Protein AF-0000000082895718 (afdb_homodimer)

Sequence (622 aa):
MSASKPVVVVGSIVQDCVSYTERFPKPGEAVRGHDFKLGSGGKGANQSVQAAKLGASVTFVARVGNDVFGESNIKSLREAGVNVEHIEKSETAPTAAAIITVDSHGENTIVVALGANMELSVERVNSLEDLIKQAALVMVEYEIQEETSLAALKLARKNGVRTFYNAAPGHPDMRKDLLQYTDILCTNENETEFIVGRHLSTLEDFTVAAKECLELGPTTVVVTMGSRGVLVVTKDAAESFPVPKVKAIDTTGAGDSFCGALASLIATHPDELVAPLAKKAAQVAAISVQRHGTQSSYPSLEEVRAAGVEIMSASKPVVVVGSIVQDCVSYTERFPKPGEAVRGHDFKLGSGGKGANQSVQAAKLGASVTFVARVGNDVFGESNIKSLREAGVNVEHIEKSETAPTAAAIITVDSHGENTIVVALGANMELSVERVNSLEDLIKQAALVMVEYEIQEETSLAALKLARKNGVRTFYNAAPGHPDMRKDLLQYTDILCTNENETEFIVGRHLSTLEDFTVAAKECLELGPTTVVVTMGSRGVLVVTKDAAESFPVPKVKAIDTTGAGDSFCGALASLIATHPDELVAPLAKKAAQVAAISVQRHGTQSSYPSLEEVRAAGVEI

Solvent-accessible surface area (backbone atoms only — not comparable to full-atom values): 30584 Å² total; per-residue (Å²): 122,82,74,71,43,27,39,34,34,47,31,16,50,23,41,35,41,38,37,34,23,72,62,80,56,51,86,74,30,76,37,67,24,83,38,65,47,80,45,69,34,29,64,37,41,32,17,45,40,28,13,16,32,57,68,33,48,30,38,39,38,36,28,23,6,75,46,71,66,24,53,52,50,53,51,53,39,42,76,40,52,32,42,58,86,52,47,44,67,31,93,85,34,43,39,13,35,30,48,32,44,29,29,72,84,69,48,34,31,30,38,39,14,49,45,14,14,60,64,45,41,48,68,60,50,61,71,38,48,73,62,45,55,54,24,47,28,41,35,32,48,51,58,40,38,65,65,25,45,42,45,48,29,47,53,23,52,76,51,74,23,48,24,34,34,36,54,42,66,63,46,84,81,61,69,64,72,50,36,56,45,19,38,34,37,38,29,40,62,66,27,46,23,38,76,75,68,50,90,70,86,47,72,66,46,49,51,53,51,40,53,56,50,37,76,49,38,20,59,32,31,36,37,43,46,71,87,75,11,39,38,33,34,42,93,86,45,76,48,72,46,76,45,74,91,67,77,72,67,22,66,56,52,30,68,29,32,24,51,10,31,30,53,28,45,45,52,74,38,74,87,56,65,65,58,70,42,44,55,53,12,40,52,51,19,48,56,17,16,55,28,68,50,40,61,80,19,50,56,39,46,68,55,39,44,74,71,70,48,92,125,123,83,72,71,45,27,39,33,33,48,32,17,50,23,41,35,40,37,37,33,22,71,62,81,54,49,84,73,30,74,38,67,23,82,39,63,47,79,44,66,34,29,65,34,40,32,18,44,41,27,12,15,33,57,68,33,49,29,37,41,38,36,26,22,6,75,46,70,64,26,53,52,49,52,51,52,40,42,75,41,51,30,40,57,85,53,47,44,66,31,94,84,34,42,40,12,35,31,48,32,43,30,29,72,85,69,49,35,29,30,38,38,14,50,45,13,14,62,64,46,41,47,68,59,50,62,72,38,50,74,63,44,55,54,25,44,29,40,35,32,48,52,57,40,38,65,65,25,44,41,46,47,29,46,54,24,52,76,53,72,23,48,26,34,36,37,55,43,66,62,45,84,81,60,69,66,72,51,36,55,46,19,38,34,36,39,30,40,63,66,26,46,25,40,74,73,68,50,91,69,86,47,72,66,44,50,52,54,52,40,52,55,49,37,74,50,38,20,58,32,31,36,36,43,45,72,87,75,12,39,38,33,34,41,94,86,44,77,48,71,47,77,46,73,88,67,77,71,68,24,66,56,51,30,67,31,33,24,51,9,31,32,52,28,45,46,51,75,37,74,85,57,64,64,57,69,42,45,54,53,12,40,50,52,19,48,56,17,15,55,28,67,50,41,60,82,18,48,55,37,45,66,55,39,46,74,70,68,48,90,126

Foldseek 3Di:
DPQQFAAEEEFAKAKEKEFEEADDDDVVDDDDTDDIDIAIDTLRLLLLLLLVLQPGAYEYAAEAAPDPSVVVSLVVSVVSPYRDVRYYHDPPWHHKYKYWYAHPVRDIDIDTDRIGLAVQDLVSLVVCLVSLLRHQEYEYEDSYDPVNLLSNLVSNVVNVHAYEYEDPPADLPDDLLSLQSHAEYEYEQVNLCSNQVHHDDDPVRSQVSQVVSVVSHYQWYWYQYPQQFIWIDGPVDIDTDGADDDDFPALPQLSSQLSSQLSSQCSVCVPDDSVVSSNLSSNQSRQLRNDDGRSVSGHGSVRSVVVVRDD/DPQQFAAEEEWAKAKEKEFEEADDDDVVDDDDTDDIDIAIDTLRLLLLLLLVLQPGAYEYAAEAAPDPSVVVSLVVSVVSPYRDVRYYHDDPWHGKYKYWYAHPVRDIDIDTDRIGLAVQDLVSLVVCLVSLLRHQEYEYEDSYDLSNLLSNLVSNVVNVHAYEYEDPPADLPRDLLSLQSHAEYEYEQVNLCSNQVHHDDDPVRSQVSQVVSVVSHYQWYWYQYPQQFIWIDGPVDIDTDGADDDPFPALPQLSSQLSSQLSSQCSVCVPDDSVVSSRLSSNQSRQLRNDDGRSVSGHGSVRSVVVVRDD

pLDDT: mean 96.29, std 6.09, range [31.31, 98.94]

InterPro domains:
  IPR002139 Ribokinase/fructokinase [PR00990] (9-30)
  IPR002139 Ribokinase/fructokinase [PR00990] (36-55)
  IPR002139 Ribokinase/fructokinase [PR00990] (108-121)
  IPR002139 Ribokinase/fructokinase [PR00990] (177-192)
  IPR002139 Ribokinase/fructokinase [PR00990] (221-232)
  IPR002173 Carbohydrate/purine kinase, PfkB, conserved site [PS00584] (250-263)
  IPR011611 Carbohydrate kinase PfkB [PF00294] (7-300)
  IPR011877 Ribokinase [MF_01987] (5-306)
  IPR011877 Ribokinase [cd01174] (6-300)
  IPR029056 Ribokinase-like [G3DSA:3.40.1190.20] (1-309)
  IPR029056 Ribokinase-like [SSF53613] (6-306)

Structure (mmCIF, N/CA/C/O backbone):
data_AF-0000000082895718-model_v1
#
loop_
_entity.id
_entity.type
_entity.pdbx_description
1 polymer Ribokinase
#
loop_
_atom_site.group_PDB
_atom_site.id
_atom_site.type_symbol
_atom_site.label_atom_id
_atom_site.label_alt_id
_atom_site.label_comp_id
_atom_site.label_asym_id
_atom_site.label_entity_id
_atom_site.label_seq_id
_atom_site.pdbx_PDB_ins_code
_atom_site.Cartn_x
_atom_site.Cartn_y
_atom_site.Cartn_z
_atom_site.occupancy
_atom_site.B_iso_or_equiv
_atom_site.auth_seq_id
_atom_site.auth_comp_id
_atom_site.auth_asym_id
_atom_site.auth_atom_id
_atom_site.pdbx_PDB_model_num
ATOM 1 N N . MET A 1 1 ? 25.688 32.438 11.773 1 31.31 1 MET A N 1
ATOM 2 C CA . MET A 1 1 ? 24.406 32.781 11.164 1 31.31 1 MET A CA 1
ATOM 3 C C . MET A 1 1 ? 23.25 32.125 11.898 1 31.31 1 MET A C 1
ATOM 5 O O . MET A 1 1 ? 23.25 30.906 12.102 1 31.31 1 MET A O 1
ATOM 9 N N . SER A 1 2 ? 22.75 32.781 12.961 1 39 2 SER A N 1
ATOM 10 C CA . SER A 1 2 ? 21.891 32.125 13.945 1 39 2 SER A CA 1
ATOM 11 C C . SER A 1 2 ? 20.891 31.188 13.281 1 39 2 SER A C 1
ATOM 13 O O . SER A 1 2 ? 20.172 31.594 12.352 1 39 2 SER A O 1
ATOM 15 N N . ALA A 1 3 ? 21.266 29.984 13.242 1 53.53 3 ALA A N 1
ATOM 16 C CA . ALA A 1 3 ? 20.5 28.969 12.531 1 53.53 3 ALA A CA 1
ATOM 17 C C . ALA A 1 3 ? 19 29.203 12.695 1 53.53 3 ALA A C 1
ATOM 19 O O . ALA A 1 3 ? 18.516 29.375 13.82 1 53.53 3 ALA A O 1
ATOM 20 N N . SER A 1 4 ? 18.25 29.844 11.664 1 81.38 4 SER A N 1
ATOM 21 C CA . SER A 1 4 ? 16.812 30.094 11.672 1 81.38 4 SER A CA 1
ATOM 22 C C . SER A 1 4 ? 16.062 28.953 12.367 1 81.38 4 SER A C 1
ATOM 24 O O . SER A 1 4 ? 16.406 27.781 12.188 1 81.38 4 SER A O 1
ATOM 26 N N . LYS A 1 5 ? 15.383 29.234 13.492 1 94.06 5 LYS A N 1
ATOM 27 C CA . LYS A 1 5 ? 14.578 28.266 14.219 1 94.06 5 LYS A CA 1
ATOM 28 C C . LYS A 1 5 ? 13.734 27.422 13.266 1 94.06 5 LYS A C 1
ATOM 30 O O . LYS A 1 5 ? 13.203 27.938 12.281 1 94.06 5 LYS A O 1
ATOM 35 N N . PRO A 1 6 ? 13.734 26.141 13.477 1 97.69 6 PRO A N 1
ATOM 36 C CA . PRO A 1 6 ? 13.047 25.266 12.539 1 97.69 6 PRO A CA 1
ATOM 37 C C . PRO A 1 6 ? 11.531 25.281 12.711 1 97.69 6 PRO A C 1
ATOM 39 O O . PRO A 1 6 ? 11.031 25.562 13.797 1 97.69 6 PRO A O 1
ATOM 42 N N . VAL A 1 7 ? 10.836 25.062 11.578 1 98.69 7 VAL A N 1
ATOM 43 C CA . VAL A 1 7 ? 9.453 24.609 11.641 1 98.69 7 VAL A CA 1
ATOM 44 C C . VAL A 1 7 ? 9.414 23.125 12.016 1 98.69 7 VAL A C 1
ATOM 46 O O . VAL A 1 7 ? 10.023 22.281 11.352 1 98.69 7 VAL A O 1
ATOM 49 N N . VAL A 1 8 ? 8.781 22.812 13.086 1 98.88 8 VAL A N 1
ATOM 50 C CA . VAL A 1 8 ? 8.609 21.406 13.469 1 98.88 8 VAL A CA 1
ATOM 51 C C . VAL A 1 8 ? 7.207 20.938 13.07 1 98.88 8 VAL A C 1
ATOM 53 O O . VAL A 1 8 ? 6.207 21.516 13.516 1 98.88 8 VAL A O 1
ATOM 56 N N . VAL A 1 9 ? 7.133 19.984 12.227 1 98.94 9 VAL A N 1
ATOM 57 C CA . VAL A 1 9 ? 5.871 19.391 11.812 1 98.94 9 VAL A CA 1
ATOM 58 C C . VAL A 1 9 ? 5.691 18.031 12.484 1 98.94 9 VAL A C 1
ATOM 60 O O . VAL A 1 9 ? 6.594 17.188 12.453 1 98.94 9 VAL A O 1
ATOM 63 N N . VAL A 1 10 ? 4.652 17.828 13.188 1 98.94 10 VAL A N 1
ATOM 64 C CA . VAL A 1 10 ? 4.219 16.547 13.727 1 98.94 10 VAL A CA 1
ATOM 65 C C . VAL A 1 10 ? 3.018 16.031 12.938 1 98.94 10 VAL A C 1
ATOM 67 O O . VAL A 1 10 ? 1.906 16.547 13.086 1 98.94 10 VAL A O 1
ATOM 70 N N . GLY A 1 11 ? 3.342 15.047 12.078 1 98.81 11 GLY A N 1
ATOM 71 C CA . GLY A 1 11 ? 2.242 14.805 11.156 1 98.81 11 GLY A CA 1
ATOM 72 C C . GLY A 1 11 ? 2.383 13.508 10.383 1 98.81 11 GLY A C 1
ATOM 73 O O . GLY A 1 11 ? 2.965 12.547 10.883 1 98.81 11 GLY A O 1
ATOM 74 N N . SER A 1 12 ? 1.737 13.469 9.227 1 98.88 12 SER A N 1
ATOM 75 C CA . SER A 1 12 ? 1.482 12.203 8.539 1 98.88 12 SER A CA 1
ATOM 76 C C . SER A 1 12 ? 2.338 12.078 7.281 1 98.88 12 SER A C 1
ATOM 78 O O . SER A 1 12 ? 2.676 13.078 6.648 1 98.88 12 SER A O 1
ATOM 80 N N . ILE A 1 13 ? 2.701 10.875 6.961 1 98.88 13 ILE A N 1
ATOM 81 C CA . ILE A 1 13 ? 3.207 10.406 5.676 1 98.88 13 ILE A CA 1
ATOM 82 C C . ILE A 1 13 ? 2.236 9.391 5.082 1 98.88 13 ILE A C 1
ATOM 84 O O . ILE A 1 13 ? 1.806 8.461 5.766 1 98.88 13 ILE A O 1
ATOM 88 N N . VAL A 1 14 ? 1.744 9.609 3.846 1 98.69 14 VAL A N 1
ATOM 89 C CA . VAL A 1 14 ? 0.844 8.68 3.172 1 98.69 14 VAL A CA 1
ATOM 90 C C . VAL A 1 14 ? 1.346 8.414 1.754 1 98.69 14 VAL A C 1
ATOM 92 O O . VAL A 1 14 ? 1.577 9.344 0.983 1 98.69 14 VAL A O 1
ATOM 95 N N . GLN A 1 15 ? 1.613 7.168 1.346 1 98.62 15 GLN A N 1
ATOM 96 C CA . GLN A 1 15 ? 1.919 6.801 -0.034 1 98.62 15 GLN A CA 1
ATOM 97 C C . GLN A 1 15 ? 0.649 6.715 -0.875 1 98.62 15 GLN A C 1
ATOM 99 O O . GLN A 1 15 ? -0.26 5.945 -0.56 1 98.62 15 GLN A O 1
ATOM 104 N N . ASP A 1 16 ? 0.615 7.453 -1.943 1 97.62 16 ASP A N 1
ATOM 105 C CA . ASP A 1 16 ? -0.513 7.406 -2.869 1 97.62 16 ASP A CA 1
ATOM 106 C C . ASP A 1 16 ? -0.279 6.371 -3.967 1 97.62 16 ASP A C 1
ATOM 108 O O . ASP A 1 16 ? 0.734 6.422 -4.668 1 97.62 16 ASP A O 1
ATOM 112 N N . CYS A 1 17 ? -1.197 5.43 -4.109 1 98.12 17 CYS A N 1
ATOM 113 C CA . CYS A 1 17 ? -1.254 4.469 -5.207 1 98.12 17 CYS A CA 1
ATOM 114 C C . CYS A 1 17 ? -2.449 4.742 -6.109 1 98.12 17 CYS A C 1
ATOM 116 O O . CYS A 1 17 ? -3.588 4.43 -5.754 1 98.12 17 CYS A O 1
ATOM 118 N N . VAL A 1 18 ? -2.16 5.242 -7.355 1 97.5 18 VAL A N 1
ATOM 119 C CA . VAL A 1 18 ? -3.238 5.707 -8.227 1 97.5 18 VAL A CA 1
ATOM 120 C C . VAL A 1 18 ? -3.334 4.809 -9.453 1 97.5 18 VAL A C 1
ATOM 122 O O . VAL A 1 18 ? -2.357 4.652 -10.195 1 97.5 18 VAL A O 1
ATOM 125 N N . SER A 1 19 ? -4.449 4.199 -9.656 1 98.25 19 SER A N 1
ATOM 126 C CA . SER A 1 19 ? -4.719 3.438 -10.875 1 98.25 19 SER A CA 1
ATOM 127 C C . SER A 1 19 ? -5.805 4.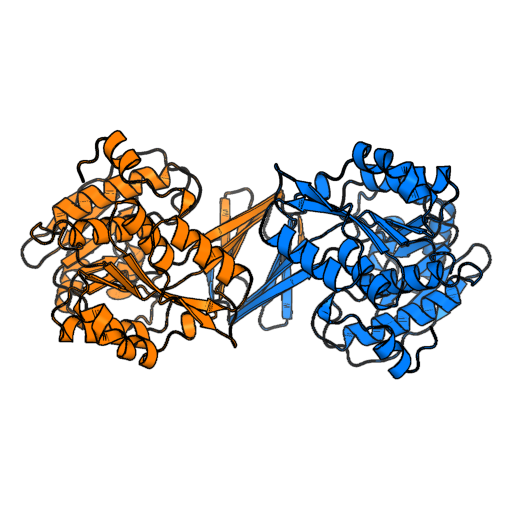098 -11.711 1 98.25 19 SER A C 1
ATOM 129 O O . SER A 1 19 ? -6.828 4.531 -11.18 1 98.25 19 SER A O 1
ATOM 131 N N . TYR A 1 20 ? -5.551 4.25 -13.008 1 97.88 20 TYR A N 1
ATOM 132 C CA . TYR A 1 20 ? -6.496 4.816 -13.969 1 97.88 20 TYR A CA 1
ATOM 133 C C . TYR A 1 20 ? -7.188 3.717 -14.766 1 97.88 20 TYR A C 1
ATOM 135 O O . TYR A 1 20 ? -6.539 2.777 -15.234 1 97.88 20 TYR A O 1
ATOM 143 N N . THR A 1 21 ? -8.477 3.789 -14.859 1 98.12 21 THR A N 1
ATOM 144 C CA . THR A 1 21 ? -9.281 2.766 -15.523 1 98.12 21 THR A CA 1
ATOM 145 C C . THR A 1 21 ? -10.445 3.4 -16.281 1 98.12 21 THR A C 1
ATOM 147 O O . THR A 1 21 ? -10.734 4.586 -16.109 1 98.12 21 THR A O 1
ATOM 150 N N . GLU A 1 22 ? -11 2.666 -17.234 1 97.44 22 GLU A N 1
ATOM 151 C CA . GLU A 1 22 ? -12.148 3.17 -17.984 1 97.44 22 GLU A CA 1
ATOM 152 C C . GLU A 1 22 ? -13.352 3.398 -17.078 1 97.44 22 GLU A C 1
ATOM 154 O O . GLU A 1 22 ? -14.016 4.43 -17.156 1 97.44 22 GLU A O 1
ATOM 159 N N . ARG A 1 23 ? -13.664 2.447 -16.219 1 97 23 ARG A N 1
ATOM 160 C CA . ARG A 1 23 ? -14.766 2.51 -15.273 1 97 23 ARG A CA 1
ATOM 161 C C . ARG A 1 23 ? -14.398 1.825 -13.961 1 97 23 ARG A C 1
ATOM 163 O O . ARG A 1 23 ? -13.492 0.996 -13.922 1 97 23 ARG A O 1
ATOM 170 N N . PHE A 1 24 ? -15.102 2.197 -12.852 1 97.38 24 PHE A N 1
ATOM 171 C CA . PHE A 1 24 ? -14.891 1.555 -11.562 1 97.38 24 PHE A CA 1
ATOM 172 C C . PHE A 1 24 ? -15.32 0.093 -11.609 1 97.38 24 PHE A C 1
ATOM 174 O O . PHE A 1 24 ? -16.328 -0.246 -12.227 1 97.38 24 PHE A O 1
ATOM 181 N N . PRO A 1 25 ? -14.57 -0.81 -11.016 1 97.12 25 PRO A N 1
ATOM 182 C CA . PRO A 1 25 ? -15.023 -2.195 -10.891 1 97.12 25 PRO A CA 1
ATOM 183 C C . PRO A 1 25 ? -16.219 -2.338 -9.961 1 97.12 25 PRO A C 1
ATOM 185 O O . PRO A 1 25 ? -16.344 -1.596 -8.977 1 97.12 25 PRO A O 1
ATOM 188 N N . LYS A 1 26 ? -17.094 -3.33 -10.242 1 95.5 26 LYS A N 1
ATOM 189 C CA . LYS A 1 26 ? -18.141 -3.762 -9.32 1 95.5 26 LYS A CA 1
ATOM 190 C C . LYS A 1 26 ? -17.578 -4.707 -8.258 1 95.5 26 LYS A C 1
ATOM 192 O O . LYS A 1 26 ? -16.547 -5.332 -8.469 1 95.5 26 LYS A O 1
ATOM 197 N N . PRO A 1 27 ? -18.281 -4.73 -7.035 1 94 27 PRO A N 1
ATOM 198 C CA . PRO A 1 27 ? -17.859 -5.734 -6.059 1 94 27 PRO A CA 1
ATOM 199 C C . PRO A 1 27 ? -17.688 -7.121 -6.676 1 94 27 PRO A C 1
ATOM 201 O O . PRO A 1 27 ? -18.562 -7.586 -7.41 1 94 27 PRO A O 1
ATOM 204 N N . GLY A 1 28 ? -16.609 -7.75 -6.449 1 91 28 GLY A N 1
ATOM 205 C CA . GLY A 1 28 ? -16.312 -9.078 -6.977 1 91 28 GLY A CA 1
ATOM 206 C C . GLY A 1 28 ? -15.672 -9.039 -8.352 1 91 28 GLY A C 1
ATOM 207 O O . GLY A 1 28 ? -15.32 -10.086 -8.898 1 91 28 GLY A O 1
ATOM 208 N N . GLU A 1 29 ? -15.414 -7.848 -8.906 1 94.19 29 GLU A N 1
ATOM 209 C CA . GLU A 1 29 ? -14.945 -7.723 -10.289 1 94.19 29 GLU A CA 1
ATOM 210 C C . GLU A 1 29 ? -13.5 -7.23 -10.336 1 94.19 29 GLU A C 1
ATOM 212 O O . GLU A 1 29 ? -13.086 -6.426 -9.5 1 94.19 29 GLU A O 1
ATOM 217 N N . ALA A 1 30 ? -12.719 -7.801 -11.242 1 93.06 30 ALA A N 1
ATOM 218 C CA . ALA A 1 30 ? -11.422 -7.266 -11.648 1 93.06 30 ALA A CA 1
ATOM 219 C C . ALA A 1 30 ? -11.508 -6.598 -13.016 1 93.06 30 ALA A C 1
ATOM 221 O O . ALA A 1 30 ? -12.023 -7.184 -13.969 1 93.06 30 ALA A O 1
ATOM 222 N N . VAL A 1 31 ? -11.062 -5.355 -13.094 1 96 31 VAL A N 1
ATOM 223 C CA . VAL A 1 31 ? -11.047 -4.66 -14.375 1 96 31 VAL A CA 1
ATOM 224 C C . VAL A 1 31 ? -9.617 -4.258 -14.734 1 96 31 VAL A C 1
ATOM 226 O O . VAL A 1 31 ? -8.742 -4.242 -13.867 1 96 31 VAL A O 1
ATOM 229 N N . ARG A 1 32 ? -9.422 -3.943 -16.016 1 95.56 32 ARG A N 1
ATOM 230 C CA . ARG A 1 32 ? -8.117 -3.5 -16.484 1 95.56 32 ARG A CA 1
ATOM 231 C C . ARG A 1 32 ? -7.938 -2 -16.281 1 95.56 32 ARG A C 1
ATOM 233 O O . ARG A 1 32 ? -8.852 -1.22 -16.547 1 95.56 32 ARG A O 1
ATOM 240 N N . GLY A 1 33 ? -6.844 -1.693 -15.688 1 97.31 33 GLY A N 1
ATOM 241 C CA . GLY A 1 33 ? -6.398 -0.309 -15.695 1 97.31 33 GLY A CA 1
ATOM 242 C C . GLY A 1 33 ? -5.48 0.014 -16.859 1 97.31 33 GLY A C 1
ATOM 243 O O . GLY A 1 33 ? -4.867 -0.883 -17.438 1 97.31 33 GLY A O 1
ATOM 244 N N . HIS A 1 34 ? -5.32 1.358 -17.219 1 96.44 34 HIS A N 1
ATOM 245 C CA . HIS A 1 34 ? -4.48 1.704 -18.359 1 96.44 34 HIS A CA 1
ATOM 246 C C . HIS A 1 34 ? -3.207 2.414 -17.906 1 96.44 34 HIS A C 1
ATOM 248 O O . HIS A 1 34 ? -2.266 2.559 -18.688 1 96.44 34 HIS A O 1
ATOM 254 N N . ASP A 1 35 ? -3.211 2.76 -16.641 1 96.62 35 ASP A N 1
ATOM 255 C CA . ASP A 1 35 ? -2.012 3.393 -16.094 1 96.62 35 ASP A CA 1
ATOM 256 C C . ASP A 1 35 ? -1.965 3.271 -14.578 1 96.62 35 ASP A C 1
ATOM 258 O O . ASP A 1 35 ? -2.984 3.002 -13.938 1 96.62 35 ASP A O 1
ATOM 262 N N . PHE A 1 36 ? -0.784 3.383 -14.008 1 97.75 36 PHE A N 1
ATOM 263 C CA . PHE A 1 36 ? -0.535 3.35 -12.57 1 97.75 36 PHE A CA 1
ATOM 264 C C . PHE A 1 36 ? 0.57 4.328 -12.195 1 97.75 36 PHE A C 1
ATOM 266 O O . PHE A 1 36 ? 1.593 4.414 -12.875 1 97.75 36 PHE A O 1
ATOM 273 N N . LYS A 1 37 ? 0.343 5.078 -11.07 1 96.38 37 LYS A N 1
ATOM 274 C CA . LYS A 1 37 ? 1.33 6.039 -10.594 1 96.38 37 LYS A CA 1
ATOM 275 C C . LYS A 1 37 ? 1.476 5.969 -9.078 1 96.38 37 LYS A C 1
ATOM 277 O O . LYS A 1 37 ? 0.486 5.809 -8.359 1 96.38 37 LYS A O 1
ATOM 282 N N . LEU A 1 38 ? 2.73 6.051 -8.68 1 96.69 38 LEU A N 1
ATOM 283 C CA . LEU A 1 38 ? 3.043 6.254 -7.273 1 96.69 38 LEU A CA 1
ATOM 284 C C . LEU A 1 38 ? 3.271 7.734 -6.973 1 96.69 38 LEU A C 1
ATOM 286 O O . LEU A 1 38 ? 3.828 8.461 -7.801 1 96.69 38 LEU A O 1
ATOM 290 N N . GLY A 1 39 ? 2.812 8.211 -5.828 1 95.31 39 GLY A N 1
ATOM 291 C CA . GLY A 1 39 ? 3.064 9.562 -5.367 1 95.31 39 GLY A CA 1
ATOM 292 C C . GLY A 1 39 ? 3.254 9.656 -3.865 1 95.31 39 GLY A C 1
ATOM 293 O O . GLY A 1 39 ? 2.639 8.906 -3.109 1 95.31 39 GLY A O 1
ATOM 294 N N . SER A 1 40 ? 4.105 10.586 -3.455 1 96.75 40 SER A N 1
ATOM 295 C CA . SER A 1 40 ? 4.273 10.883 -2.035 1 96.75 40 SER A CA 1
ATOM 296 C C . SER A 1 40 ? 3.195 11.844 -1.54 1 96.75 40 SER A C 1
ATOM 298 O O . SER A 1 40 ? 2.857 12.805 -2.225 1 96.75 40 SER A O 1
ATOM 300 N N . GLY A 1 41 ? 2.654 11.484 -0.372 1 96.88 41 GLY A N 1
ATOM 301 C CA . GLY A 1 41 ? 1.621 12.328 0.208 1 96.88 41 GLY A CA 1
ATOM 302 C C . GLY A 1 41 ? 1.616 12.312 1.725 1 96.88 41 GLY A C 1
ATOM 303 O O . GLY A 1 41 ? 2.645 12.039 2.352 1 96.88 41 GLY A O 1
ATOM 304 N N . GLY A 1 42 ? 0.408 12.609 2.252 1 98 42 GLY A N 1
ATOM 305 C CA . GLY A 1 42 ? 0.284 12.922 3.666 1 98 42 GL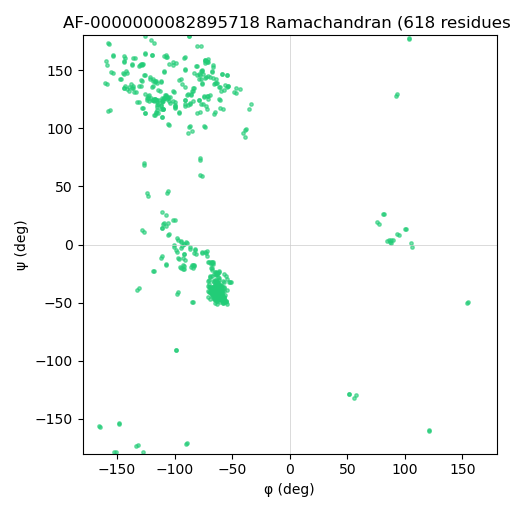Y A CA 1
ATOM 306 C C . GLY A 1 42 ? 0.365 14.414 3.957 1 98 42 GLY A C 1
ATOM 307 O O . GLY A 1 42 ? 1.306 15.086 3.527 1 98 42 GLY A O 1
ATOM 308 N N . LYS A 1 43 ? -0.567 14.781 4.668 1 98.31 43 LYS A N 1
ATOM 309 C CA . LYS A 1 43 ? -0.662 16.234 4.867 1 98.31 43 LYS A CA 1
ATOM 310 C C . LYS A 1 43 ? 0.602 16.781 5.523 1 98.31 43 LYS A C 1
ATOM 312 O O . LYS A 1 43 ? 1.116 17.812 5.113 1 98.31 43 LYS A O 1
ATOM 317 N N . GLY A 1 44 ? 1.075 16.141 6.562 1 98.75 44 GLY A N 1
ATOM 318 C CA . GLY A 1 44 ? 2.309 16.562 7.203 1 98.75 44 GLY A CA 1
ATOM 319 C C . GLY A 1 44 ? 3.5 16.562 6.27 1 98.75 44 GLY A C 1
ATOM 320 O O . GLY A 1 44 ? 4.27 17.531 6.23 1 98.75 44 GLY A O 1
ATOM 321 N N . ALA A 1 45 ? 3.637 15.523 5.551 1 98.88 45 ALA A N 1
ATOM 322 C CA . ALA A 1 45 ? 4.738 15.398 4.598 1 98.88 45 ALA A CA 1
ATOM 323 C C . ALA A 1 45 ? 4.637 16.453 3.502 1 98.88 45 ALA A C 1
ATOM 325 O O . ALA A 1 45 ? 5.637 17.078 3.139 1 98.88 45 ALA A O 1
ATOM 326 N N . ASN A 1 46 ? 3.482 16.625 2.926 1 98.75 46 ASN A N 1
ATOM 327 C CA . ASN A 1 46 ? 3.248 17.625 1.888 1 98.75 46 ASN A CA 1
ATOM 328 C C . ASN A 1 46 ? 3.635 19.016 2.357 1 98.75 46 ASN A C 1
ATOM 330 O O . ASN A 1 46 ? 4.344 19.75 1.654 1 98.75 46 ASN A O 1
ATOM 334 N N . GLN A 1 47 ? 3.174 19.359 3.496 1 98.88 47 GLN A N 1
ATOM 335 C CA . GLN A 1 47 ? 3.438 20.688 4.047 1 98.88 47 GLN A CA 1
ATOM 336 C C . GLN A 1 47 ? 4.922 20.875 4.352 1 98.88 47 GLN A C 1
ATOM 338 O O . GLN A 1 47 ? 5.484 21.938 4.109 1 98.88 47 GLN A O 1
ATOM 343 N N . SER A 1 48 ? 5.562 19.828 4.863 1 98.88 48 SER A N 1
ATOM 344 C CA . SER A 1 48 ? 6.996 19.844 5.133 1 98.88 48 SER A CA 1
ATOM 345 C C . SER A 1 48 ? 7.797 20.094 3.857 1 98.88 48 SER A C 1
ATOM 347 O O . SER A 1 48 ? 8.727 20.906 3.846 1 98.88 48 SER A O 1
ATOM 349 N N . VAL A 1 49 ? 7.406 19.422 2.775 1 98.88 49 VAL A N 1
ATOM 350 C CA . VAL A 1 49 ? 8.125 19.516 1.51 1 98.88 49 VAL A CA 1
ATOM 351 C C . VAL A 1 49 ? 8 20.938 0.961 1 98.88 49 VAL A C 1
ATOM 353 O O . VAL A 1 49 ? 9 21.547 0.551 1 98.88 49 VAL A O 1
ATOM 356 N N . GLN A 1 50 ? 6.777 21.5 0.962 1 98.88 50 GLN A N 1
ATOM 357 C CA . GLN A 1 50 ? 6.613 22.844 0.435 1 98.88 50 GLN A CA 1
ATOM 358 C C . GLN A 1 50 ? 7.398 23.859 1.266 1 98.88 50 GLN A C 1
ATOM 360 O O . GLN A 1 50 ? 8.039 24.766 0.715 1 98.88 50 GLN A O 1
ATOM 365 N N . ALA A 1 51 ? 7.379 23.734 2.6 1 98.69 51 ALA A N 1
ATOM 366 C CA . ALA A 1 51 ? 8.109 24.656 3.469 1 98.69 51 ALA A CA 1
ATOM 367 C C . ALA A 1 51 ? 9.609 24.578 3.199 1 98.69 51 ALA A C 1
ATOM 369 O O . ALA A 1 51 ? 10.273 25.625 3.08 1 98.69 51 ALA A O 1
ATOM 370 N N . ALA A 1 52 ? 10.094 23.391 3.051 1 98.56 52 ALA A N 1
ATOM 371 C CA . ALA A 1 52 ? 11.523 23.188 2.826 1 98.56 52 ALA A CA 1
ATOM 372 C C . ALA A 1 52 ? 11.953 23.719 1.465 1 98.56 52 ALA A C 1
ATOM 374 O O . ALA A 1 52 ? 13.016 24.328 1.339 1 98.56 52 ALA A O 1
ATOM 375 N N . LYS A 1 53 ? 11.18 23.5 0.479 1 98.25 53 LYS A N 1
ATOM 376 C CA . LYS A 1 53 ? 11.492 23.969 -0.869 1 98.25 53 LYS A CA 1
ATOM 377 C C . LYS A 1 53 ? 11.594 25.484 -0.912 1 98.25 53 LYS A C 1
ATOM 379 O O . LYS A 1 53 ? 12.25 26.047 -1.791 1 98.25 53 LYS A O 1
ATOM 384 N N . LEU A 1 54 ? 10.969 26.141 0.035 1 97.88 54 LEU A N 1
ATOM 385 C CA . LEU A 1 54 ? 11 27.594 0.09 1 97.88 54 LEU A CA 1
ATOM 386 C C . LEU A 1 54 ? 12.148 28.078 0.966 1 97.88 54 LEU A C 1
ATOM 388 O O . LEU A 1 54 ? 12.289 29.281 1.2 1 97.88 54 LEU A O 1
ATOM 392 N N . GLY A 1 55 ? 12.945 27.172 1.542 1 95.19 55 GLY A N 1
ATOM 393 C CA . GLY A 1 55 ? 14.18 27.531 2.223 1 95.19 55 GLY A CA 1
ATOM 394 C C . GLY A 1 55 ? 14.07 27.469 3.734 1 95.19 55 GLY A C 1
ATOM 395 O O . GLY A 1 55 ? 15.039 27.734 4.445 1 95.19 55 GLY A O 1
ATOM 396 N N . ALA A 1 56 ? 12.93 27.094 4.285 1 97.12 56 ALA A N 1
ATOM 397 C CA . ALA A 1 56 ? 12.797 26.953 5.73 1 97.12 56 ALA A CA 1
ATOM 398 C C . ALA A 1 56 ? 13.562 25.734 6.234 1 97.12 56 ALA A C 1
ATOM 400 O O . ALA A 1 56 ? 13.68 24.734 5.527 1 97.12 56 ALA A O 1
ATOM 401 N N . SER A 1 57 ? 14.133 25.859 7.445 1 97.88 57 SER A N 1
ATOM 402 C CA . SER A 1 57 ? 14.555 24.672 8.172 1 97.88 57 SER A CA 1
ATOM 403 C C . SER A 1 57 ? 13.359 23.906 8.711 1 97.88 57 SER A C 1
ATOM 405 O O . SER A 1 57 ? 12.562 24.438 9.477 1 97.88 57 SER A O 1
ATOM 407 N N . VAL A 1 58 ? 13.18 22.672 8.297 1 98.62 58 VAL A N 1
ATOM 408 C CA . VAL A 1 58 ? 12.023 21.875 8.703 1 98.62 58 VAL A CA 1
ATOM 409 C C . VAL A 1 58 ? 12.5 20.578 9.367 1 98.62 58 VAL A C 1
ATOM 411 O O . VAL A 1 58 ? 13.375 19.891 8.844 1 98.62 58 VAL A O 1
ATOM 414 N N . THR A 1 59 ? 12.055 20.312 10.508 1 98.88 59 THR A N 1
ATOM 415 C CA . THR A 1 59 ? 12.203 19.016 11.156 1 98.88 59 THR A CA 1
ATOM 416 C C . THR A 1 59 ? 10.859 18.281 11.219 1 98.88 59 THR A C 1
ATOM 418 O O . THR A 1 59 ? 9.867 18.844 11.711 1 98.88 59 THR A O 1
ATOM 421 N N . PHE A 1 60 ? 10.812 17.094 10.742 1 98.88 60 PHE A N 1
ATOM 422 C CA . PHE A 1 60 ? 9.562 16.344 10.617 1 98.88 60 PHE A CA 1
ATOM 423 C C . PHE A 1 60 ? 9.523 15.188 11.602 1 98.88 60 PHE A C 1
ATOM 425 O O . PHE A 1 60 ? 10.398 14.32 11.594 1 98.88 60 PHE A O 1
ATOM 432 N N . VAL A 1 61 ? 8.562 15.234 12.539 1 98.94 61 VAL A N 1
ATOM 433 C CA . VAL A 1 61 ? 8.289 14.156 13.484 1 98.94 61 VAL A CA 1
ATOM 434 C C . VAL A 1 61 ? 7.145 13.289 12.961 1 98.94 61 VAL A C 1
ATOM 436 O O . VAL A 1 61 ? 6.012 13.75 12.836 1 98.94 61 VAL A O 1
ATOM 439 N N . ALA A 1 62 ? 7.426 12.133 12.664 1 98.88 62 ALA A N 1
ATOM 440 C CA . ALA A 1 62 ? 6.469 11.25 12.008 1 98.88 62 ALA A CA 1
ATOM 441 C C . ALA A 1 62 ? 6.836 9.781 12.234 1 98.88 62 ALA A C 1
ATOM 443 O O . ALA A 1 62 ? 7.797 9.484 12.945 1 98.88 62 ALA A O 1
ATOM 444 N N . ARG A 1 63 ? 5.969 8.922 11.805 1 98.88 63 ARG A N 1
ATOM 445 C CA . ARG A 1 63 ? 6.191 7.484 11.898 1 98.88 63 ARG A CA 1
ATOM 446 C C . ARG A 1 63 ? 5.766 6.781 10.609 1 98.88 63 ARG A C 1
ATOM 448 O O . ARG A 1 63 ? 4.738 7.121 10.023 1 98.88 63 ARG A O 1
ATOM 455 N N . VAL A 1 64 ? 6.582 5.871 10.086 1 98.88 64 VAL A N 1
ATOM 456 C CA . VAL A 1 64 ? 6.309 5.047 8.914 1 98.88 64 VAL A CA 1
ATOM 457 C C . VAL A 1 64 ? 6.48 3.57 9.266 1 98.88 64 VAL A C 1
ATOM 459 O O . VAL A 1 64 ? 6.961 3.24 10.352 1 98.88 64 VAL A O 1
ATOM 462 N N . GLY A 1 65 ? 5.938 2.732 8.398 1 98.62 65 GLY A N 1
ATOM 463 C CA . GLY A 1 65 ? 6.262 1.323 8.547 1 98.62 65 GLY A CA 1
ATOM 464 C C . GLY A 1 65 ? 7.695 0.998 8.172 1 98.62 65 GLY A C 1
ATOM 465 O O . GLY A 1 65 ? 8.367 1.794 7.512 1 98.62 65 GLY A O 1
ATOM 466 N N . ASN A 1 66 ? 8.203 -0.112 8.703 1 97.81 66 ASN A N 1
ATOM 467 C CA . ASN A 1 66 ? 9.461 -0.677 8.219 1 97.81 66 ASN A CA 1
ATOM 468 C C . ASN A 1 66 ? 9.266 -1.431 6.906 1 97.81 66 ASN A C 1
ATOM 470 O O . ASN A 1 66 ? 9.391 -2.656 6.863 1 97.81 66 ASN A O 1
ATOM 474 N N . ASP A 1 67 ? 9.055 -0.727 5.828 1 96.56 67 ASP A N 1
ATOM 475 C CA . ASP A 1 67 ? 8.711 -1.271 4.52 1 96.56 67 ASP A CA 1
ATOM 476 C C . ASP A 1 67 ? 9.211 -0.362 3.396 1 96.56 67 ASP A C 1
ATOM 478 O O . ASP A 1 67 ? 9.859 0.651 3.656 1 96.56 67 ASP A O 1
ATOM 482 N N . VAL A 1 68 ? 8.93 -0.731 2.174 1 96.06 68 VAL A N 1
ATOM 483 C CA . VAL A 1 68 ? 9.484 -0.058 1.003 1 96.06 68 VAL A CA 1
ATOM 484 C C . VAL A 1 68 ? 8.914 1.354 0.9 1 96.06 68 VAL A C 1
ATOM 486 O O . VAL A 1 68 ? 9.609 2.281 0.474 1 96.06 68 VAL A O 1
ATOM 489 N N . PHE A 1 69 ? 7.641 1.507 1.249 1 98.19 69 PHE A N 1
ATOM 490 C CA . PHE A 1 69 ? 7.035 2.832 1.208 1 98.19 69 PHE A CA 1
ATOM 491 C C . PHE A 1 69 ? 7.672 3.752 2.244 1 98.19 69 PHE A C 1
ATOM 493 O O . PHE A 1 69 ? 7.895 4.934 1.979 1 98.19 69 PHE A O 1
ATOM 500 N N . GLY A 1 70 ? 7.895 3.203 3.461 1 98.44 70 GLY A N 1
ATOM 501 C CA . GLY A 1 70 ? 8.594 3.99 4.461 1 98.44 70 GLY A CA 1
ATOM 502 C C . GLY A 1 70 ? 9.945 4.496 3.99 1 98.44 70 GLY A C 1
ATOM 503 O O . GLY A 1 70 ? 10.234 5.691 4.086 1 98.44 70 GLY A O 1
ATOM 504 N N . GLU A 1 71 ? 10.711 3.613 3.434 1 97.38 71 GLU A N 1
ATOM 505 C CA . GLU A 1 71 ? 1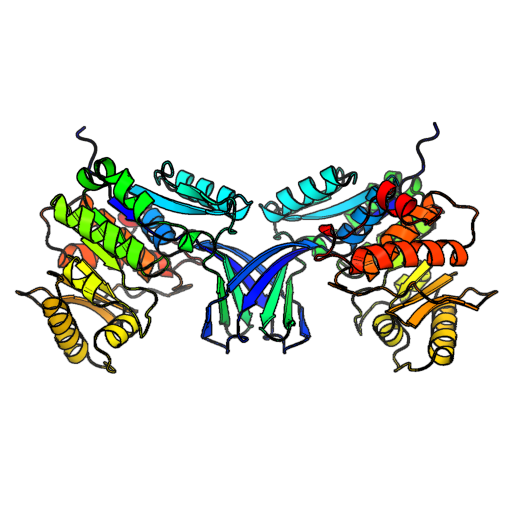2.047 3.951 2.959 1 97.38 71 GLU A CA 1
ATOM 506 C C . GLU A 1 71 ? 11.992 4.988 1.841 1 97.38 71 GLU A C 1
ATOM 508 O O . GLU A 1 71 ? 12.766 5.949 1.837 1 97.38 71 GLU A O 1
ATOM 513 N N . SER A 1 72 ? 11.148 4.797 0.914 1 97.12 72 SER A N 1
ATOM 514 C CA . SER A 1 72 ? 11.086 5.68 -0.247 1 97.12 72 SER A CA 1
ATOM 515 C C . SER A 1 72 ? 10.594 7.07 0.142 1 97.12 72 SER A C 1
ATOM 517 O O . SER A 1 72 ? 11.07 8.07 -0.395 1 97.12 72 SER A O 1
ATOM 519 N N . ASN A 1 73 ? 9.633 7.152 1.073 1 98.5 73 ASN A N 1
ATOM 520 C CA . ASN A 1 73 ? 9.133 8.453 1.5 1 98.5 73 ASN A CA 1
ATOM 521 C C . ASN A 1 73 ? 10.18 9.219 2.314 1 98.5 73 ASN A C 1
ATOM 523 O O . ASN A 1 73 ? 10.328 10.43 2.154 1 98.5 73 ASN A O 1
ATOM 527 N N . ILE A 1 74 ? 10.875 8.539 3.182 1 98.75 74 ILE A N 1
ATOM 528 C CA . ILE A 1 74 ? 11.938 9.18 3.951 1 98.75 74 ILE A CA 1
ATOM 529 C C . ILE A 1 74 ? 12.992 9.742 3.002 1 98.75 74 ILE A C 1
ATOM 531 O O . ILE A 1 74 ? 13.445 10.883 3.166 1 98.75 74 ILE A O 1
ATOM 535 N N . LYS A 1 75 ? 13.375 8.945 2.018 1 97.88 75 LYS A N 1
ATOM 536 C CA . LYS A 1 75 ? 14.359 9.391 1.031 1 97.88 75 LYS A CA 1
ATOM 537 C C . LYS A 1 75 ? 13.875 10.633 0.291 1 97.88 75 LYS A C 1
ATOM 539 O O . LYS A 1 75 ? 14.633 11.594 0.115 1 97.88 75 LYS A O 1
ATOM 544 N N . SER A 1 76 ? 12.672 10.625 -0.155 1 97.75 76 SER A N 1
ATOM 545 C CA . SER A 1 76 ? 12.094 11.742 -0.9 1 97.75 76 SER A CA 1
ATOM 546 C C . SER A 1 76 ? 12.047 13.008 -0.053 1 97.75 76 SER A C 1
ATOM 548 O O . SER A 1 76 ? 12.305 14.109 -0.555 1 97.75 76 SER A O 1
ATOM 550 N N . LEU A 1 77 ? 11.695 12.844 1.19 1 98.75 77 LEU A N 1
ATOM 551 C CA . LEU A 1 77 ? 11.648 13.977 2.111 1 98.75 77 LEU A CA 1
ATOM 552 C C . LEU A 1 77 ? 13.047 14.562 2.324 1 98.75 77 LEU A C 1
ATOM 554 O O . LEU A 1 77 ? 13.219 15.781 2.291 1 98.75 77 LEU A O 1
ATOM 558 N N . ARG A 1 78 ? 13.984 13.695 2.535 1 98.56 78 ARG A N 1
ATOM 559 C CA . ARG A 1 78 ? 15.367 14.133 2.705 1 98.56 78 ARG A CA 1
ATOM 560 C C . ARG A 1 78 ? 15.859 14.898 1.48 1 98.56 78 ARG A C 1
ATOM 562 O O . ARG A 1 78 ? 16.484 15.945 1.61 1 98.56 78 ARG A O 1
ATOM 569 N N . GLU A 1 79 ? 15.555 14.406 0.323 1 98 79 GLU A N 1
ATOM 570 C CA . GLU A 1 79 ? 15.969 15.031 -0.93 1 98 79 GLU A CA 1
ATOM 571 C C . GLU A 1 79 ? 15.305 16.391 -1.113 1 98 79 GLU A C 1
ATOM 573 O O . GLU A 1 79 ? 15.859 17.281 -1.766 1 98 79 GLU A O 1
ATOM 578 N N . ALA A 1 80 ? 14.133 16.609 -0.485 1 98.12 80 ALA A N 1
ATOM 579 C CA . ALA A 1 80 ? 13.414 17.875 -0.56 1 98.12 80 ALA A CA 1
ATOM 580 C C . ALA A 1 80 ? 13.961 18.875 0.461 1 98.12 80 ALA A C 1
ATOM 582 O O . ALA A 1 80 ? 13.523 20.031 0.501 1 98.12 80 ALA A O 1
ATOM 583 N N . GLY A 1 81 ? 14.898 18.391 1.357 1 98.12 81 GLY A N 1
ATOM 584 C CA . GLY A 1 81 ? 15.523 19.281 2.322 1 98.12 81 GLY A CA 1
ATOM 585 C C . GLY A 1 81 ? 14.906 19.188 3.705 1 98.12 81 GLY A C 1
ATOM 586 O O . GLY A 1 81 ? 15.141 20.047 4.559 1 98.12 81 GLY A O 1
ATOM 587 N N . VAL A 1 82 ? 14.109 18.203 3.977 1 98.69 82 VAL A N 1
ATOM 588 C CA . VAL A 1 82 ? 13.469 18.016 5.273 1 98.69 82 VAL A CA 1
ATOM 589 C C . VAL A 1 82 ? 14.383 17.203 6.188 1 98.69 82 VAL A C 1
ATOM 591 O O . VAL A 1 82 ? 15.008 16.234 5.754 1 98.69 82 VAL A O 1
ATOM 594 N N . ASN A 1 83 ? 14.625 17.688 7.418 1 98.81 83 ASN A N 1
ATOM 595 C CA . ASN A 1 83 ? 15.289 16.891 8.438 1 98.81 83 ASN A CA 1
ATOM 596 C C . ASN A 1 83 ? 14.43 15.695 8.852 1 98.81 83 ASN A C 1
ATOM 598 O O . ASN A 1 83 ? 13.398 15.867 9.508 1 98.81 83 ASN A O 1
ATOM 602 N N . VAL A 1 84 ? 14.883 14.516 8.531 1 98.81 84 VAL A N 1
ATOM 603 C CA . VAL A 1 84 ? 14.078 13.312 8.703 1 98.81 84 VAL A CA 1
ATOM 604 C C . VAL A 1 84 ? 14.594 12.508 9.898 1 98.81 84 VAL A C 1
ATOM 606 O O . VAL A 1 84 ? 14.242 11.336 10.062 1 98.81 84 VAL A O 1
ATOM 609 N N . GLU A 1 85 ? 15.375 13.07 10.82 1 98.44 85 GLU A N 1
ATOM 610 C CA . GLU A 1 85 ? 16.031 12.375 11.922 1 98.44 85 GLU A CA 1
ATOM 611 C C . GLU A 1 85 ? 15 11.867 12.93 1 98.44 85 GLU A C 1
ATOM 613 O O . GLU A 1 85 ? 15.258 10.898 13.648 1 98.44 85 GLU A O 1
ATOM 618 N N . HIS A 1 86 ? 13.875 12.453 12.922 1 98.75 86 HIS A N 1
ATOM 619 C CA . HIS A 1 86 ? 12.883 12.117 13.938 1 98.75 86 HIS A CA 1
ATOM 620 C C . HIS A 1 86 ? 11.711 11.352 13.336 1 98.75 86 HIS A C 1
ATOM 622 O O . HIS A 1 86 ? 10.617 11.344 13.898 1 98.75 86 HIS A O 1
ATOM 628 N N . ILE A 1 87 ? 11.875 10.812 12.18 1 98.81 87 ILE A N 1
ATOM 629 C CA . ILE A 1 87 ? 10.922 9.852 11.633 1 98.81 87 ILE A CA 1
ATOM 630 C C . ILE A 1 87 ? 11.281 8.445 12.109 1 98.81 87 ILE A C 1
ATOM 632 O O . ILE A 1 87 ? 12.391 7.965 11.875 1 98.81 87 ILE A O 1
ATOM 636 N N . GLU A 1 88 ? 10.391 7.84 12.758 1 98.62 88 GLU A N 1
ATOM 637 C CA . GLU A 1 88 ? 10.625 6.496 13.281 1 98.62 88 GLU A CA 1
ATOM 638 C C . GLU A 1 88 ? 9.961 5.441 12.398 1 98.62 88 GLU A C 1
ATOM 640 O O . GLU A 1 88 ? 9.023 5.742 11.664 1 98.62 88 GLU A O 1
ATOM 645 N N . LYS A 1 89 ? 10.484 4.25 12.508 1 98.44 89 LYS A N 1
ATOM 646 C CA . LYS A 1 89 ? 9.922 3.123 11.773 1 98.44 89 LYS A CA 1
ATOM 647 C C . LYS A 1 89 ? 9.188 2.168 12.711 1 98.44 89 LYS A C 1
ATOM 649 O O . LYS A 1 89 ? 9.695 1.829 13.781 1 98.44 89 LYS A O 1
ATOM 654 N N . SER A 1 90 ? 7.949 1.886 12.375 1 98.69 90 SER A N 1
ATOM 655 C CA . SER A 1 90 ? 7.133 0.933 13.117 1 98.69 90 SER A CA 1
ATOM 656 C C . SER A 1 90 ? 7.512 -0.505 12.781 1 98.69 90 SER A C 1
ATOM 658 O O . SER A 1 90 ? 7.777 -0.826 11.617 1 98.69 90 SER A O 1
ATOM 660 N N . GLU A 1 91 ? 7.492 -1.357 13.75 1 96.69 91 GLU A N 1
ATOM 661 C CA . GLU A 1 91 ? 7.652 -2.791 13.523 1 96.69 91 GLU A CA 1
ATOM 662 C C . GLU A 1 91 ? 6.301 -3.498 13.477 1 96.69 91 GLU A C 1
ATOM 664 O O . GLU A 1 91 ? 6.23 -4.688 13.156 1 96.69 91 GLU A O 1
ATOM 669 N N . THR A 1 92 ? 5.199 -2.764 13.773 1 97.5 92 THR A N 1
ATOM 670 C CA . THR A 1 92 ? 3.91 -3.424 13.938 1 97.5 92 THR A CA 1
ATOM 671 C C . THR A 1 92 ? 2.914 -2.941 12.891 1 97.5 92 THR A C 1
ATOM 673 O O . THR A 1 92 ? 1.935 -3.631 12.594 1 97.5 92 THR A O 1
ATOM 676 N N . ALA A 1 93 ? 3.066 -1.795 12.297 1 98.06 93 ALA A N 1
ATOM 677 C CA . ALA A 1 93 ? 2.119 -1.237 11.336 1 98.06 93 ALA A CA 1
ATOM 678 C C . ALA A 1 93 ? 2.816 -0.858 10.031 1 98.06 93 ALA A C 1
ATOM 680 O O . ALA A 1 93 ? 3.967 -0.417 10.047 1 98.06 93 ALA A O 1
ATOM 681 N N . PRO A 1 94 ? 2.135 -1.004 8.898 1 98.38 94 PRO A N 1
ATOM 682 C CA . PRO A 1 94 ? 2.689 -0.555 7.621 1 98.38 94 PRO A CA 1
ATOM 683 C C . PRO A 1 94 ? 2.682 0.965 7.477 1 98.38 94 PRO A C 1
ATOM 685 O O . PRO A 1 94 ? 2.002 1.658 8.234 1 98.38 94 PRO A O 1
ATOM 688 N N . THR A 1 95 ? 3.555 1.468 6.559 1 98.75 95 THR A N 1
ATOM 689 C CA . THR A 1 95 ? 3.41 2.857 6.141 1 98.75 95 THR A CA 1
ATOM 690 C C . THR A 1 95 ? 1.989 3.133 5.656 1 98.75 95 THR A C 1
ATOM 692 O O . THR A 1 95 ? 1.385 2.295 4.984 1 98.75 95 THR A O 1
ATOM 695 N N . ALA A 1 96 ? 1.404 4.266 6.059 1 98.81 96 ALA A N 1
ATOM 696 C CA . ALA A 1 96 ? 0.085 4.664 5.578 1 98.81 96 ALA A CA 1
ATOM 697 C C . ALA A 1 96 ? 0.044 4.699 4.055 1 98.81 96 ALA A C 1
ATOM 699 O O . ALA A 1 96 ? 1.029 5.062 3.408 1 98.81 96 ALA A O 1
ATOM 700 N N . ALA A 1 97 ? -1.101 4.355 3.484 1 98.75 97 ALA A N 1
ATOM 701 C CA . ALA A 1 97 ? -1.268 4.32 2.033 1 98.75 97 ALA A CA 1
ATOM 702 C C . ALA A 1 97 ? -2.691 4.699 1.636 1 98.75 97 ALA A C 1
ATOM 704 O O . ALA A 1 97 ? -3.643 4.418 2.367 1 98.75 97 ALA A O 1
ATOM 705 N N . ALA A 1 98 ? -2.795 5.395 0.568 1 98.44 98 ALA A N 1
ATOM 706 C CA . ALA A 1 98 ? -4.07 5.691 -0.081 1 98.44 98 ALA A CA 1
ATOM 707 C C . ALA A 1 98 ? -4.184 4.973 -1.422 1 98.44 98 ALA A C 1
ATOM 709 O O . ALA A 1 98 ? -3.352 5.172 -2.312 1 98.44 98 ALA A O 1
ATOM 710 N N . ILE A 1 99 ? -5.188 4.125 -1.563 1 98.31 99 ILE A N 1
ATOM 711 C CA . ILE A 1 99 ? -5.527 3.5 -2.836 1 98.31 99 ILE A CA 1
ATOM 712 C C . ILE A 1 99 ? -6.551 4.355 -3.574 1 98.31 99 ILE A C 1
ATOM 714 O O . ILE A 1 99 ? -7.652 4.594 -3.066 1 98.31 99 ILE A O 1
ATOM 718 N N . ILE A 1 100 ? -6.145 4.797 -4.727 1 97.44 100 ILE A N 1
ATOM 719 C CA . ILE A 1 100 ? -6.957 5.734 -5.492 1 97.44 100 ILE A CA 1
ATOM 720 C C . ILE A 1 100 ? -7.262 5.148 -6.871 1 97.44 100 ILE A C 1
ATOM 722 O O . ILE A 1 100 ? -6.348 4.754 -7.598 1 97.44 100 ILE A O 1
ATOM 726 N N . THR A 1 101 ? -8.531 5.016 -7.242 1 98.06 101 THR A N 1
ATOM 727 C CA . THR A 1 101 ? -8.977 4.656 -8.586 1 98.06 101 THR A CA 1
ATOM 728 C C . THR A 1 101 ? -9.586 5.859 -9.297 1 98.06 101 THR A C 1
ATOM 730 O O . THR A 1 101 ? -10.43 6.562 -8.727 1 98.06 101 THR A O 1
ATOM 733 N N . VAL A 1 102 ? -9.141 6.152 -10.477 1 97 102 VAL A N 1
ATOM 734 C CA . VAL A 1 102 ? -9.648 7.27 -11.266 1 97 102 VAL A CA 1
ATOM 735 C C . VAL A 1 102 ? -10.266 6.746 -12.562 1 97 102 VAL A C 1
ATOM 737 O O . VAL A 1 102 ? -9.609 6.027 -13.328 1 97 102 VAL A O 1
ATOM 740 N N . ASP A 1 103 ? -11.508 7.078 -12.836 1 97.31 103 ASP A N 1
ATOM 741 C CA . ASP A 1 103 ? -12.148 6.594 -14.047 1 97.31 103 ASP A CA 1
ATOM 742 C C . ASP A 1 103 ? -11.883 7.531 -15.227 1 97.31 103 ASP A C 1
ATOM 744 O O . ASP A 1 103 ? -11.148 8.516 -15.086 1 97.31 103 ASP A O 1
ATOM 748 N N . SER A 1 104 ? -12.383 7.246 -16.422 1 96.19 104 SER A N 1
ATOM 749 C CA . SER A 1 104 ? -12.094 7.973 -17.656 1 96.19 104 SER A CA 1
ATOM 750 C C . SER A 1 104 ? -12.68 9.383 -17.609 1 96.19 104 SER A C 1
ATOM 752 O O . SER A 1 104 ? -12.297 10.242 -18.406 1 96.19 104 SER A O 1
ATOM 754 N N . HIS A 1 105 ? -13.609 9.719 -16.688 1 94.12 105 HIS A N 1
ATOM 755 C CA . HIS A 1 105 ? -14.211 11.039 -16.547 1 94.12 105 HIS A CA 1
ATOM 756 C C . HIS A 1 105 ? -13.477 11.875 -15.508 1 94.12 105 HIS A C 1
ATOM 758 O O . HIS A 1 105 ? -13.852 13.023 -15.25 1 94.12 105 HIS A O 1
ATOM 764 N N . GLY A 1 106 ? -12.5 11.25 -14.906 1 91.31 106 GLY A N 1
ATOM 765 C CA . GLY A 1 106 ? -11.719 11.984 -13.922 1 91.31 106 GLY A CA 1
ATOM 766 C C . GLY A 1 106 ? -12.281 11.875 -12.516 1 91.31 106 GLY A C 1
ATOM 767 O O . GLY A 1 106 ? -11.773 12.516 -11.594 1 91.31 106 GLY A O 1
ATOM 768 N N . GLU A 1 107 ? -13.32 11.094 -12.352 1 93.81 107 GLU A N 1
ATOM 769 C CA . GLU A 1 107 ? -13.859 10.844 -11.016 1 93.81 107 GLU A CA 1
ATOM 770 C C . GLU A 1 107 ? -13.016 9.82 -10.266 1 93.81 107 GLU A C 1
ATOM 772 O O . GLU A 1 107 ? -12.484 8.883 -10.867 1 93.81 107 GLU A O 1
ATOM 777 N N . ASN A 1 108 ? -12.938 10.023 -8.844 1 95.75 108 ASN A N 1
ATOM 778 C CA . ASN A 1 108 ? -12.055 9.117 -8.109 1 95.75 108 ASN A CA 1
ATOM 779 C C . ASN A 1 108 ? -12.781 8.469 -6.934 1 95.75 108 ASN A C 1
ATOM 781 O O . ASN A 1 108 ? -13.859 8.914 -6.543 1 95.75 108 ASN A O 1
ATOM 785 N N . THR A 1 109 ? -12.32 7.309 -6.516 1 97.06 109 THR A N 1
ATOM 786 C CA . THR A 1 109 ? -12.578 6.691 -5.219 1 97.06 109 THR A CA 1
ATOM 787 C C . THR A 1 109 ? -11.281 6.504 -4.441 1 97.06 109 THR A C 1
ATOM 789 O O . THR A 1 109 ? -10.242 6.188 -5.027 1 97.06 109 THR A O 1
ATOM 792 N N . ILE A 1 110 ? -11.375 6.73 -3.07 1 96.62 110 ILE A N 1
ATOM 793 C CA . ILE A 1 110 ? -10.148 6.691 -2.275 1 96.62 110 ILE A CA 1
ATOM 794 C C . ILE A 1 110 ? -10.391 5.883 -1.003 1 96.62 110 ILE A C 1
ATOM 796 O O . ILE A 1 110 ? -11.43 6.016 -0.361 1 96.62 110 ILE A O 1
ATOM 800 N N . VAL A 1 111 ? -9.539 4.98 -0.696 1 98.12 111 VAL A N 1
ATOM 801 C CA . VAL A 1 111 ? -9.438 4.328 0.607 1 98.12 111 VAL A CA 1
ATOM 802 C C . VAL A 1 111 ? -8.094 4.676 1.254 1 98.12 111 VAL A C 1
ATOM 804 O O . VAL A 1 111 ? -7.035 4.367 0.703 1 98.12 111 VAL A O 1
ATOM 807 N N . VAL A 1 112 ? -8.133 5.293 2.395 1 98 112 VAL A N 1
ATOM 808 C CA . VAL A 1 112 ? -6.91 5.699 3.076 1 98 112 VAL A CA 1
ATOM 809 C C . VAL A 1 112 ? -6.738 4.879 4.355 1 98 112 VAL A C 1
ATOM 811 O O . VAL A 1 112 ? -7.578 4.938 5.254 1 98 112 VAL A O 1
ATOM 814 N N . ALA A 1 113 ? -5.707 4.113 4.426 1 98.38 113 ALA A N 1
ATOM 815 C CA . ALA A 1 113 ? -5.273 3.447 5.652 1 98.38 113 ALA A CA 1
ATOM 816 C C . ALA A 1 113 ? -4.121 4.203 6.309 1 98.38 113 ALA A C 1
ATOM 818 O O . ALA A 1 113 ? -3.021 4.27 5.758 1 98.38 113 ALA A O 1
ATOM 819 N N . LEU A 1 114 ? -4.293 4.66 7.527 1 98.31 114 LEU A N 1
ATOM 820 C CA . LEU A 1 114 ? -3.377 5.621 8.133 1 98.31 114 LEU A CA 1
ATOM 821 C C . LEU A 1 114 ? -2.168 4.914 8.734 1 98.31 114 LEU A C 1
ATOM 823 O O . LEU A 1 114 ? -1.145 5.551 9 1 98.31 114 LEU A O 1
ATOM 827 N N . GLY A 1 115 ? -2.236 3.582 8.984 1 98.38 115 GLY A N 1
ATOM 828 C CA . GLY A 1 115 ? -1.098 2.746 9.328 1 98.38 115 GLY A CA 1
ATOM 829 C C . GLY A 1 115 ? -0.28 3.297 10.477 1 98.38 115 GLY A C 1
ATOM 830 O O . GLY A 1 115 ? -0.827 3.637 11.531 1 98.38 115 GLY A O 1
ATOM 831 N N . ALA A 1 116 ? 1.015 3.395 10.281 1 98.81 116 ALA A N 1
ATOM 832 C CA . ALA A 1 116 ? 2.006 3.76 11.289 1 98.81 116 ALA A CA 1
ATOM 833 C C . ALA A 1 116 ? 1.766 5.176 11.805 1 98.81 116 ALA A C 1
ATOM 835 O O . ALA A 1 116 ? 2.205 5.527 12.906 1 98.81 116 ALA A O 1
ATOM 836 N N . ASN A 1 117 ? 1.112 6.047 11.008 1 98.75 117 ASN A N 1
ATOM 837 C CA . ASN A 1 117 ? 0.777 7.375 11.516 1 98.75 117 ASN A CA 1
ATOM 838 C C . ASN A 1 117 ? 0.058 7.301 12.859 1 98.75 117 ASN A C 1
ATOM 840 O O . ASN A 1 117 ? 0.231 8.172 13.711 1 98.75 117 ASN A O 1
ATOM 844 N N . MET A 1 118 ? -0.724 6.234 13.055 1 98.31 118 MET A N 1
ATOM 845 C CA . MET A 1 118 ? -1.571 6.117 14.234 1 98.31 118 MET A CA 1
ATOM 846 C C . MET A 1 118 ? -0.774 5.598 15.43 1 98.31 118 MET A C 1
ATOM 848 O O . MET A 1 118 ? -1.288 5.539 16.547 1 98.31 118 MET A O 1
ATOM 852 N N . GLU A 1 119 ? 0.46 5.258 15.211 1 98.56 119 GLU A N 1
ATOM 853 C CA . GLU A 1 119 ? 1.327 4.801 16.297 1 98.56 119 GLU A CA 1
ATOM 854 C C . GLU A 1 119 ? 2.168 5.945 16.844 1 98.56 119 GLU A C 1
ATOM 856 O O . GLU A 1 119 ? 2.863 5.781 17.844 1 98.56 119 GLU A O 1
ATOM 861 N N . LEU A 1 120 ? 2.219 7.086 16.156 1 98.56 120 LEU A N 1
ATOM 862 C CA . LEU A 1 120 ? 2.9 8.242 16.734 1 98.56 120 LEU A CA 1
ATOM 863 C C . LEU A 1 120 ? 2.279 8.625 18.078 1 98.56 120 LEU A C 1
ATOM 865 O O . LEU A 1 120 ? 1.128 9.062 18.125 1 98.56 120 LEU A O 1
ATOM 869 N N . SER A 1 121 ? 2.996 8.562 19.203 1 98.38 121 SER A N 1
ATOM 870 C CA . SER A 1 121 ? 2.402 8.578 20.531 1 98.38 121 SER A CA 1
ATOM 871 C C . SER A 1 121 ? 2.648 9.906 21.234 1 98.38 121 SER A C 1
ATOM 873 O O . SER A 1 121 ? 3.537 10.664 20.844 1 98.38 121 SER A O 1
ATOM 875 N N . VAL A 1 122 ? 1.819 10.047 22.266 1 98.56 122 VAL A N 1
ATOM 876 C CA . VAL A 1 122 ? 1.985 11.188 23.156 1 98.56 122 VAL A CA 1
ATOM 877 C C . VAL A 1 122 ? 3.359 11.125 23.828 1 98.56 122 VAL A C 1
ATOM 879 O O . VAL A 1 122 ? 4.035 12.148 23.953 1 98.56 122 VAL A O 1
ATOM 882 N N . GLU A 1 123 ? 3.779 9.906 24.203 1 98.38 123 GLU A N 1
ATOM 883 C CA . GLU A 1 123 ? 5.074 9.711 24.844 1 98.38 123 GLU A CA 1
ATOM 884 C C . GLU A 1 123 ? 6.219 10.133 23.922 1 98.38 123 GLU A C 1
ATOM 886 O O . GLU A 1 123 ? 7.18 10.766 24.375 1 98.38 123 GLU A O 1
ATOM 891 N N . ARG A 1 124 ? 6.113 9.812 22.688 1 98.31 124 ARG A N 1
ATOM 892 C CA . ARG A 1 124 ? 7.137 10.195 21.719 1 98.31 124 ARG A CA 1
ATOM 893 C C . ARG A 1 124 ? 7.246 11.711 21.594 1 98.31 124 ARG A C 1
ATOM 895 O O . ARG A 1 124 ? 8.352 12.266 21.625 1 98.31 124 ARG A O 1
ATOM 902 N N . VAL A 1 125 ? 6.109 12.367 21.469 1 98.5 125 VAL A N 1
ATOM 903 C CA . VAL A 1 125 ? 6.086 13.82 21.359 1 98.5 125 VAL A CA 1
ATOM 904 C C . VAL A 1 125 ? 6.684 14.453 22.609 1 98.5 125 VAL A C 1
ATOM 906 O O . VAL A 1 125 ? 7.512 15.359 22.516 1 98.5 125 VAL A O 1
ATOM 909 N N . ASN A 1 126 ? 6.297 13.93 23.781 1 98.06 126 ASN A N 1
ATOM 910 C CA . ASN A 1 126 ? 6.773 14.477 25.047 1 98.06 126 ASN A CA 1
ATOM 911 C C . ASN A 1 126 ? 8.289 14.336 25.172 1 98.06 126 ASN A C 1
ATOM 913 O O . ASN A 1 126 ? 8.945 15.172 25.797 1 98.06 126 ASN A O 1
ATOM 917 N N . SER A 1 127 ? 8.812 13.312 24.609 1 98.44 127 SER A N 1
ATOM 918 C CA . SER A 1 127 ? 10.25 13.07 24.688 1 98.44 127 SER A CA 1
ATOM 919 C C . SER A 1 127 ? 11.023 14.07 23.828 1 98.44 127 SER A C 1
ATOM 921 O O . SER A 1 127 ? 12.25 14.164 23.938 1 98.44 127 SER A O 1
ATOM 923 N N . LEU A 1 128 ? 10.383 14.867 23 1 98.44 128 LEU A N 1
ATOM 924 C CA . LEU A 1 128 ? 11.031 15.781 22.078 1 98.44 128 LEU A CA 1
ATOM 925 C C . LEU A 1 128 ? 10.875 17.219 22.531 1 98.44 128 LEU A C 1
ATOM 927 O O . LEU A 1 128 ? 10.812 18.141 21.703 1 98.44 128 LEU A O 1
ATOM 931 N N . GLU A 1 129 ? 10.68 17.438 23.828 1 98.38 129 GLU A N 1
ATOM 932 C CA . GLU A 1 129 ? 10.477 18.781 24.359 1 98.38 129 GLU A CA 1
ATOM 933 C C . GLU A 1 129 ? 11.609 19.719 23.953 1 98.38 129 GLU A C 1
ATOM 935 O O . GLU A 1 129 ? 11.375 20.891 23.625 1 98.38 129 GLU A O 1
ATOM 940 N N . ASP A 1 130 ? 12.883 19.219 23.953 1 97.94 130 ASP A N 1
ATOM 941 C CA . ASP A 1 130 ? 14.031 20.047 23.594 1 97.94 130 ASP A CA 1
ATOM 942 C C . ASP A 1 130 ? 13.945 20.5 22.141 1 97.94 130 ASP A C 1
ATOM 944 O O . ASP A 1 130 ? 14.344 21.625 21.812 1 97.94 130 ASP A O 1
ATOM 948 N N . LEU A 1 131 ? 13.516 19.641 21.281 1 98.12 131 LEU A N 1
ATOM 949 C CA . LEU A 1 131 ? 13.328 19.969 19.875 1 98.12 131 LEU A CA 1
ATOM 950 C C . LEU A 1 131 ? 12.242 21.031 19.719 1 98.12 131 LEU A C 1
ATOM 952 O O . LEU A 1 131 ? 12.43 22.016 19 1 98.12 131 LEU A O 1
ATOM 956 N N . ILE A 1 132 ? 11.117 20.875 20.406 1 98.25 132 ILE A N 1
ATOM 957 C CA . ILE A 1 132 ? 9.938 21.719 20.281 1 98.25 132 ILE A CA 1
ATOM 958 C C . ILE A 1 132 ? 10.234 23.109 20.844 1 98.25 132 ILE A C 1
ATOM 960 O O . ILE A 1 132 ? 9.836 24.125 20.266 1 98.25 132 ILE A O 1
ATOM 964 N N . LYS A 1 133 ? 10.984 23.125 21.906 1 97.44 133 LYS A N 1
ATOM 965 C CA . LYS A 1 133 ? 11.297 24.391 22.578 1 97.44 133 LYS A CA 1
ATOM 966 C C . LYS A 1 133 ? 12.102 25.312 21.656 1 97.44 133 LYS A C 1
ATOM 968 O O . LYS A 1 133 ? 12.062 26.531 21.812 1 97.44 133 LYS A O 1
ATOM 973 N N . GLN A 1 134 ? 12.812 24.734 20.719 1 97.12 134 GLN A N 1
ATOM 974 C CA . GLN A 1 134 ? 13.695 25.516 19.844 1 97.12 134 GLN A CA 1
ATOM 975 C C . GLN A 1 134 ? 13.016 25.844 18.531 1 97.12 134 GLN A C 1
ATOM 977 O O . GLN A 1 134 ? 13.602 26.484 17.656 1 97.12 134 GLN A O 1
ATOM 982 N N . ALA A 1 135 ? 11.773 25.484 18.391 1 98.38 135 ALA A N 1
ATOM 983 C CA . ALA A 1 135 ? 11.07 25.641 17.125 1 98.38 135 ALA A CA 1
ATOM 984 C C . ALA A 1 135 ? 10.578 27.062 16.938 1 98.38 135 ALA A C 1
ATOM 986 O O . ALA A 1 135 ? 10.281 27.766 17.906 1 98.38 135 ALA A O 1
ATOM 987 N N . ALA A 1 136 ? 10.586 27.531 15.633 1 97.88 136 ALA A N 1
ATOM 988 C CA . ALA A 1 136 ? 9.891 28.766 15.281 1 97.88 136 ALA A CA 1
ATOM 989 C C . ALA A 1 136 ? 8.375 28.578 15.359 1 97.88 136 ALA A C 1
ATOM 991 O O . ALA A 1 136 ? 7.648 29.516 15.703 1 97.88 136 ALA A O 1
ATOM 992 N N . LEU A 1 137 ? 7.98 27.391 15.031 1 97.56 137 LEU A N 1
ATOM 993 C CA . LEU A 1 137 ? 6.574 27.031 14.875 1 97.56 137 LEU A CA 1
ATOM 994 C C . LEU A 1 137 ? 6.387 25.516 14.961 1 97.56 137 LEU A C 1
ATOM 996 O O . LEU A 1 137 ? 7.234 24.75 14.492 1 97.56 137 LEU A O 1
ATOM 1000 N N . VAL A 1 138 ? 5.312 25.094 15.648 1 98.88 138 VAL A N 1
ATOM 1001 C CA . VAL A 1 138 ? 4.914 23.688 15.633 1 98.88 138 VAL A CA 1
ATOM 1002 C C . VAL A 1 138 ? 3.611 23.531 14.852 1 98.88 138 VAL A C 1
ATOM 1004 O O . VAL A 1 138 ? 2.619 24.203 15.141 1 98.88 138 VAL A O 1
ATOM 1007 N N . MET A 1 139 ? 3.619 22.688 13.891 1 98.81 139 MET A N 1
ATOM 1008 C CA . MET A 1 139 ? 2.488 22.5 12.984 1 98.81 139 MET A CA 1
ATOM 1009 C C . MET A 1 139 ? 1.953 21.078 13.07 1 98.81 139 MET A C 1
ATOM 1011 O O . MET A 1 139 ? 2.729 20.125 13.125 1 98.81 139 MET A O 1
ATOM 1015 N N . VAL A 1 140 ? 0.609 20.891 13.109 1 98.62 140 VAL A N 1
ATOM 1016 C CA . VAL A 1 140 ? -0.045 19.578 13.125 1 98.62 140 VAL A CA 1
ATOM 1017 C C . VAL A 1 140 ? -1.228 19.594 12.156 1 98.62 140 VAL A C 1
ATOM 1019 O O . VAL A 1 140 ? -1.714 20.656 11.766 1 98.62 140 VAL A O 1
ATOM 1022 N N . GLU A 1 141 ? -1.69 18.422 11.727 1 97.62 141 GLU A N 1
ATOM 1023 C CA . GLU A 1 141 ? -2.871 18.188 10.898 1 97.62 141 GLU A CA 1
ATOM 1024 C C . GLU A 1 141 ? -3.748 17.078 11.477 1 97.62 141 GLU A C 1
ATOM 1026 O O . GLU A 1 141 ? -3.557 16.672 12.625 1 97.62 141 GLU A O 1
ATOM 1031 N N . TYR A 1 142 ? -4.762 16.656 10.773 1 94.06 142 TYR A N 1
ATOM 1032 C CA . TYR A 1 142 ? -5.738 15.703 11.289 1 94.06 142 TYR A CA 1
ATOM 1033 C C . TYR A 1 142 ? -5.543 14.328 10.664 1 94.06 142 TYR A C 1
ATOM 1035 O O . TYR A 1 142 ? -6.508 13.695 10.234 1 94.06 142 TYR A O 1
ATOM 1043 N N . GLU A 1 143 ? -4.297 13.82 10.547 1 95.69 143 GLU A N 1
ATOM 1044 C CA . GLU A 1 143 ? -4.051 12.508 9.945 1 95.69 143 GLU A CA 1
ATOM 1045 C C . GLU A 1 143 ? -3.223 11.625 10.875 1 95.69 143 GLU A C 1
ATOM 1047 O O . GLU A 1 143 ? -2.658 10.617 10.445 1 95.69 143 GLU A O 1
ATOM 1052 N N . ILE A 1 144 ? -3.053 12.086 12.141 1 97.56 144 ILE A N 1
ATOM 1053 C CA . ILE A 1 144 ? -2.482 11.273 13.219 1 97.56 144 ILE A CA 1
ATOM 1054 C C . ILE A 1 144 ? -3.432 11.258 14.414 1 97.56 144 ILE A C 1
ATOM 1056 O O . ILE A 1 144 ? -4.531 11.812 14.344 1 97.56 144 ILE A O 1
ATOM 1060 N N . GLN A 1 145 ? -3.008 10.516 15.484 1 96.56 145 GLN A N 1
ATOM 1061 C CA . GLN A 1 145 ? -3.854 10.516 16.672 1 96.56 145 GLN A CA 1
ATOM 1062 C C . GLN A 1 145 ? -4.07 11.93 17.188 1 96.56 145 GLN A C 1
ATOM 1064 O O . GLN A 1 145 ? -3.115 12.703 17.312 1 96.56 145 GLN A O 1
ATOM 1069 N N . GLU A 1 146 ? -5.359 12.227 17.484 1 96.31 146 GLU A N 1
ATOM 1070 C CA . GLU A 1 146 ? -5.684 13.562 17.984 1 96.31 146 GLU A CA 1
ATOM 1071 C C . GLU A 1 146 ? -4.965 13.852 19.297 1 96.31 146 GLU A C 1
ATOM 1073 O O . GLU A 1 146 ? -4.559 14.992 19.547 1 96.31 146 GLU A O 1
ATOM 1078 N N . GLU A 1 147 ? -4.809 12.797 20.109 1 97.25 147 GLU A N 1
ATOM 1079 C CA . GLU A 1 147 ? -4.129 12.977 21.391 1 97.25 147 GLU A CA 1
ATOM 1080 C C . GLU A 1 147 ? -2.672 13.383 21.188 1 97.25 147 GLU A C 1
ATOM 1082 O O . GLU A 1 147 ? -2.111 14.133 21.984 1 97.25 147 GLU A O 1
ATOM 1087 N N . THR A 1 148 ? -2.096 12.859 20.156 1 98.38 148 THR A N 1
ATOM 1088 C CA . THR A 1 148 ? -0.715 13.203 19.828 1 98.38 148 THR A CA 1
ATOM 1089 C C . THR A 1 148 ? -0.613 14.641 19.344 1 98.38 148 THR A C 1
ATOM 1091 O O . THR A 1 148 ? 0.282 15.383 19.766 1 98.38 148 THR A O 1
ATOM 1094 N N . SER A 1 149 ? -1.493 15.031 18.453 1 98.12 149 SER A N 1
ATOM 1095 C CA . SER A 1 149 ? -1.548 16.422 18.016 1 98.12 149 SER A CA 1
ATOM 1096 C C . SER A 1 149 ? -1.743 17.375 19.188 1 98.12 149 SER A C 1
ATOM 1098 O O . SER A 1 149 ? -1.082 18.406 19.266 1 98.12 149 SER A O 1
ATOM 1100 N N . LEU A 1 150 ? -2.662 16.969 20.078 1 98 150 LEU A N 1
ATOM 1101 C CA . LEU A 1 150 ? -2.938 17.781 21.266 1 98 150 LEU A CA 1
ATOM 1102 C C . LEU A 1 150 ? -1.692 17.922 22.125 1 98 150 LEU A C 1
ATOM 1104 O O . LEU A 1 150 ? -1.381 19.016 22.609 1 98 150 LEU A O 1
ATOM 1108 N N . ALA A 1 151 ? -0.995 16.828 22.328 1 98.44 151 ALA A N 1
ATOM 1109 C CA . ALA A 1 151 ? 0.228 16.844 23.141 1 98.44 151 ALA A CA 1
ATOM 1110 C C . ALA A 1 151 ? 1.27 17.781 22.516 1 98.44 151 ALA A C 1
ATOM 1112 O O . ALA A 1 151 ? 1.966 18.5 23.25 1 98.44 151 ALA A O 1
ATOM 1113 N N . ALA A 1 152 ? 1.413 17.766 21.219 1 98.75 152 ALA A N 1
ATOM 1114 C CA . ALA A 1 152 ? 2.379 18.609 20.516 1 98.75 152 ALA A CA 1
ATOM 1115 C C . ALA A 1 152 ? 2.045 20.094 20.703 1 98.75 152 ALA A C 1
ATOM 1117 O O . ALA A 1 152 ? 2.932 20.906 20.984 1 98.75 152 ALA A O 1
ATOM 1118 N N . LEU A 1 153 ? 0.765 20.406 20.562 1 98.56 153 LEU A N 1
ATOM 1119 C CA . LEU A 1 153 ? 0.329 21.797 20.703 1 98.56 153 LEU A CA 1
ATOM 1120 C C . LEU A 1 153 ? 0.503 22.281 22.141 1 98.56 153 LEU A C 1
ATOM 1122 O O . LEU A 1 153 ? 0.957 23.391 22.375 1 98.56 153 LEU A O 1
ATOM 1126 N N . LYS A 1 154 ? 0.14 21.438 23.078 1 98.38 154 LYS A N 1
ATOM 1127 C CA . LYS A 1 154 ? 0.297 21.766 24.484 1 98.38 154 LYS A CA 1
ATOM 1128 C C . LYS A 1 154 ? 1.764 22.016 24.828 1 98.38 154 LYS A C 1
ATOM 1130 O O . LYS A 1 154 ? 2.092 22.969 25.547 1 98.38 154 LYS A O 1
ATOM 1135 N N . LEU A 1 155 ? 2.584 21.125 24.422 1 98.5 155 LEU A N 1
ATOM 1136 C CA . LEU A 1 155 ? 4.016 21.234 24.688 1 98.5 155 LEU A CA 1
ATOM 1137 C C . LEU A 1 155 ? 4.59 22.5 24.078 1 98.5 155 LEU A C 1
ATOM 1139 O O . LEU A 1 155 ? 5.449 23.156 24.688 1 98.5 155 LEU A O 1
ATOM 1143 N N . ALA A 1 156 ? 4.219 22.828 22.828 1 98.62 156 ALA A N 1
ATOM 1144 C CA . ALA A 1 156 ? 4.641 24.062 22.188 1 98.62 156 ALA A CA 1
ATOM 1145 C C . ALA A 1 156 ? 4.234 25.281 23.016 1 98.62 156 ALA A C 1
ATOM 1147 O O . ALA A 1 156 ? 5.055 26.156 23.281 1 98.62 156 ALA A O 1
ATOM 1148 N N . ARG A 1 157 ? 2.977 25.328 23.438 1 97.62 157 ARG A N 1
ATOM 1149 C CA . ARG A 1 157 ? 2.459 26.453 24.234 1 97.62 157 ARG A CA 1
ATOM 1150 C C . ARG A 1 157 ? 3.209 26.578 25.547 1 97.62 157 ARG A C 1
ATOM 1152 O O . ARG A 1 157 ? 3.547 27.688 25.969 1 97.62 157 ARG A O 1
ATOM 1159 N N . LYS A 1 158 ? 3.4 25.422 26.172 1 97.69 158 LYS A N 1
ATOM 1160 C CA . LYS A 1 158 ? 4.141 25.391 27.422 1 97.69 158 LYS A CA 1
ATOM 1161 C C . LYS A 1 158 ? 5.508 26.047 27.281 1 97.69 158 LYS A C 1
ATOM 1163 O O . LYS A 1 158 ? 6.004 26.672 28.219 1 97.69 158 LYS A O 1
ATOM 1168 N N . ASN A 1 159 ? 6.066 25.984 26.125 1 98.06 159 ASN A N 1
ATOM 1169 C CA . ASN A 1 159 ? 7.418 26.484 25.906 1 98.06 159 ASN A CA 1
ATOM 1170 C C . ASN A 1 159 ? 7.418 27.797 25.141 1 98.06 159 ASN A C 1
ATOM 1172 O O . ASN A 1 159 ? 8.453 28.219 24.609 1 98.06 159 ASN A O 1
ATOM 1176 N N . GLY A 1 160 ? 6.266 28.406 24.906 1 97.5 160 GLY A N 1
ATOM 1177 C CA . GLY A 1 160 ? 6.16 29.719 24.266 1 97.5 160 GLY A CA 1
ATOM 1178 C C . GLY A 1 160 ? 6.34 29.656 22.766 1 97.5 160 GLY A C 1
ATOM 1179 O O . GLY A 1 160 ? 6.691 30.672 22.141 1 97.5 160 GLY A O 1
ATOM 1180 N N . VAL A 1 161 ? 6.215 28.5 22.156 1 98.19 161 VAL A N 1
ATOM 1181 C CA . VAL A 1 161 ? 6.363 28.312 20.719 1 98.19 161 VAL A CA 1
ATOM 1182 C C . VAL A 1 161 ? 5.008 28.469 20.047 1 98.19 161 VAL A C 1
ATOM 1184 O O . VAL A 1 161 ? 3.992 27.984 20.547 1 98.19 161 VAL A O 1
ATOM 1187 N N . ARG A 1 162 ? 4.918 29.188 18.922 1 98 162 ARG A N 1
ATOM 1188 C CA . ARG A 1 162 ? 3.697 29.406 18.141 1 98 162 ARG A CA 1
ATOM 1189 C C . ARG A 1 162 ? 3.182 28.109 17.562 1 98 162 ARG A C 1
ATOM 1191 O O . ARG A 1 162 ? 3.967 27.266 17.109 1 98 162 ARG A O 1
ATOM 1198 N N . THR A 1 163 ? 1.855 27.969 17.547 1 98.69 163 THR A N 1
ATOM 1199 C CA . THR A 1 163 ? 1.251 26.734 17.094 1 98.69 163 THR A CA 1
ATOM 1200 C C . THR A 1 163 ? 0.411 26.969 15.836 1 98.69 163 THR A C 1
ATOM 1202 O O . THR A 1 163 ? -0.205 28.016 15.68 1 98.69 163 THR A O 1
ATOM 1205 N N . PHE A 1 164 ? 0.45 26.047 14.891 1 98.88 164 PHE A N 1
ATOM 1206 C CA . PHE A 1 164 ? -0.262 26.031 13.625 1 98.88 164 PHE A CA 1
ATOM 1207 C C . PHE A 1 164 ? -1.03 24.734 13.445 1 98.88 164 PHE A C 1
ATOM 1209 O O . PHE A 1 164 ? -0.437 23.641 13.438 1 98.88 164 PHE A O 1
ATOM 1216 N N . TYR A 1 165 ? -2.297 24.766 13.359 1 98.5 165 TYR A N 1
ATOM 1217 C CA . TYR A 1 165 ? -3.141 23.594 13.156 1 98.5 165 TYR A CA 1
ATOM 1218 C C . TYR A 1 165 ? -3.891 23.688 11.836 1 98.5 165 TYR A C 1
ATOM 1220 O O . TYR A 1 165 ? -4.723 24.578 11.641 1 98.5 165 TYR A O 1
ATOM 1228 N N . ASN A 1 166 ? -3.588 22.875 10.867 1 98.38 166 ASN A N 1
ATOM 1229 C CA . ASN A 1 166 ? -4.414 22.641 9.688 1 98.38 166 ASN A CA 1
ATOM 1230 C C . ASN A 1 166 ? -5.453 21.547 9.945 1 98.38 166 ASN A C 1
ATOM 1232 O O . ASN A 1 166 ? -5.148 20.359 9.852 1 98.38 166 ASN A O 1
ATOM 1236 N N . ALA A 1 167 ? -6.676 21.938 10.188 1 95.94 167 ALA A N 1
ATOM 1237 C CA . ALA A 1 167 ? -7.742 21.016 10.539 1 95.94 167 ALA A CA 1
ATOM 1238 C C . ALA A 1 167 ? -8.25 20.266 9.312 1 95.94 167 ALA A C 1
ATOM 1240 O O . ALA A 1 167 ? -9.43 20.359 8.961 1 95.94 167 ALA A O 1
ATOM 1241 N N . ALA A 1 168 ? -7.406 19.594 8.688 1 94.12 168 ALA A N 1
ATOM 1242 C CA . ALA A 1 168 ? -7.652 18.797 7.488 1 94.12 168 ALA A CA 1
ATOM 1243 C C . ALA A 1 168 ? -7.133 17.375 7.652 1 94.12 168 ALA A C 1
ATOM 1245 O O . ALA A 1 168 ? -6.047 17.156 8.195 1 94.12 168 ALA A O 1
ATOM 1246 N N . PRO A 1 169 ? -7.871 16.344 7.137 1 91.62 169 PRO A N 1
ATOM 1247 C CA . PRO A 1 169 ? -9.188 16.453 6.508 1 91.62 169 PRO A CA 1
ATOM 1248 C C . PRO A 1 169 ? -10.305 16.719 7.52 1 91.62 169 PRO A C 1
ATOM 1250 O O . PRO A 1 169 ? -10.133 16.453 8.711 1 91.62 169 PRO A O 1
ATOM 1253 N N . GLY A 1 170 ? -11.344 17.281 7.023 1 86.69 170 GLY A N 1
ATOM 1254 C CA . GLY A 1 170 ? -12.492 17.531 7.875 1 86.69 170 GLY A CA 1
ATOM 1255 C C . GLY A 1 170 ? -13.125 16.266 8.422 1 86.69 170 GLY A C 1
ATOM 1256 O O . GLY A 1 170 ? -13.227 15.258 7.715 1 86.69 170 GLY A O 1
ATOM 1257 N N . HIS A 1 171 ? -13.5 16.359 9.711 1 85.25 171 HIS A N 1
ATOM 1258 C CA . HIS A 1 171 ? -14.18 15.258 10.375 1 85.25 171 HIS A CA 1
ATOM 1259 C C . HIS A 1 171 ? -15.234 15.766 11.359 1 85.25 171 HIS A C 1
ATOM 1261 O O . HIS A 1 171 ? -14.969 16.688 12.133 1 85.25 171 HIS A O 1
ATOM 1267 N N . PRO A 1 172 ? -16.344 15.141 11.266 1 81.69 172 PRO A N 1
ATOM 1268 C CA . PRO A 1 172 ? -17.422 15.617 12.141 1 81.69 172 PRO A CA 1
ATOM 1269 C C . PRO A 1 172 ? -17.078 15.5 13.617 1 81.69 172 PRO A C 1
ATOM 1271 O O . PRO A 1 172 ? -17.547 16.281 14.438 1 81.69 172 PRO A O 1
ATOM 1274 N N . ASP A 1 173 ? -16.25 14.555 13.992 1 84.19 173 ASP A N 1
ATOM 1275 C CA . ASP A 1 173 ? -15.945 14.289 15.398 1 84.19 173 ASP A CA 1
ATOM 1276 C C . ASP A 1 173 ? -14.617 14.914 15.797 1 84.19 173 ASP A C 1
ATOM 1278 O O . ASP A 1 173 ? -14.023 14.523 16.812 1 84.19 173 ASP A O 1
ATOM 1282 N N . MET A 1 174 ? -14.203 15.875 15.047 1 87.56 174 MET A N 1
ATOM 1283 C CA . MET A 1 174 ? -12.938 16.516 15.391 1 87.56 174 MET A CA 1
ATOM 1284 C C . MET A 1 174 ? -13 17.156 16.766 1 87.56 174 MET A C 1
ATOM 1286 O O . MET A 1 174 ? -14.008 17.766 17.125 1 87.56 174 MET A O 1
ATOM 1290 N N . ARG A 1 175 ? -11.977 16.969 17.578 1 88.25 175 ARG A N 1
ATOM 1291 C CA . ARG A 1 175 ? -11.906 17.531 18.922 1 88.25 175 ARG A CA 1
ATOM 1292 C C . ARG A 1 175 ? -11.688 19.031 18.875 1 88.25 175 ARG A C 1
ATOM 1294 O O . ARG A 1 175 ? -10.68 19.516 18.344 1 88.25 175 ARG A O 1
ATOM 1301 N N . LYS A 1 176 ? -12.523 19.703 19.562 1 89.06 176 LYS A N 1
ATOM 1302 C CA . LYS A 1 176 ? -12.469 21.156 19.531 1 89.06 176 LYS A CA 1
ATOM 1303 C C . LYS A 1 176 ? -11.461 21.703 20.547 1 89.06 176 LYS A C 1
ATOM 1305 O O . LYS A 1 176 ? -11.008 22.844 20.438 1 89.06 176 LYS A O 1
ATOM 1310 N N . ASP A 1 177 ? -11.102 20.906 21.516 1 93 177 ASP A N 1
ATOM 1311 C CA . ASP A 1 177 ? -10.18 21.406 22.547 1 93 177 ASP A CA 1
ATOM 1312 C C . ASP A 1 177 ? -8.789 21.641 21.953 1 93 177 ASP A C 1
ATOM 1314 O O . ASP A 1 177 ? -7.965 22.328 22.562 1 93 177 ASP A O 1
ATOM 1318 N N . LEU A 1 178 ? -8.484 21.047 20.719 1 96.31 178 LEU A N 1
ATOM 1319 C CA . LEU A 1 178 ? -7.246 21.344 20 1 96.31 178 LEU A CA 1
ATOM 1320 C C . LEU A 1 178 ? -7.141 22.844 19.734 1 96.31 178 LEU A C 1
ATOM 1322 O O . LEU A 1 178 ? -6.043 23.406 19.75 1 96.31 178 LEU A O 1
ATOM 1326 N N . LEU A 1 179 ? -8.266 23.453 19.547 1 97.44 179 LEU A N 1
ATOM 1327 C CA . LEU A 1 179 ? -8.305 24.859 19.156 1 97.44 179 LEU A CA 1
ATOM 1328 C C . LEU A 1 179 ? -7.832 25.75 20.281 1 97.44 179 LEU A C 1
ATOM 1330 O O . LEU A 1 179 ? -7.273 26.828 20.047 1 97.44 179 LEU A O 1
ATOM 1334 N N . GLN A 1 180 ? -7.992 25.312 21.5 1 97.56 180 GLN A N 1
ATOM 1335 C CA . GLN A 1 180 ? -7.566 26.078 22.672 1 97.56 180 GLN A CA 1
ATOM 1336 C C . GLN A 1 180 ? -6.051 26.266 22.688 1 97.56 180 GLN A C 1
ATOM 1338 O O . GLN A 1 180 ? -5.543 27.203 23.297 1 97.56 180 GLN A O 1
ATOM 1343 N N . TYR A 1 181 ? -5.383 25.359 22 1 98.19 181 TYR A N 1
ATOM 1344 C CA . TYR A 1 181 ? -3.926 25.375 22.016 1 98.19 181 TYR A CA 1
ATOM 1345 C C . TYR A 1 181 ? -3.381 25.781 20.641 1 98.19 181 TYR A C 1
ATOM 1347 O O . TYR A 1 181 ? -2.199 25.578 20.359 1 98.19 181 TYR A O 1
ATOM 1355 N N . THR A 1 182 ? -4.223 26.312 19.781 1 98.5 182 THR A N 1
ATOM 1356 C CA . THR A 1 182 ? -3.873 26.688 18.422 1 98.5 182 THR A CA 1
ATOM 1357 C C . THR A 1 182 ? -3.771 28.219 18.297 1 98.5 182 THR A C 1
ATOM 1359 O O . THR A 1 182 ? -4.691 28.938 18.672 1 98.5 182 THR A O 1
ATOM 1362 N N . ASP A 1 183 ? -2.625 28.734 17.797 1 98.5 183 ASP A N 1
ATOM 1363 C CA . ASP A 1 183 ? -2.498 30.156 17.484 1 98.5 183 ASP A CA 1
ATOM 1364 C C . ASP A 1 183 ? -3.055 30.453 16.109 1 98.5 183 ASP A C 1
ATOM 1366 O O . ASP A 1 183 ? -3.83 31.406 15.938 1 98.5 183 ASP A O 1
ATOM 1370 N N . ILE A 1 184 ? -2.639 29.672 15.102 1 98.69 184 ILE A N 1
ATOM 1371 C CA . ILE A 1 184 ? -3.07 29.859 13.719 1 98.69 184 ILE A CA 1
ATOM 1372 C C . ILE A 1 184 ? -3.861 28.625 13.266 1 98.69 184 ILE A C 1
ATOM 1374 O O . ILE A 1 184 ? -3.32 27.516 13.203 1 98.69 184 ILE A O 1
ATOM 1378 N N . LEU A 1 185 ? -5.109 28.781 13.016 1 98.69 185 LEU A N 1
ATOM 1379 C CA . LEU A 1 185 ? -5.98 27.75 12.461 1 98.69 185 LEU A CA 1
ATOM 1380 C C . LEU A 1 185 ? -6.172 27.953 10.961 1 98.69 185 LEU A C 1
ATOM 1382 O O . LEU A 1 185 ? -6.551 29.047 10.516 1 98.69 185 LEU A O 1
ATOM 1386 N N . CYS A 1 186 ? -5.844 26.984 10.164 1 98.75 186 CYS A N 1
ATOM 1387 C CA . CYS A 1 186 ? -6.059 27.031 8.719 1 98.75 186 CYS A CA 1
ATOM 1388 C C . CYS A 1 186 ? -7.051 25.969 8.281 1 98.75 186 CYS A C 1
ATOM 1390 O O . CYS A 1 186 ? -6.867 24.781 8.57 1 98.75 186 CYS A O 1
ATOM 1392 N N . THR A 1 187 ? -8.109 26.328 7.605 1 98.06 187 THR A N 1
ATOM 1393 C CA . THR A 1 187 ? -9.156 25.438 7.113 1 98.06 187 THR A CA 1
ATOM 1394 C C . THR A 1 187 ? -9.562 25.812 5.695 1 98.06 187 THR A C 1
ATOM 1396 O O . THR A 1 187 ? -9.297 26.922 5.242 1 98.06 187 THR A O 1
ATOM 1399 N N . ASN A 1 188 ? -10.078 24.828 4.949 1 97 188 ASN A N 1
ATOM 1400 C CA . ASN A 1 188 ? -10.859 25.188 3.766 1 97 188 ASN A CA 1
ATOM 1401 C C . ASN A 1 188 ? -12.336 25.375 4.102 1 97 188 ASN A C 1
ATOM 1403 O O . ASN A 1 188 ? -12.703 25.469 5.273 1 97 188 ASN A O 1
ATOM 1407 N N . GLU A 1 189 ? -13.203 25.516 3.098 1 96.81 189 GLU A N 1
ATOM 1408 C CA . GLU A 1 189 ? -14.625 25.797 3.314 1 96.81 189 GLU A CA 1
ATOM 1409 C C . GLU A 1 189 ? -15.305 24.641 4.051 1 96.81 189 GLU A C 1
ATOM 1411 O O . GLU A 1 189 ? -15.984 24.859 5.059 1 96.81 189 GLU A O 1
ATOM 1416 N N . ASN A 1 190 ? -15.047 23.422 3.635 1 94.56 190 ASN A N 1
ATOM 1417 C CA . ASN A 1 190 ? -15.664 22.25 4.234 1 94.56 190 ASN A CA 1
ATOM 1418 C C . ASN A 1 190 ? -15.188 22.031 5.668 1 94.56 190 ASN A C 1
ATOM 1420 O O . ASN A 1 190 ? -15.984 21.703 6.547 1 94.56 190 ASN A O 1
ATOM 1424 N N . GLU A 1 191 ? -13.914 22.156 5.895 1 95.44 191 GLU A N 1
ATOM 1425 C CA . GLU A 1 191 ? -13.344 22.016 7.23 1 95.44 191 GLU A CA 1
ATOM 1426 C C . GLU A 1 191 ? -13.914 23.047 8.188 1 95.44 191 GLU A C 1
ATOM 1428 O O . GLU A 1 191 ? -14.18 22.75 9.359 1 95.44 191 GLU A O 1
ATOM 1433 N N . THR A 1 192 ? -14.102 24.281 7.664 1 97 192 THR A N 1
ATOM 1434 C CA . THR A 1 192 ? -14.719 25.312 8.477 1 97 192 THR A CA 1
ATOM 1435 C C . THR A 1 192 ? -16.141 24.922 8.867 1 97 192 THR A C 1
ATOM 1437 O O . THR A 1 192 ? -16.547 25.078 10.023 1 97 192 THR A O 1
ATOM 1440 N N . GLU A 1 193 ? -16.859 24.375 7.906 1 96.5 193 GLU A N 1
ATOM 1441 C CA . GLU A 1 193 ? -18.234 23.953 8.148 1 96.5 193 GLU A CA 1
ATOM 1442 C C . GLU A 1 193 ? -18.297 22.844 9.203 1 96.5 193 GLU A C 1
ATOM 1444 O O . GLU A 1 193 ? -19.203 22.812 10.039 1 96.5 193 GLU A O 1
ATOM 1449 N N . PHE A 1 194 ? -17.344 21.984 9.203 1 94.38 194 PHE A N 1
ATOM 1450 C CA . PHE A 1 194 ? -17.281 20.906 10.188 1 94.38 194 PHE A CA 1
ATOM 1451 C C . PHE A 1 194 ? -17.047 21.469 11.586 1 94.38 194 PHE A C 1
ATOM 1453 O O . PHE A 1 194 ? -17.641 21 12.555 1 94.38 194 PHE A O 1
ATOM 1460 N N . ILE A 1 195 ? -16.188 22.438 11.719 1 94.94 195 ILE A N 1
ATOM 1461 C CA . ILE A 1 195 ? -15.844 23 13.016 1 94.94 195 ILE A CA 1
ATOM 1462 C C . ILE A 1 195 ? -17.047 23.734 13.594 1 94.94 195 ILE A C 1
ATOM 1464 O O . ILE A 1 195 ? -17.375 23.578 14.773 1 94.94 195 ILE A O 1
ATOM 1468 N N . VAL A 1 196 ? -17.766 24.484 12.727 1 95.5 196 VAL A N 1
ATOM 1469 C CA . VAL A 1 196 ? -18.828 25.344 13.258 1 95.5 196 VAL A CA 1
ATOM 1470 C C . VAL A 1 196 ? -20.156 24.578 13.234 1 95.5 196 VAL A C 1
ATOM 1472 O O . VAL A 1 196 ? -21.109 24.984 13.883 1 95.5 196 VAL A O 1
ATOM 1475 N N . GLY A 1 197 ? -20.25 23.469 12.453 1 94.31 197 GLY A N 1
ATOM 1476 C CA . GLY A 1 197 ? -21.406 22.578 12.461 1 94.31 197 GLY A CA 1
ATOM 1477 C C . GLY A 1 197 ? -22.562 23.094 11.625 1 94.31 197 GLY A C 1
ATOM 1478 O O . GLY A 1 197 ? -23.719 22.844 11.953 1 94.31 197 GLY A O 1
ATOM 1479 N N . ARG A 1 198 ? -22.297 23.891 10.625 1 95.56 198 ARG A N 1
ATOM 1480 C CA . ARG A 1 198 ? -23.359 24.391 9.75 1 95.56 198 ARG A CA 1
ATOM 1481 C C . ARG A 1 198 ? -22.812 24.719 8.367 1 95.56 198 ARG A C 1
ATOM 1483 O O . ARG A 1 198 ? -21.609 24.922 8.203 1 95.56 198 ARG A O 1
ATOM 1490 N N . HIS A 1 199 ? -23.734 24.812 7.438 1 96.12 199 HIS A N 1
ATOM 1491 C CA . HIS A 1 199 ? -23.391 25.141 6.062 1 96.12 199 HIS A CA 1
ATOM 1492 C C . HIS A 1 199 ? -23.094 26.641 5.914 1 96.12 199 HIS A C 1
ATOM 1494 O O . HIS A 1 199 ? -23.781 27.469 6.504 1 96.12 199 HIS A O 1
ATOM 1500 N N . LEU A 1 200 ? -22.047 26.969 5.133 1 97.31 200 LEU A N 1
ATOM 1501 C CA . LEU A 1 200 ? -21.641 28.344 4.832 1 97.31 200 LEU A CA 1
ATOM 1502 C C . LEU A 1 200 ? -21.656 28.594 3.33 1 97.31 200 LEU A C 1
ATOM 1504 O O . LEU A 1 200 ? -21.312 27.719 2.539 1 97.31 200 LEU A O 1
ATOM 1508 N N . SER A 1 201 ? -22.078 29.797 2.957 1 95.31 201 SER A N 1
ATOM 1509 C CA . SER A 1 201 ? -22.234 30.031 1.528 1 95.31 201 SER A CA 1
ATOM 1510 C C . SER A 1 201 ? -21.547 31.328 1.113 1 95.31 201 SER A C 1
ATOM 1512 O O . SER A 1 201 ? -20.922 31.391 0.059 1 95.31 201 SER A O 1
ATOM 1514 N N . THR A 1 202 ? -21.609 32.375 1.962 1 96.75 202 THR A N 1
ATOM 1515 C CA . THR A 1 202 ? -21.125 33.688 1.583 1 96.75 202 THR A CA 1
ATOM 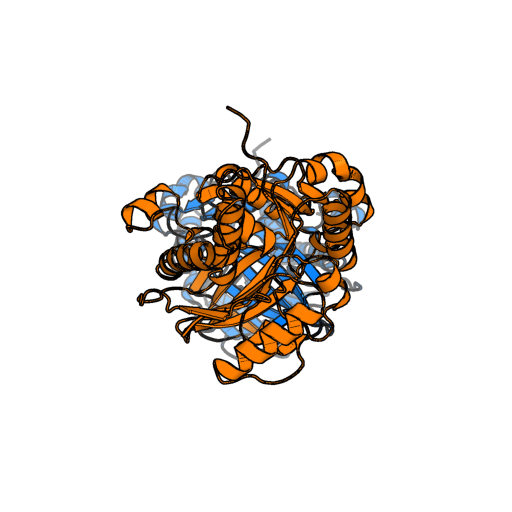1516 C C . THR A 1 202 ? -19.844 34.031 2.34 1 96.75 202 THR A C 1
ATOM 1518 O O . THR A 1 202 ? -19.531 33.406 3.35 1 96.75 202 THR A O 1
ATOM 1521 N N . LEU A 1 203 ? -19.141 35.031 1.802 1 97.31 203 LEU A N 1
ATOM 1522 C CA . LEU A 1 203 ? -17.953 35.531 2.49 1 97.31 203 LEU A CA 1
ATOM 1523 C C . LEU A 1 203 ? -18.297 36 3.898 1 97.31 203 LEU A C 1
ATOM 1525 O O . LEU A 1 203 ? -17.516 35.844 4.828 1 97.31 203 LEU A O 1
ATOM 1529 N N . GLU A 1 204 ? -19.438 36.594 4.016 1 97.44 204 GLU A N 1
ATOM 1530 C CA . GLU A 1 204 ? -19.906 37.031 5.324 1 97.44 204 GLU A CA 1
ATOM 1531 C C . GLU A 1 204 ? -20.109 35.844 6.27 1 97.44 204 GLU A C 1
ATOM 1533 O O . GLU A 1 204 ? -19.781 35.938 7.453 1 97.44 204 GLU A O 1
ATOM 1538 N N . ASP A 1 205 ? -20.672 34.781 5.75 1 98.19 205 ASP A N 1
ATOM 1539 C CA . ASP A 1 205 ? -20.828 33.562 6.535 1 98.19 205 ASP A CA 1
ATOM 1540 C C . ASP A 1 205 ? -19.484 33.062 7.055 1 98.19 205 ASP A C 1
ATOM 1542 O O . ASP A 1 205 ? -19.359 32.719 8.234 1 98.19 205 ASP A O 1
ATOM 1546 N N . PHE A 1 206 ? -18.547 33 6.215 1 98.56 206 PHE A N 1
ATOM 1547 C CA . PHE A 1 206 ? -17.219 32.5 6.566 1 98.56 206 PHE A CA 1
ATOM 1548 C C . PHE A 1 206 ? -16.531 33.438 7.555 1 98.56 206 PHE A C 1
ATOM 1550 O O . PHE A 1 206 ? -15.789 32.969 8.43 1 98.56 206 PHE A O 1
ATOM 1557 N N . THR A 1 207 ? -16.734 34.75 7.398 1 98.5 207 THR A N 1
ATOM 1558 C CA . THR A 1 207 ? -16.156 35.719 8.328 1 98.5 207 THR A CA 1
ATOM 1559 C C . THR A 1 207 ? -16.703 35.5 9.734 1 98.5 207 THR A C 1
ATOM 1561 O O . THR A 1 207 ? -15.945 35.469 10.711 1 98.5 207 THR A O 1
ATOM 1564 N N . VAL A 1 208 ? -17.984 35.312 9.812 1 98.44 208 VAL A N 1
ATOM 1565 C CA . VAL A 1 208 ? -18.625 35.094 11.102 1 98.44 208 VAL A CA 1
ATOM 1566 C C . VAL A 1 208 ? -18.125 33.781 11.695 1 98.44 208 VAL A C 1
ATOM 1568 O O . VAL A 1 208 ? -17.812 33.688 12.891 1 98.44 208 VAL A O 1
ATOM 1571 N N . ALA A 1 209 ? -18.109 32.75 10.883 1 98.56 209 ALA A N 1
ATOM 1572 C CA . ALA A 1 209 ? -17.641 31.453 11.32 1 98.56 209 ALA A CA 1
ATOM 1573 C C . ALA A 1 209 ? -16.203 31.516 11.82 1 98.56 209 ALA A C 1
ATOM 1575 O O . ALA A 1 209 ? -15.852 30.891 12.82 1 98.56 209 ALA A O 1
ATOM 1576 N N . ALA A 1 210 ? -15.328 32.219 11.102 1 98.62 210 ALA A N 1
ATOM 1577 C CA . ALA A 1 210 ? -13.938 32.375 11.508 1 98.62 210 ALA A CA 1
ATOM 1578 C C . ALA A 1 210 ? -13.828 33.094 12.852 1 98.62 210 ALA A C 1
ATOM 1580 O O . ALA A 1 210 ? -12.984 32.719 13.688 1 98.62 210 ALA A O 1
ATOM 1581 N N . LYS A 1 211 ? -14.703 34.062 13.062 1 98.38 211 LYS A N 1
ATOM 1582 C CA . LYS A 1 211 ? -14.719 34.781 14.344 1 98.38 211 LYS A CA 1
ATOM 1583 C C . LYS A 1 211 ? -15.148 33.844 15.469 1 98.38 211 LYS A C 1
ATOM 1585 O O . LYS A 1 211 ? -14.625 33.938 16.594 1 98.38 211 LYS A O 1
ATOM 1590 N N . GLU A 1 212 ? -16.078 33 15.188 1 97.94 212 GLU A N 1
ATOM 1591 C CA . GLU A 1 212 ? -16.469 32 16.172 1 97.94 212 GLU A CA 1
ATOM 1592 C C . GLU A 1 212 ? -15.297 31.094 16.531 1 97.94 212 GLU A C 1
ATOM 1594 O O . GLU A 1 212 ? -15.133 30.719 17.688 1 97.94 212 GLU A O 1
ATOM 1599 N N . CYS A 1 213 ? -14.516 30.719 15.547 1 97.94 213 CYS A N 1
ATOM 1600 C CA . CYS A 1 213 ? -13.336 29.891 15.781 1 97.94 213 CYS A CA 1
ATOM 1601 C C . CYS A 1 213 ? -12.328 30.609 16.656 1 97.94 213 CYS A C 1
ATOM 1603 O O . CYS A 1 213 ? -11.648 29.984 17.469 1 97.94 213 CYS A O 1
ATOM 1605 N N . LEU A 1 214 ? -12.211 31.969 16.531 1 98.12 214 LEU A N 1
ATOM 1606 C CA . LEU A 1 214 ? -11.32 32.75 17.375 1 98.12 214 LEU A CA 1
ATOM 1607 C C . LEU A 1 214 ? -11.695 32.594 18.844 1 98.12 214 LEU A C 1
ATOM 1609 O O . LEU A 1 214 ? -10.812 32.531 19.703 1 98.12 214 LEU A O 1
ATOM 1613 N N . GLU A 1 215 ? -12.969 32.469 19.078 1 97.06 215 GLU A N 1
ATOM 1614 C CA . GLU A 1 215 ? -13.453 32.375 20.453 1 97.06 215 GLU A CA 1
ATOM 1615 C C . GLU A 1 215 ? -13.07 31.031 21.078 1 97.06 215 GLU A C 1
ATOM 1617 O O . GLU A 1 215 ? -13.102 30.875 22.297 1 97.06 215 GLU A O 1
ATOM 1622 N N . LEU A 1 216 ? -12.695 30.156 20.312 1 96.69 216 LEU A N 1
ATOM 1623 C CA . LEU A 1 216 ? -12.375 28.812 20.797 1 96.69 216 LEU A CA 1
ATOM 1624 C C . LEU A 1 216 ? -10.898 28.688 21.125 1 96.69 216 LEU A C 1
ATOM 1626 O O . LEU A 1 216 ? -10.469 27.703 21.734 1 96.69 216 LEU A O 1
ATOM 1630 N N . GLY A 1 217 ? -10.055 29.703 20.703 1 97.19 217 GLY A N 1
ATOM 1631 C CA . GLY A 1 217 ? -8.648 29.609 21.078 1 97.19 217 GLY A CA 1
ATOM 1632 C C . GLY A 1 217 ? -7.727 30.344 20.125 1 97.19 217 GLY A C 1
ATOM 1633 O O . GLY A 1 217 ? -6.926 31.172 20.547 1 97.19 217 GLY A O 1
ATOM 1634 N N . PRO A 1 218 ? -7.832 30.141 18.859 1 98.5 218 PRO A N 1
ATOM 1635 C CA . PRO A 1 218 ? -6.902 30.719 17.891 1 98.5 218 PRO A CA 1
ATOM 1636 C C . PRO A 1 218 ? -6.867 32.25 17.938 1 98.5 218 PRO A C 1
ATOM 1638 O O . PRO A 1 218 ? -7.891 32.875 18.203 1 98.5 218 PRO A O 1
ATOM 1641 N N . THR A 1 219 ? -5.723 32.781 17.672 1 98.06 219 THR A N 1
ATOM 1642 C CA . THR A 1 219 ? -5.594 34.25 17.547 1 98.06 219 THR A CA 1
ATOM 1643 C C . THR A 1 219 ? -5.766 34.688 16.094 1 98.06 219 THR A C 1
ATOM 1645 O O . THR A 1 219 ? -6.051 35.844 15.836 1 98.06 219 THR A O 1
ATOM 1648 N N . THR A 1 220 ? -5.559 33.75 15.156 1 98.69 220 THR A N 1
ATOM 1649 C CA . THR A 1 220 ? -5.715 34 13.727 1 98.69 220 THR A CA 1
ATOM 1650 C C . THR A 1 220 ? -6.375 32.812 13.047 1 98.69 220 THR A C 1
ATOM 1652 O O . THR A 1 220 ? -6.004 31.656 13.297 1 98.69 220 THR A O 1
ATOM 1655 N N . VAL A 1 221 ? -7.375 33.031 12.227 1 98.88 221 VAL A N 1
ATOM 1656 C CA . VAL A 1 221 ? -8.031 32 11.422 1 98.88 221 VAL A CA 1
ATOM 1657 C C . VAL A 1 221 ? -7.855 32.312 9.938 1 98.88 221 VAL A C 1
ATOM 1659 O O . VAL A 1 221 ? -8.141 33.438 9.5 1 98.88 221 VAL A O 1
ATOM 1662 N N . VAL A 1 222 ? -7.289 31.375 9.211 1 98.88 222 VAL A N 1
ATOM 1663 C CA . VAL A 1 222 ? -7.121 31.469 7.762 1 98.88 222 VAL A CA 1
ATOM 1664 C C . VAL A 1 222 ? -8.055 30.469 7.07 1 98.88 222 VAL A C 1
ATOM 1666 O O . VAL A 1 222 ? -8 29.266 7.34 1 98.88 222 VAL A O 1
ATOM 1669 N N . VAL A 1 223 ? -8.914 30.922 6.172 1 98.75 223 VAL A N 1
ATOM 1670 C CA . VAL A 1 223 ? -9.828 30.078 5.41 1 98.75 223 VAL A CA 1
ATOM 1671 C C . VAL A 1 223 ? -9.484 30.156 3.924 1 98.75 223 VAL A C 1
ATOM 1673 O O . VAL A 1 223 ? -9.602 31.234 3.311 1 98.75 223 VAL A O 1
ATOM 1676 N N . THR A 1 224 ? -9.023 29.047 3.365 1 98 224 THR A N 1
ATOM 1677 C CA . THR A 1 224 ? -8.812 28.984 1.924 1 98 224 THR A CA 1
ATOM 1678 C C . THR A 1 224 ? -10.109 28.609 1.208 1 98 224 THR A C 1
ATOM 1680 O O . THR A 1 224 ? -10.844 27.734 1.649 1 98 224 THR A O 1
ATOM 1683 N N . MET A 1 225 ? -10.461 29.359 0.151 1 96.69 225 MET A N 1
ATOM 1684 C CA . MET A 1 225 ? -11.734 29.172 -0.548 1 96.69 225 MET A CA 1
ATOM 1685 C C . MET A 1 225 ? -11.5 28.906 -2.029 1 96.69 225 MET A C 1
ATOM 1687 O O . MET A 1 225 ? -12.141 29.516 -2.887 1 96.69 225 MET A O 1
ATOM 1691 N N . GLY A 1 226 ? -10.539 28.047 -2.357 1 92.38 226 GLY A N 1
ATOM 1692 C CA . GLY A 1 226 ? -10.227 27.719 -3.736 1 92.38 226 GLY A CA 1
ATOM 1693 C C . GLY A 1 226 ? -9.898 28.922 -4.586 1 92.38 226 GLY A C 1
ATOM 1694 O O . GLY A 1 226 ? -9.047 29.75 -4.215 1 92.38 226 GLY A O 1
ATOM 1695 N N . SER A 1 227 ? -10.609 28.891 -5.797 1 92.62 227 SER A N 1
ATOM 1696 C CA . SER A 1 227 ? -10.375 29.984 -6.734 1 92.62 227 SER A CA 1
ATOM 1697 C C . SER A 1 227 ? -11 31.281 -6.242 1 92.62 227 SER A C 1
ATOM 1699 O O . SER A 1 227 ? -10.695 32.375 -6.758 1 92.62 227 SER A O 1
ATOM 1701 N N . ARG A 1 228 ? -11.797 31.266 -5.082 1 93.38 228 ARG A N 1
ATOM 1702 C CA . ARG A 1 228 ? -12.492 32.438 -4.559 1 93.38 228 ARG A CA 1
ATOM 1703 C C . ARG A 1 228 ? -11.562 33.281 -3.674 1 93.38 228 ARG A C 1
ATOM 1705 O O . ARG A 1 228 ? -11.867 34.438 -3.357 1 93.38 228 ARG A O 1
ATOM 1712 N N . GLY A 1 229 ? -10.484 32.594 -3.279 1 97.12 229 GLY A N 1
ATOM 1713 C CA . GLY A 1 229 ? -9.516 33.375 -2.537 1 97.12 229 GLY A CA 1
ATOM 1714 C C . GLY A 1 229 ? -9.258 32.844 -1.139 1 97.12 229 GLY A C 1
ATOM 1715 O O . GLY A 1 229 ? -9.406 31.656 -0.889 1 97.12 229 GLY A O 1
ATOM 1716 N N . VAL A 1 230 ? -8.703 33.812 -0.264 1 98.5 230 VAL A N 1
ATOM 1717 C CA . VAL A 1 230 ? -8.336 33.5 1.113 1 98.5 230 VAL A CA 1
ATOM 1718 C C . VAL A 1 230 ? -8.914 34.562 2.057 1 98.5 230 VAL A C 1
ATOM 1720 O O . VAL A 1 230 ? -8.961 35.75 1.715 1 98.5 230 VAL A O 1
ATOM 1723 N N . LEU A 1 231 ? -9.438 34.094 3.115 1 98.81 231 LEU A N 1
ATOM 1724 C CA . LEU A 1 231 ? -9.906 34.938 4.207 1 98.81 231 LEU A CA 1
ATOM 1725 C C . LEU A 1 231 ? -9.023 34.781 5.438 1 98.81 231 LEU A C 1
ATOM 1727 O O . LEU A 1 231 ? -8.727 33.656 5.855 1 98.81 231 LEU A O 1
ATOM 1731 N N . VAL A 1 232 ? -8.492 35.906 5.984 1 98.81 232 VAL A N 1
ATOM 1732 C CA . VAL A 1 232 ? -7.738 35.906 7.234 1 98.81 232 VAL A CA 1
ATOM 1733 C C . VAL A 1 232 ? -8.469 36.75 8.273 1 98.81 232 VAL A C 1
ATOM 1735 O O . VAL A 1 232 ? -8.789 37.906 8.023 1 98.81 232 VAL A O 1
ATOM 1738 N N . VAL A 1 233 ? -8.734 36.156 9.406 1 98.81 233 VAL A N 1
ATOM 1739 C CA . VAL A 1 233 ? -9.484 36.875 10.453 1 98.81 233 VAL A CA 1
ATOM 1740 C C . VAL A 1 233 ? -8.695 36.844 11.758 1 98.81 233 VAL A C 1
ATOM 1742 O O . VAL A 1 233 ? -8.18 35.812 12.172 1 98.81 233 VAL A O 1
ATOM 1745 N N . THR A 1 234 ? -8.492 37.969 12.383 1 98.31 234 THR A N 1
ATOM 1746 C CA . THR A 1 234 ? -7.988 38.188 13.734 1 98.31 234 THR A CA 1
ATOM 1747 C C . THR A 1 234 ? -8.992 38.938 14.586 1 98.31 234 THR A C 1
ATOM 1749 O O . THR A 1 234 ? -10.086 39.281 14.109 1 98.31 234 THR A O 1
ATOM 1752 N N . LYS A 1 235 ? -8.648 39.094 15.836 1 96.25 235 LYS A N 1
ATOM 1753 C CA . LYS A 1 235 ? -9.523 39.875 16.703 1 96.25 235 LYS A CA 1
ATOM 1754 C C . LYS A 1 235 ? -9.734 41.281 16.156 1 96.25 235 LYS A C 1
ATOM 1756 O O . LYS A 1 235 ? -10.812 41.844 16.297 1 96.25 235 LYS A O 1
ATOM 1761 N N . ASP A 1 236 ? -8.758 41.781 15.359 1 95.56 236 ASP A N 1
ATOM 1762 C CA . ASP A 1 236 ? -8.727 43.188 15 1 95.56 236 ASP A CA 1
ATOM 1763 C C . ASP A 1 236 ? -9.109 43.406 13.539 1 95.56 236 ASP A C 1
ATOM 1765 O O . ASP A 1 236 ? -9.438 44.5 13.125 1 95.56 236 ASP A O 1
ATOM 1769 N N . ALA A 1 237 ? -9.062 42.344 12.805 1 96.69 237 ALA A N 1
ATOM 1770 C CA . ALA A 1 237 ? -9.227 42.562 11.375 1 96.69 237 ALA A CA 1
ATOM 1771 C C . ALA A 1 237 ? -9.766 41.312 10.68 1 96.69 237 ALA A C 1
ATOM 1773 O O . ALA A 1 237 ? -9.539 40.188 11.141 1 96.69 237 ALA A O 1
ATOM 1774 N N . ALA A 1 238 ? -10.492 41.5 9.672 1 97.94 238 ALA A N 1
ATOM 1775 C CA . ALA A 1 238 ? -10.914 40.5 8.695 1 97.94 238 ALA A CA 1
ATOM 1776 C C . ALA A 1 238 ? -10.547 40.938 7.277 1 97.94 238 ALA A C 1
ATOM 1778 O O . ALA A 1 238 ? -11.047 41.969 6.781 1 97.94 238 ALA A O 1
ATOM 1779 N N . GLU A 1 239 ? -9.656 40.219 6.68 1 97.94 239 GLU A N 1
ATOM 1780 C CA . GLU A 1 239 ? -9.172 40.562 5.348 1 97.94 239 GLU A CA 1
ATOM 1781 C C . GLU A 1 239 ? -9.383 39.438 4.363 1 97.94 239 GLU A C 1
ATOM 1783 O O . GLU A 1 239 ? -9.094 38.25 4.68 1 97.94 239 GLU A O 1
ATOM 1788 N N . SER A 1 240 ? -9.969 39.719 3.258 1 97.88 240 SER A N 1
ATOM 1789 C CA . SER A 1 240 ? -10.102 38.75 2.16 1 97.88 240 SER A CA 1
ATOM 1790 C C . SER A 1 240 ? -9.359 39.219 0.918 1 97.88 240 SER A C 1
ATOM 1792 O O . SER A 1 240 ? -9.352 40.438 0.617 1 97.88 240 SER A O 1
ATOM 1794 N N . PHE A 1 241 ? -8.711 38.406 0.227 1 96.38 241 PHE A N 1
ATOM 1795 C CA . PHE A 1 241 ? -8.016 38.781 -1.001 1 96.38 241 PHE A CA 1
ATOM 1796 C C . PHE A 1 241 ? -8.133 37.656 -2.041 1 96.38 241 PHE A C 1
ATOM 1798 O O . PHE A 1 241 ? -8.242 36.5 -1.692 1 96.38 241 PHE A O 1
ATOM 1805 N N . PRO A 1 242 ? -8.133 38.062 -3.307 1 96.25 242 PRO A N 1
ATOM 1806 C CA . PRO A 1 242 ? -8.188 37.062 -4.391 1 96.25 242 PRO A CA 1
ATOM 1807 C C . PRO A 1 242 ? -6.867 36.312 -4.57 1 96.25 242 PRO A C 1
ATOM 1809 O O . PRO A 1 242 ? -5.844 36.719 -4.004 1 96.25 242 PRO A O 1
ATOM 1812 N N . VAL A 1 243 ? -6.949 35.125 -5.184 1 94.44 243 VAL A N 1
ATOM 1813 C CA . VAL A 1 243 ? -5.77 34.375 -5.602 1 94.44 243 VAL A CA 1
ATOM 1814 C C . VAL A 1 243 ? -5.547 34.562 -7.102 1 94.44 243 VAL A C 1
ATOM 1816 O O . VAL A 1 243 ? -6.48 34.875 -7.84 1 94.44 243 VAL A O 1
ATOM 1819 N N . PRO A 1 244 ? -4.324 34.438 -7.645 1 92.5 244 PRO A N 1
ATOM 1820 C CA . PRO A 1 244 ? -4.086 34.531 -9.086 1 92.5 244 PRO A CA 1
ATOM 1821 C C . PRO A 1 244 ? -4.938 33.562 -9.891 1 92.5 244 PRO A C 1
ATOM 1823 O O . PRO A 1 244 ? -5.121 32.406 -9.484 1 92.5 244 PRO A O 1
ATOM 1826 N N . LYS A 1 245 ? -5.484 34.062 -10.938 1 93.5 245 LYS A N 1
ATOM 1827 C CA . LYS A 1 245 ? -6.215 33.188 -11.852 1 93.5 245 LYS A CA 1
ATOM 1828 C C . LYS A 1 245 ? -5.262 32.406 -12.734 1 93.5 245 LYS A C 1
ATOM 1830 O O . LYS A 1 245 ? -4.465 33 -13.477 1 93.5 245 LYS A O 1
ATOM 1835 N N . VAL A 1 246 ? -5.281 31.125 -12.523 1 95.19 246 VAL A N 1
ATOM 1836 C CA . VAL A 1 246 ? -4.41 30.266 -13.328 1 95.19 246 VAL A CA 1
ATOM 1837 C C . VAL A 1 246 ? -5.223 29.125 -13.93 1 95.19 246 VAL A C 1
ATOM 1839 O O . VAL A 1 246 ? -6.352 28.875 -13.508 1 95.19 246 VAL A O 1
ATOM 1842 N N . LYS A 1 247 ? -4.773 28.484 -15.109 1 94.56 247 LYS A N 1
ATOM 1843 C CA . LYS A 1 247 ? -5.348 27.25 -15.625 1 94.56 247 LYS A CA 1
ATOM 1844 C C . LYS A 1 247 ? -4.914 26.047 -14.781 1 94.56 247 LYS A C 1
ATOM 1846 O O . LYS A 1 247 ? -3.822 25.516 -14.969 1 94.56 247 LYS A O 1
ATOM 1851 N N . ALA A 1 248 ? -5.836 25.625 -13.938 1 93.88 248 ALA A N 1
ATOM 1852 C CA . ALA A 1 248 ? -5.523 24.516 -13.039 1 93.88 248 ALA A CA 1
ATOM 1853 C C . ALA A 1 248 ? -5.426 23.203 -13.805 1 93.88 248 ALA A C 1
ATOM 1855 O O . ALA A 1 248 ? -6.285 22.891 -14.633 1 93.88 248 ALA A O 1
ATOM 1856 N N . ILE A 1 249 ? -4.352 22.484 -13.648 1 93.62 249 ILE A N 1
ATOM 1857 C CA . ILE A 1 249 ? -4.133 21.156 -14.211 1 93.62 249 ILE A CA 1
ATOM 1858 C C . ILE A 1 249 ? -4.465 20.094 -13.164 1 93.62 249 ILE A C 1
ATOM 1860 O O . ILE A 1 249 ? -5.18 19.125 -13.445 1 93.62 249 ILE A O 1
ATOM 1864 N N . ASP A 1 250 ? -4.133 20.25 -11.984 1 92.69 250 ASP A N 1
ATOM 1865 C CA . ASP A 1 250 ? -4.289 19.344 -10.859 1 92.69 250 ASP A CA 1
ATOM 1866 C C . ASP A 1 250 ? -4.258 20.094 -9.531 1 92.69 250 ASP A C 1
ATOM 1868 O O . ASP A 1 250 ? -3.223 20.641 -9.148 1 92.69 250 ASP A O 1
ATOM 1872 N N . THR A 1 251 ? -5.375 20.062 -8.836 1 92.81 251 THR A N 1
ATOM 1873 C CA . THR A 1 251 ? -5.496 20.875 -7.625 1 92.81 251 THR A CA 1
ATOM 1874 C C . THR A 1 251 ? -5.125 20.047 -6.395 1 92.81 251 THR A C 1
ATOM 1876 O O . THR A 1 251 ? -5.258 20.516 -5.262 1 92.81 251 THR A O 1
ATOM 1879 N N . THR A 1 252 ? -4.715 18.828 -6.59 1 91.19 252 THR A N 1
ATOM 1880 C CA . THR A 1 252 ? -4.355 17.938 -5.484 1 91.19 252 THR A CA 1
ATOM 1881 C C . THR A 1 252 ? -3.189 18.516 -4.688 1 91.19 252 THR A C 1
ATOM 1883 O O . THR A 1 252 ? -2.162 18.891 -5.262 1 91.19 252 THR A O 1
ATOM 1886 N N . GLY A 1 253 ? -3.336 18.688 -3.35 1 94.12 253 GLY A N 1
ATOM 1887 C CA . GLY A 1 253 ? -2.27 19.141 -2.471 1 94.12 253 GLY A CA 1
ATOM 1888 C C . GLY A 1 253 ? -2.137 20.641 -2.42 1 94.12 253 GLY A C 1
ATOM 1889 O O . GLY A 1 253 ? -1.255 21.172 -1.739 1 94.12 253 GLY A O 1
ATOM 1890 N N . ALA A 1 254 ? -3.025 21.391 -3.123 1 96.25 254 ALA A N 1
ATOM 1891 C CA . ALA A 1 254 ? -2.945 22.859 -3.148 1 96.25 254 ALA A CA 1
ATOM 1892 C C . ALA A 1 254 ? -3.055 23.438 -1.742 1 96.25 254 ALA A C 1
ATOM 1894 O O . ALA A 1 254 ? -2.348 24.391 -1.399 1 96.25 254 ALA A O 1
ATOM 1895 N N . GLY A 1 255 ? -3.982 22.891 -0.926 1 97.31 255 GLY A N 1
ATOM 1896 C CA . GLY A 1 255 ? -4.098 23.312 0.457 1 97.31 255 GLY A CA 1
ATOM 1897 C C . GLY A 1 255 ? -2.84 23.062 1.269 1 97.31 255 GLY A C 1
ATOM 1898 O O . GLY A 1 255 ? -2.445 23.906 2.088 1 97.31 255 GLY A O 1
ATOM 1899 N N . ASP A 1 256 ? -2.207 21.906 1.051 1 98.44 256 ASP A N 1
ATOM 1900 C CA . ASP A 1 256 ? -0.961 21.594 1.74 1 98.44 256 ASP A CA 1
ATOM 1901 C C . ASP A 1 256 ? 0.169 22.516 1.301 1 98.44 256 ASP A C 1
ATOM 1903 O O . ASP A 1 256 ? 1.007 22.906 2.115 1 98.44 256 ASP A O 1
ATOM 1907 N N . SER A 1 257 ? 0.198 22.75 -0.021 1 98.62 257 SER A N 1
ATOM 1908 C CA . SER A 1 257 ? 1.172 23.719 -0.521 1 98.62 257 SER A CA 1
ATOM 1909 C C . SER A 1 257 ? 0.999 25.078 0.149 1 98.62 257 SER A C 1
ATOM 1911 O O . SER A 1 257 ? 1.979 25.703 0.569 1 98.62 257 SER A O 1
ATOM 1913 N N . PHE A 1 258 ? -0.224 25.547 0.27 1 98.69 258 PHE A N 1
ATOM 1914 C CA . PHE A 1 258 ? -0.545 26.797 0.934 1 98.69 258 PHE A CA 1
ATOM 1915 C C . PHE A 1 258 ? -0.053 26.797 2.377 1 98.69 258 PHE A C 1
ATOM 1917 O O . PHE A 1 258 ? 0.657 27.703 2.801 1 98.69 258 PHE A O 1
ATOM 1924 N N . CYS A 1 259 ? -0.391 25.734 3.145 1 98.81 259 CYS A N 1
ATOM 1925 C CA . CYS A 1 259 ? -0.052 25.656 4.559 1 98.81 259 CYS A CA 1
ATOM 1926 C C . CYS A 1 259 ? 1.458 25.594 4.758 1 98.81 259 CYS A C 1
ATOM 1928 O O . CYS A 1 259 ? 1.998 26.266 5.641 1 98.81 259 CYS A O 1
ATOM 1930 N N . GLY A 1 260 ? 2.131 24.766 3.936 1 98.81 260 GLY A N 1
ATOM 1931 C CA . GLY A 1 260 ? 3.582 24.703 4.008 1 98.81 260 GLY A CA 1
ATOM 1932 C C . GLY A 1 260 ? 4.25 26.031 3.707 1 98.81 260 GLY A C 1
ATOM 1933 O O . GLY A 1 260 ? 5.195 26.422 4.395 1 98.81 260 GLY A O 1
ATOM 1934 N N . ALA A 1 261 ? 3.783 26.703 2.67 1 98.81 261 ALA A N 1
ATOM 1935 C CA . ALA A 1 261 ? 4.316 28.016 2.312 1 98.81 261 ALA A CA 1
ATOM 1936 C C . ALA A 1 261 ? 4.086 29.031 3.438 1 98.81 261 ALA A C 1
ATOM 1938 O O . ALA A 1 261 ? 4.996 29.781 3.797 1 98.81 261 ALA A O 1
ATOM 1939 N N . LEU A 1 262 ? 2.908 29.062 3.99 1 98.69 262 LEU A N 1
ATOM 1940 C CA . LEU A 1 262 ? 2.584 29.984 5.062 1 98.69 262 LEU A CA 1
ATOM 1941 C C . LEU A 1 262 ? 3.455 29.734 6.289 1 98.69 262 LEU A C 1
ATOM 1943 O O . LEU A 1 262 ? 3.963 30.688 6.898 1 98.69 262 LEU A O 1
ATOM 1947 N N . ALA A 1 263 ? 3.623 28.453 6.648 1 98.62 263 ALA A N 1
ATOM 1948 C CA . ALA A 1 263 ? 4.48 28.094 7.773 1 98.62 263 ALA A CA 1
ATOM 1949 C C . ALA A 1 263 ? 5.91 28.578 7.551 1 98.62 263 ALA A C 1
ATOM 1951 O O . ALA A 1 263 ? 6.543 29.109 8.461 1 98.62 263 ALA A O 1
ATOM 1952 N N . SER A 1 264 ? 6.418 28.344 6.363 1 98.06 264 SER A N 1
ATOM 1953 C CA . SER A 1 264 ? 7.758 28.797 6.004 1 98.06 264 SER A CA 1
ATOM 1954 C C . SER A 1 264 ? 7.887 30.312 6.145 1 98.06 264 SER A C 1
ATOM 1956 O O . SER A 1 264 ? 8.859 30.812 6.715 1 98.06 264 SER A O 1
ATOM 1958 N N . LEU A 1 265 ? 6.938 31.047 5.617 1 97.81 265 LEU A N 1
ATOM 1959 C CA . LEU A 1 265 ? 6.961 32.5 5.625 1 97.81 265 LEU A CA 1
ATOM 1960 C C . LEU A 1 265 ? 6.852 33.062 7.047 1 97.81 265 LEU A C 1
ATOM 1962 O O . LEU A 1 265 ? 7.527 34.031 7.402 1 97.81 265 LEU A O 1
ATOM 1966 N N . ILE A 1 266 ? 6.027 32.438 7.906 1 97.12 266 ILE A N 1
ATOM 1967 C CA . ILE A 1 266 ? 5.887 32.844 9.297 1 97.12 266 ILE A CA 1
ATOM 1968 C C . ILE A 1 266 ? 7.207 32.625 10.039 1 97.12 266 ILE A C 1
ATOM 1970 O O . ILE A 1 266 ? 7.625 33.469 10.828 1 97.12 266 ILE A O 1
ATOM 1974 N N . ALA A 1 267 ? 7.844 31.5 9.773 1 95.88 267 ALA A N 1
ATOM 1975 C CA . ALA A 1 267 ? 9.102 31.172 10.438 1 95.88 267 ALA A CA 1
ATOM 1976 C C . ALA A 1 267 ? 10.211 32.125 10.031 1 95.88 267 ALA A C 1
ATOM 1978 O O . ALA A 1 267 ? 11.086 32.469 10.844 1 95.88 267 ALA A O 1
ATOM 1979 N N . THR A 1 268 ? 10.172 32.625 8.812 1 93.06 268 THR A N 1
ATOM 1980 C CA . THR A 1 268 ? 11.258 33.469 8.305 1 93.06 268 THR A CA 1
ATOM 1981 C C . THR A 1 268 ? 10.953 34.938 8.508 1 93.06 268 THR A C 1
ATOM 1983 O O . THR A 1 268 ? 11.852 35.781 8.477 1 93.06 268 THR A O 1
ATOM 1986 N N . HIS A 1 269 ? 9.648 35.312 8.703 1 93.62 269 HIS A N 1
ATOM 1987 C CA . HIS A 1 269 ? 9.211 36.688 8.984 1 93.62 269 HIS A CA 1
ATOM 1988 C C . HIS A 1 269 ? 8.359 36.75 10.25 1 93.62 269 HIS A C 1
ATOM 1990 O O . HIS A 1 269 ? 7.191 37.125 10.195 1 93.62 269 HIS A O 1
ATOM 1996 N N . PRO A 1 270 ? 9.023 36.5 11.398 1 90.56 270 PRO A N 1
ATOM 1997 C CA . PRO A 1 270 ? 8.258 36.344 12.641 1 90.56 270 PRO A CA 1
ATOM 1998 C C . PRO A 1 270 ? 7.574 37.656 13.07 1 90.56 270 PRO A C 1
ATOM 2000 O O . PRO A 1 270 ? 6.598 37.625 13.828 1 90.56 270 PRO A O 1
ATOM 2003 N N . ASP A 1 271 ? 7.965 38.75 12.523 1 93.38 271 ASP A N 1
ATOM 2004 C CA . ASP A 1 271 ? 7.426 40.031 12.969 1 93.38 271 ASP A CA 1
ATOM 2005 C C . ASP A 1 271 ? 6.336 40.531 12.023 1 93.38 271 ASP A C 1
ATOM 2007 O O . ASP A 1 271 ? 5.68 41.531 12.305 1 93.38 271 ASP A O 1
ATOM 2011 N N . GLU A 1 272 ? 6.059 39.812 10.945 1 94.56 272 GLU A N 1
ATOM 2012 C CA . GLU A 1 272 ? 5.047 40.25 9.977 1 94.56 272 GLU A CA 1
ATOM 2013 C C . GLU A 1 272 ? 3.676 39.688 10.344 1 94.56 272 GLU A C 1
ATOM 2015 O O . GLU A 1 272 ? 3.578 38.656 11 1 94.56 272 GLU A O 1
ATOM 2020 N N . LEU A 1 273 ? 2.643 40.469 9.953 1 96.06 273 LEU A N 1
ATOM 2021 C CA . LEU A 1 273 ? 1.274 39.969 10.133 1 96.06 273 LEU A CA 1
ATOM 2022 C C . LEU A 1 273 ? 0.998 38.781 9.25 1 96.06 273 LEU A C 1
ATOM 2024 O O . LEU A 1 273 ? 1.579 38.656 8.164 1 96.06 273 LEU A O 1
ATOM 2028 N N . VAL A 1 274 ? 0.055 37.906 9.641 1 97.69 274 VAL A N 1
ATOM 2029 C CA . VAL A 1 274 ? -0.225 36.656 8.953 1 97.69 274 VAL A CA 1
ATOM 2030 C C . VAL A 1 274 ? -0.902 36.938 7.617 1 97.69 274 VAL A C 1
ATOM 2032 O O . VAL A 1 274 ? -0.679 36.219 6.641 1 97.69 274 VAL A O 1
ATOM 2035 N N . ALA A 1 275 ? -1.688 38 7.488 1 97.56 275 ALA A N 1
ATOM 2036 C CA . ALA A 1 275 ? -2.504 38.281 6.305 1 97.56 275 ALA A CA 1
ATOM 2037 C C . ALA A 1 275 ? -1.63 38.5 5.074 1 97.56 275 ALA A C 1
ATOM 2039 O O . ALA A 1 275 ? -1.824 37.875 4.039 1 97.56 275 ALA A O 1
ATOM 2040 N N . PRO A 1 276 ? -0.583 39.406 5.133 1 96.69 276 PRO A N 1
ATOM 2041 C CA . PRO A 1 276 ? 0.287 39.594 3.967 1 96.69 276 PRO A CA 1
ATOM 2042 C C . PRO A 1 276 ? 1.05 38.312 3.621 1 96.69 276 PRO A C 1
ATOM 2044 O O . PRO A 1 276 ? 1.32 38.031 2.445 1 96.69 276 PRO A O 1
ATOM 2047 N N . LEU A 1 277 ? 1.427 37.469 4.656 1 97.81 277 LEU A N 1
ATOM 2048 C CA . LEU A 1 277 ? 2.135 36.219 4.426 1 97.81 277 LEU A CA 1
ATOM 2049 C C . LEU A 1 277 ? 1.22 35.188 3.764 1 97.81 277 LEU A C 1
ATOM 2051 O O . LEU A 1 277 ? 1.659 34.438 2.902 1 97.81 277 LEU A O 1
ATOM 2055 N N . ALA A 1 278 ? -0.053 35.188 4.141 1 98.38 278 ALA A N 1
ATOM 2056 C CA . ALA A 1 278 ? -1.042 34.312 3.537 1 98.38 278 ALA A CA 1
ATOM 2057 C C . ALA A 1 278 ? -1.254 34.625 2.062 1 98.38 278 ALA A C 1
ATOM 2059 O O . ALA A 1 278 ? -1.482 33.75 1.244 1 98.38 278 ALA A O 1
ATOM 2060 N N . LYS A 1 279 ? -1.195 35.906 1.731 1 96.88 279 LYS A N 1
ATOM 2061 C CA . LYS A 1 279 ? -1.306 36.344 0.338 1 96.88 279 LYS A CA 1
ATOM 2062 C C . LYS A 1 279 ? -0.172 35.75 -0.503 1 96.88 279 LYS A C 1
ATOM 2064 O O . LYS A 1 279 ? -0.4 35.281 -1.614 1 96.88 279 LYS A O 1
ATOM 2069 N N . LYS A 1 280 ? 1.049 35.812 0.049 1 97.31 280 LYS A N 1
ATOM 2070 C CA . LYS A 1 280 ? 2.203 35.25 -0.633 1 97.31 280 LYS A CA 1
ATOM 2071 C C . LYS A 1 280 ? 2.078 33.719 -0.742 1 97.31 280 LYS A C 1
ATOM 2073 O O . LYS A 1 280 ? 2.406 33.156 -1.776 1 97.31 280 LYS A O 1
ATOM 2078 N N . ALA A 1 281 ? 1.611 33.031 0.321 1 98.38 281 ALA A N 1
ATOM 2079 C CA . ALA A 1 281 ? 1.409 31.594 0.321 1 98.38 281 ALA A CA 1
ATOM 2080 C C . ALA A 1 281 ? 0.404 31.188 -0.75 1 98.38 281 ALA A C 1
ATOM 2082 O O . ALA A 1 281 ? 0.558 30.141 -1.383 1 98.38 281 ALA A O 1
ATOM 2083 N N . ALA A 1 282 ? -0.645 32.031 -0.95 1 97.88 282 ALA A N 1
ATOM 2084 C CA . ALA A 1 282 ? -1.652 31.75 -1.974 1 97.88 282 ALA A CA 1
ATOM 2085 C C . ALA A 1 282 ? -1.04 31.797 -3.371 1 97.88 282 ALA A C 1
ATOM 2087 O O . ALA A 1 282 ? -1.439 31.031 -4.254 1 97.88 282 ALA A O 1
ATOM 2088 N N . GLN A 1 283 ? -0.089 32.656 -3.604 1 97.31 283 GLN A N 1
ATOM 2089 C CA . GLN A 1 283 ? 0.614 32.75 -4.879 1 97.31 283 GLN A CA 1
ATOM 2090 C C . GLN A 1 283 ? 1.457 31.484 -5.117 1 97.31 283 GLN A C 1
ATOM 2092 O O . GLN A 1 283 ? 1.549 31 -6.246 1 97.31 283 GLN A O 1
ATOM 2097 N N . VAL A 1 284 ? 2.047 30.969 -4.039 1 98.12 284 VAL A N 1
ATOM 2098 C CA . VAL A 1 284 ? 2.83 29.734 -4.129 1 98.12 284 VAL A CA 1
ATOM 2099 C C . VAL A 1 284 ? 1.919 28.562 -4.508 1 98.12 284 VAL A C 1
ATOM 2101 O O . VAL A 1 284 ? 2.232 27.797 -5.418 1 98.12 284 VAL A O 1
ATOM 2104 N N . ALA A 1 285 ? 0.763 28.453 -3.852 1 98 285 ALA A N 1
ATOM 2105 C CA . ALA A 1 285 ? -0.191 27.375 -4.137 1 98 285 ALA A CA 1
ATOM 2106 C C . ALA A 1 285 ? -0.716 27.484 -5.566 1 98 285 ALA A C 1
ATOM 2108 O O . ALA A 1 285 ? -0.982 26.453 -6.211 1 98 285 ALA A O 1
ATOM 2109 N N . ALA A 1 286 ? -0.858 28.719 -6.082 1 97 286 ALA A N 1
ATOM 2110 C CA . ALA A 1 286 ? -1.348 28.938 -7.438 1 97 286 ALA A CA 1
ATOM 2111 C C . ALA A 1 286 ? -0.378 28.375 -8.469 1 97 286 ALA A C 1
ATOM 2113 O O . ALA A 1 286 ? -0.794 27.922 -9.547 1 97 286 ALA A O 1
ATOM 2114 N N . ILE A 1 287 ? 0.93 28.359 -8.18 1 97.56 287 ILE A N 1
ATOM 2115 C CA . ILE A 1 287 ? 1.925 27.766 -9.062 1 97.56 287 ILE A CA 1
ATOM 2116 C C . ILE A 1 287 ? 1.786 26.25 -9.047 1 97.56 287 ILE A C 1
ATOM 2118 O O . ILE A 1 287 ? 1.844 25.594 -10.094 1 97.56 287 ILE A O 1
ATOM 2122 N N . SER A 1 288 ? 1.54 25.656 -7.891 1 97.62 288 SER A N 1
ATOM 2123 C CA . SER A 1 288 ? 1.483 24.203 -7.727 1 97.62 288 SER A CA 1
ATOM 2124 C C . SER A 1 288 ? 0.344 23.609 -8.539 1 97.62 288 SER A C 1
ATOM 2126 O O . SER A 1 288 ? 0.482 22.516 -9.094 1 97.62 288 SER A O 1
ATOM 2128 N N . VAL A 1 289 ? -0.856 24.266 -8.672 1 97.19 289 VAL A N 1
ATOM 2129 C CA . VAL A 1 289 ? -2.051 23.688 -9.266 1 97.19 289 VAL A CA 1
ATOM 2130 C C . VAL A 1 289 ? -1.902 23.656 -10.789 1 97.19 289 VAL A C 1
ATOM 2132 O O . VAL A 1 289 ? -2.711 23.031 -11.484 1 97.19 289 VAL A O 1
ATOM 2135 N N . GLN A 1 290 ? -0.796 24.266 -11.328 1 96.88 290 GLN A N 1
ATOM 2136 C CA . GLN A 1 290 ? -0.562 24.328 -12.766 1 96.88 290 GLN A CA 1
ATOM 2137 C C . GLN A 1 290 ? 0.233 23.109 -13.242 1 96.88 290 GLN A C 1
ATOM 2139 O O . GLN A 1 290 ? 0.55 23 -14.422 1 96.88 290 GLN A O 1
ATOM 2144 N N . ARG A 1 291 ? 0.547 22.203 -12.344 1 94.62 291 ARG A N 1
ATOM 2145 C CA . ARG A 1 291 ? 1.322 21 -12.617 1 94.62 291 ARG A CA 1
ATOM 2146 C C . ARG A 1 291 ? 0.636 19.766 -12.039 1 94.62 291 ARG A C 1
ATOM 2148 O O . ARG A 1 291 ? -0.124 19.859 -11.07 1 94.62 291 ARG A O 1
ATOM 2155 N N . HIS A 1 292 ? 0.878 18.641 -12.602 1 91.62 292 HIS A N 1
ATOM 2156 C CA . HIS A 1 292 ? 0.344 17.391 -12.07 1 91.62 292 HIS A CA 1
ATOM 2157 C C . HIS A 1 292 ? 1.061 17 -10.789 1 91.62 292 HIS A C 1
ATOM 2159 O O . HIS A 1 292 ? 2.279 17.156 -10.68 1 91.62 292 HIS A O 1
ATOM 2165 N N . GLY A 1 293 ? 0.199 16.406 -9.898 1 90.75 293 GLY A N 1
ATOM 2166 C CA . GLY A 1 293 ? 0.81 15.789 -8.734 1 90.75 293 GLY A CA 1
ATOM 2167 C C . GLY A 1 293 ? 0.656 16.609 -7.469 1 90.75 293 GLY A C 1
ATOM 2168 O O . GLY A 1 293 ? 0.152 17.734 -7.512 1 90.75 293 GLY A O 1
ATOM 2169 N N . THR A 1 294 ? 1.131 16.062 -6.379 1 95.31 294 THR A N 1
ATOM 2170 C CA . THR A 1 294 ? 1.13 16.719 -5.078 1 95.31 294 THR A CA 1
ATOM 2171 C C . THR A 1 294 ? 2.492 17.344 -4.789 1 95.31 294 THR A C 1
ATOM 2173 O O . THR A 1 294 ? 2.809 18.422 -5.297 1 95.31 294 THR A O 1
ATOM 2176 N N . GLN A 1 295 ? 3.432 16.641 -4.156 1 97.44 295 GLN A N 1
ATOM 2177 C CA . GLN A 1 295 ? 4.746 17.188 -3.816 1 97.44 295 GLN A CA 1
ATOM 2178 C C . GLN A 1 295 ? 5.535 17.531 -5.074 1 97.44 295 GLN A C 1
ATOM 2180 O O . GLN A 1 295 ? 6.312 18.5 -5.074 1 97.44 295 GLN A O 1
ATOM 2185 N N . SER A 1 296 ? 5.32 16.797 -6.164 1 94.94 296 SER A N 1
ATOM 2186 C CA . SER A 1 296 ? 6.055 17.016 -7.406 1 94.94 296 SER A CA 1
ATOM 2187 C C . SER A 1 296 ? 5.68 18.344 -8.055 1 94.94 296 SER A C 1
ATOM 2189 O O . SER A 1 296 ? 6.43 18.875 -8.875 1 94.94 296 SER A O 1
ATOM 2191 N N . SER A 1 297 ? 4.543 18.891 -7.711 1 97.06 297 SER A N 1
ATOM 2192 C CA . SER A 1 297 ? 4.062 20.125 -8.32 1 97.06 297 SER A CA 1
ATOM 2193 C C . SER A 1 297 ? 4.504 21.344 -7.52 1 97.06 297 SER A C 1
ATOM 2195 O O . SER A 1 297 ? 4.324 22.484 -7.961 1 97.06 297 SER A O 1
ATOM 2197 N N . TYR A 1 298 ? 5.105 21.141 -6.301 1 98.56 298 TYR A N 1
ATOM 2198 C CA . TYR A 1 298 ? 5.41 22.25 -5.395 1 98.56 298 TYR A CA 1
ATOM 2199 C C . TYR A 1 298 ? 6.613 23.047 -5.891 1 98.56 298 TYR A C 1
ATOM 2201 O O . TYR A 1 298 ? 7.664 22.469 -6.188 1 98.56 298 TYR A O 1
ATOM 2209 N N . PRO A 1 299 ? 6.504 24.359 -6.012 1 98.44 299 PRO A N 1
ATOM 2210 C CA . PRO A 1 299 ? 7.598 25.172 -6.547 1 98.44 299 PRO A CA 1
ATOM 2211 C C . PRO A 1 299 ? 8.727 25.391 -5.535 1 98.44 299 PRO A C 1
ATOM 2213 O O . PRO A 1 299 ? 8.469 25.484 -4.332 1 98.44 299 PRO A O 1
ATOM 2216 N N . SER A 1 300 ? 9.883 25.516 -6.035 1 97.81 300 SER A N 1
ATOM 2217 C CA . SER A 1 300 ? 11.047 25.906 -5.254 1 97.81 300 SER A CA 1
ATOM 2218 C C . SER A 1 300 ? 11.078 27.422 -5.047 1 97.81 300 SER A C 1
ATOM 2220 O O . SER A 1 300 ? 10.305 28.156 -5.672 1 97.81 300 SER A O 1
ATOM 2222 N N . LEU A 1 301 ? 12.031 27.828 -4.172 1 97.25 301 LEU A N 1
ATOM 2223 C CA . LEU A 1 301 ? 12.242 29.25 -3.926 1 97.25 301 LEU A CA 1
ATOM 2224 C C . LEU A 1 301 ? 12.594 29.984 -5.215 1 97.25 301 LEU A C 1
ATOM 2226 O O . LEU A 1 301 ? 12.086 31.078 -5.473 1 97.25 301 LEU A O 1
ATOM 2230 N N . GLU A 1 302 ? 13.398 29.359 -6.031 1 97 302 GLU A N 1
ATOM 2231 C CA . GLU A 1 302 ? 13.82 29.953 -7.301 1 97 302 GLU A CA 1
ATOM 2232 C C . GLU A 1 302 ? 12.648 30.109 -8.258 1 97 302 GLU A C 1
ATOM 2234 O O . GLU A 1 302 ? 12.516 31.141 -8.93 1 97 302 GLU A O 1
ATOM 2239 N N . GLU A 1 303 ? 11.82 29.109 -8.297 1 97.25 303 GLU A N 1
ATOM 2240 C CA . GLU A 1 303 ? 10.648 29.156 -9.172 1 97.25 303 GLU A CA 1
ATOM 2241 C C . GLU A 1 303 ? 9.664 30.219 -8.727 1 97.25 303 GLU A C 1
ATOM 2243 O O . GLU A 1 303 ? 9.055 30.906 -9.562 1 97.25 303 GLU A O 1
ATOM 2248 N N . VAL A 1 304 ? 9.508 30.391 -7.434 1 97.62 304 VAL A N 1
ATOM 2249 C CA . VAL A 1 304 ? 8.594 31.375 -6.863 1 97.62 304 VAL A CA 1
ATOM 2250 C C . VAL A 1 304 ? 9.086 32.781 -7.195 1 97.62 304 VAL A C 1
ATOM 2252 O O . VAL A 1 304 ? 8.305 33.625 -7.609 1 97.62 304 VAL A O 1
ATOM 2255 N N . ARG A 1 305 ? 10.367 33 -7.074 1 96 305 ARG A N 1
ATOM 2256 C CA . ARG A 1 305 ? 10.953 34.281 -7.379 1 96 305 ARG A CA 1
ATOM 2257 C C . ARG A 1 305 ? 10.852 34.594 -8.867 1 96 305 ARG A C 1
ATOM 2259 O O . ARG A 1 305 ? 10.562 35.719 -9.258 1 96 305 ARG A O 1
ATOM 2266 N N . ALA A 1 306 ? 11.062 33.594 -9.68 1 95.81 306 ALA A N 1
ATOM 2267 C CA . ALA A 1 306 ? 10.977 33.75 -11.125 1 95.81 306 ALA A CA 1
ATOM 2268 C C . ALA A 1 306 ? 9.555 34.125 -11.555 1 95.81 306 ALA A C 1
ATOM 2270 O O . ALA A 1 306 ? 9.359 34.812 -12.555 1 95.81 306 ALA A O 1
ATOM 2271 N N . ALA A 1 307 ? 8.617 33.719 -10.727 1 94.06 307 ALA A N 1
ATOM 2272 C CA . ALA A 1 307 ? 7.215 34 -11.023 1 94.06 307 ALA A CA 1
ATOM 2273 C C . ALA A 1 307 ? 6.812 35.375 -10.5 1 94.06 307 ALA A C 1
ATOM 2275 O O . ALA A 1 307 ? 5.668 35.812 -10.664 1 94.06 307 ALA A O 1
ATOM 2276 N N . GLY A 1 308 ? 7.738 36.094 -9.82 1 92.88 308 GLY A N 1
ATOM 2277 C CA . GLY A 1 308 ? 7.488 37.469 -9.391 1 92.88 308 GLY A CA 1
ATOM 2278 C C . GLY A 1 308 ? 6.938 37.562 -7.984 1 92.88 308 GLY A C 1
ATOM 2279 O O . GLY A 1 308 ? 6.414 38.594 -7.582 1 92.88 308 GLY A O 1
ATOM 2280 N N . VAL A 1 309 ? 6.945 36.406 -7.277 1 91.31 309 VAL A N 1
ATOM 2281 C CA . VAL A 1 309 ? 6.492 36.438 -5.891 1 91.31 309 VAL A CA 1
ATOM 2282 C C . VAL A 1 309 ? 7.648 36.812 -4.973 1 91.31 309 VAL A C 1
ATOM 2284 O O . VAL A 1 309 ? 8.719 36.219 -5.012 1 91.31 309 VAL A O 1
ATOM 2287 N N . GLU A 1 310 ? 7.465 37.938 -4.195 1 87.12 310 GLU A N 1
ATOM 2288 C CA . GLU A 1 310 ? 8.5 38.438 -3.293 1 87.12 310 GLU A CA 1
ATOM 2289 C C . GLU A 1 310 ? 8.43 37.719 -1.936 1 87.12 310 GLU A C 1
ATOM 2291 O O . GLU A 1 310 ? 7.625 38.094 -1.082 1 87.12 310 GLU A O 1
ATOM 2296 N N . ILE A 1 311 ? 9.25 36.688 -1.71 1 86.31 311 ILE A N 1
ATOM 2297 C CA . ILE A 1 311 ? 9.242 36 -0.418 1 86.31 311 ILE A CA 1
ATOM 2298 C C . ILE A 1 311 ? 10.625 36.094 0.221 1 86.31 311 ILE A C 1
ATOM 2300 O O . ILE A 1 311 ? 11.625 36.25 -0.478 1 86.31 311 ILE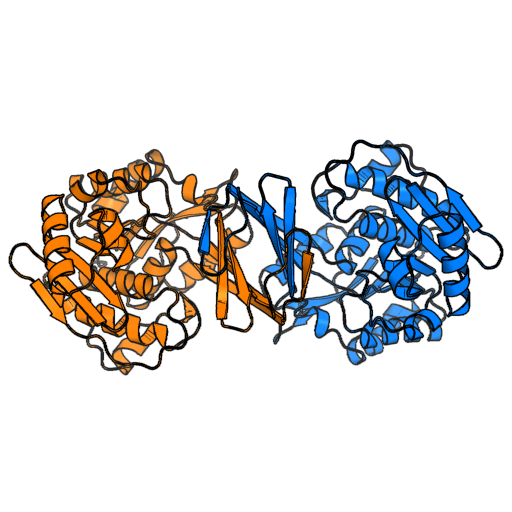 A O 1
ATOM 2304 N N . MET B 1 1 ? 27.734 -32.094 -11.617 1 32.53 1 MET B N 1
ATOM 2305 C CA . MET B 1 1 ? 26.344 -32.438 -11.32 1 32.53 1 MET B CA 1
ATOM 2306 C C . MET B 1 1 ? 25.406 -31.812 -12.344 1 32.53 1 MET B C 1
ATOM 2308 O O . MET B 1 1 ? 25.453 -30.594 -12.586 1 32.53 1 MET B O 1
ATOM 2312 N N . SER B 1 2 ? 25.219 -32.5 -13.5 1 39.84 2 SER B N 1
ATOM 2313 C CA . SER B 1 2 ? 24.656 -31.938 -14.719 1 39.84 2 SER B CA 1
ATOM 2314 C C . SER B 1 2 ? 23.516 -30.969 -14.391 1 39.84 2 SER B C 1
ATOM 2316 O O . SER B 1 2 ? 22.594 -31.312 -13.664 1 39.84 2 SER B O 1
ATOM 2318 N N . ALA B 1 3 ? 23.906 -29.781 -14.289 1 55.91 3 ALA B N 1
ATOM 2319 C CA . ALA B 1 3 ? 22.984 -28.734 -13.859 1 55.91 3 ALA B CA 1
ATOM 2320 C C . ALA B 1 3 ? 21.594 -28.938 -14.453 1 55.91 3 ALA B C 1
ATOM 2322 O O . ALA B 1 3 ? 21.453 -29.047 -15.672 1 55.91 3 ALA B O 1
ATOM 2323 N N . SER B 1 4 ? 20.562 -29.547 -13.719 1 81.62 4 SER B N 1
ATOM 2324 C CA . SER B 1 4 ? 19.172 -29.75 -14.141 1 81.62 4 SER B CA 1
ATOM 2325 C C . SER B 1 4 ? 18.703 -28.594 -15.031 1 81.62 4 SER B C 1
ATOM 2327 O O . SER B 1 4 ? 19.031 -27.438 -14.789 1 81.62 4 SER B O 1
ATOM 2329 N N . LYS B 1 5 ? 18.281 -28.891 -16.312 1 94.19 5 LYS B N 1
ATOM 2330 C CA . LYS B 1 5 ? 17.75 -27.906 -17.25 1 94.19 5 LYS B CA 1
ATOM 2331 C C . LYS B 1 5 ? 16.719 -27.016 -16.562 1 94.19 5 LYS B C 1
ATOM 2333 O O . LYS B 1 5 ? 15.914 -27.484 -15.758 1 94.19 5 LYS B O 1
ATOM 2338 N N . PRO B 1 6 ? 16.828 -25.734 -16.797 1 97.62 6 PRO B N 1
ATOM 2339 C CA . PRO B 1 6 ? 15.945 -24.797 -16.094 1 97.62 6 PRO B CA 1
ATOM 2340 C C . PRO B 1 6 ? 14.531 -24.766 -16.656 1 97.62 6 PRO B C 1
ATOM 2342 O O . PRO B 1 6 ? 14.336 -25.062 -17.844 1 97.62 6 PRO B O 1
ATOM 2345 N N . VAL B 1 7 ? 13.586 -24.469 -15.742 1 98.69 7 VAL B N 1
ATOM 2346 C CA . VAL B 1 7 ? 12.289 -23.969 -16.188 1 98.69 7 VAL B CA 1
ATOM 2347 C C . VAL B 1 7 ? 12.414 -22.5 -16.578 1 98.69 7 VAL B C 1
ATOM 2349 O O . VAL B 1 7 ? 12.859 -21.672 -15.766 1 98.69 7 VAL B O 1
ATOM 2352 N N . VAL B 1 8 ? 12.102 -22.172 -17.812 1 98.88 8 VAL B N 1
ATOM 2353 C CA . VAL B 1 8 ? 12.094 -20.781 -18.25 1 98.88 8 VAL B CA 1
ATOM 2354 C C . VAL B 1 8 ? 10.664 -20.25 -18.25 1 98.88 8 VAL B C 1
ATOM 2356 O O . VAL B 1 8 ? 9.797 -20.781 -18.953 1 98.88 8 VAL B O 1
ATOM 2359 N N . VAL B 1 9 ? 10.422 -19.266 -17.438 1 98.94 9 VAL B N 1
ATOM 2360 C CA . VAL B 1 9 ? 9.117 -18.609 -17.391 1 98.94 9 VAL B CA 1
ATOM 2361 C C . VAL B 1 9 ? 9.188 -17.25 -18.094 1 98.94 9 VAL B C 1
ATOM 2363 O O . VAL B 1 9 ? 10.086 -16.453 -17.812 1 98.94 9 VAL B O 1
ATOM 2366 N N . VAL B 1 10 ? 8.383 -17.016 -19.109 1 98.94 10 VAL B N 1
ATOM 2367 C CA . VAL B 1 10 ? 8.172 -15.727 -19.75 1 98.94 10 VAL B CA 1
ATOM 2368 C C . VAL B 1 10 ? 6.824 -15.148 -19.328 1 98.94 10 VAL B C 1
ATOM 2370 O O . VAL B 1 10 ? 5.77 -15.625 -19.766 1 98.94 10 VAL B O 1
ATOM 2373 N N . GLY B 1 11 ? 6.938 -14.172 -18.406 1 98.81 11 GLY B N 1
ATOM 2374 C CA . GLY B 1 11 ? 5.641 -13.867 -17.812 1 98.81 11 GLY B CA 1
ATOM 2375 C C . GLY B 1 11 ? 5.621 -12.57 -17.047 1 98.81 11 GLY B C 1
ATOM 2376 O O . GLY B 1 11 ? 6.363 -11.633 -17.359 1 98.81 11 GLY B O 1
ATOM 2377 N N . SER B 1 12 ? 4.703 -12.445 -16.125 1 98.88 12 SER B N 1
ATOM 2378 C CA . SER B 1 12 ? 4.332 -11.156 -15.547 1 98.88 12 SER B CA 1
ATOM 2379 C C . SER B 1 12 ? 4.82 -11.039 -14.109 1 98.88 12 SER B C 1
ATOM 2381 O O . SER B 1 12 ? 4.926 -12.039 -13.398 1 98.88 12 SER B O 1
ATOM 2383 N N . ILE B 1 13 ? 5.105 -9.867 -13.719 1 98.88 13 ILE B N 1
ATOM 2384 C CA . ILE B 1 13 ? 5.262 -9.391 -12.344 1 98.88 13 ILE B CA 1
ATOM 2385 C C . ILE B 1 13 ? 4.211 -8.328 -12.039 1 98.88 13 ILE B C 1
ATOM 2387 O O . ILE B 1 13 ? 4.016 -7.395 -12.82 1 98.88 13 ILE B O 1
ATOM 2391 N N . VAL B 1 14 ? 3.422 -8.5 -10.984 1 98.69 14 VAL B N 1
ATOM 2392 C CA . VAL B 1 14 ? 2.406 -7.531 -10.578 1 98.69 14 VAL B CA 1
ATOM 2393 C C . VAL B 1 14 ? 2.514 -7.27 -9.078 1 98.69 14 VAL B C 1
ATOM 2395 O O . VAL B 1 14 ? 2.504 -8.203 -8.273 1 98.69 14 VAL B O 1
ATOM 2398 N N . GLN B 1 15 ? 2.715 -6.02 -8.648 1 98.62 15 GLN B N 1
ATOM 2399 C CA . GLN B 1 15 ? 2.652 -5.652 -7.238 1 98.62 15 GLN B CA 1
ATOM 2400 C C . GLN B 1 15 ? 1.208 -5.512 -6.766 1 98.62 15 GLN B C 1
ATOM 2402 O O . GLN B 1 15 ? 0.448 -4.707 -7.309 1 98.62 15 GLN B O 1
ATOM 2407 N N . ASP B 1 16 ? 0.854 -6.227 -5.75 1 97.62 16 ASP B N 1
ATOM 2408 C CA . ASP B 1 16 ? -0.48 -6.125 -5.164 1 97.62 16 ASP B CA 1
ATOM 2409 C C . ASP B 1 16 ? -0.511 -5.094 -4.043 1 97.62 16 ASP B C 1
ATOM 2411 O O . ASP B 1 16 ? 0.273 -5.176 -3.094 1 97.62 16 ASP B O 1
ATOM 2415 N N . CYS B 1 17 ? -1.381 -4.133 -4.148 1 98.12 17 CYS B N 1
ATOM 2416 C CA . CYS B 1 17 ? -1.692 -3.164 -3.105 1 98.12 17 CYS B CA 1
ATOM 2417 C C . CYS B 1 17 ? -3.098 -3.385 -2.559 1 98.12 17 CYS B C 1
ATOM 2419 O O . CYS B 1 17 ? -4.082 -3.021 -3.203 1 98.12 17 CYS B O 1
ATOM 2421 N N . VAL B 1 18 ? -3.201 -3.854 -1.323 1 97.5 18 VAL B N 1
ATOM 2422 C CA . VAL B 1 18 ? -4.488 -4.266 -0.778 1 97.5 18 VAL B CA 1
ATOM 2423 C C . VAL B 1 18 ? -4.875 -3.355 0.387 1 97.5 18 VAL B C 1
ATOM 2425 O O . VAL B 1 18 ? -4.125 -3.23 1.357 1 97.5 18 VAL B O 1
ATOM 2428 N N . SER B 1 19 ? -5.961 -2.744 0.308 1 98.25 19 SER B N 1
ATOM 2429 C CA . SER B 1 19 ? -6.516 -1.962 1.409 1 98.25 19 SER B CA 1
ATOM 2430 C C . SER B 1 19 ? -7.816 -2.572 1.922 1 98.25 19 SER B C 1
ATOM 2432 O O . SER B 1 19 ? -8.68 -2.965 1.132 1 98.25 19 SER B O 1
ATOM 2434 N N . TYR B 1 20 ? -7.949 -2.705 3.207 1 97.88 20 TYR B N 1
ATOM 2435 C CA . TYR B 1 20 ? -9.141 -3.223 3.877 1 97.88 20 TYR B CA 1
ATOM 2436 C C . TYR B 1 20 ? -9.969 -2.088 4.461 1 97.88 20 TYR B C 1
ATOM 2438 O O . TYR B 1 20 ? -9.43 -1.173 5.09 1 97.88 20 TYR B O 1
ATOM 2446 N N . THR B 1 21 ? -11.227 -2.109 4.219 1 98.12 21 THR B N 1
ATOM 2447 C CA . THR B 1 21 ? -12.133 -1.051 4.648 1 98.12 21 THR B CA 1
ATOM 2448 C C . THR B 1 21 ? -13.484 -1.63 5.059 1 98.12 21 THR B C 1
ATOM 2450 O O . THR B 1 21 ? -13.766 -2.807 4.816 1 98.12 21 THR B O 1
ATOM 2453 N N . GLU B 1 22 ? -14.266 -0.863 5.805 1 97.44 22 GLU B N 1
ATOM 2454 C CA . GLU B 1 22 ? -15.594 -1.312 6.215 1 97.44 22 GLU B CA 1
ATOM 2455 C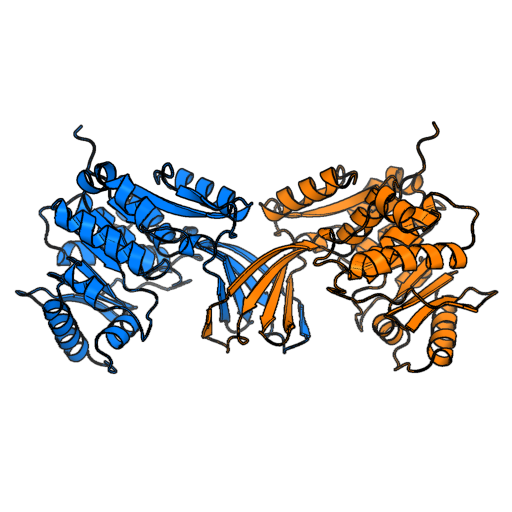 C . GLU B 1 22 ? -16.516 -1.501 5.008 1 97.44 22 GLU B C 1
ATOM 2457 O O . GLU B 1 22 ? -17.219 -2.502 4.914 1 97.44 22 GLU B O 1
ATOM 2462 N N . ARG B 1 23 ? -16.531 -0.548 4.129 1 97.06 23 ARG B N 1
ATOM 2463 C CA . ARG B 1 23 ? -17.344 -0.572 2.916 1 97.06 23 ARG B CA 1
ATOM 2464 C C . ARG B 1 23 ? -16.609 0.084 1.753 1 97.06 23 ARG B C 1
ATOM 2466 O O . ARG B 1 23 ? -15.688 0.876 1.961 1 97.06 23 ARG B O 1
ATOM 2473 N N . PHE B 1 24 ? -17 -0.275 0.504 1 97.38 24 PHE B N 1
ATOM 2474 C CA . PHE B 1 24 ? -16.422 0.348 -0.679 1 97.38 24 PHE B CA 1
ATOM 2475 C C . PHE B 1 24 ? -16.766 1.828 -0.742 1 97.38 24 PHE B C 1
ATOM 2477 O O . PHE B 1 24 ? -17.891 2.215 -0.413 1 97.38 24 PHE B O 1
ATOM 2484 N N . PRO B 1 25 ? -15.859 2.705 -1.111 1 97.19 25 PRO B N 1
ATOM 2485 C CA . PRO B 1 25 ? -16.203 4.109 -1.346 1 97.19 25 PRO B CA 1
ATOM 2486 C C . PRO B 1 25 ? -17.109 4.297 -2.568 1 97.19 25 PRO B C 1
ATOM 2488 O O . PRO B 1 25 ? -16.984 3.555 -3.545 1 97.19 25 PRO B O 1
ATOM 2491 N N . LYS B 1 26 ? -17.969 5.324 -2.533 1 95.69 26 LYS B N 1
ATOM 2492 C CA . LYS B 1 26 ? -18.703 5.797 -3.701 1 95.69 26 LYS B CA 1
ATOM 2493 C C . LYS B 1 26 ? -17.844 6.719 -4.559 1 95.69 26 LYS B C 1
ATOM 2495 O O . LYS B 1 26 ? -16.875 7.297 -4.074 1 95.69 26 LYS B O 1
ATOM 2500 N N . PRO B 1 27 ? -18.203 6.758 -5.902 1 94.06 27 PRO B N 1
ATOM 2501 C CA . PRO B 1 27 ? -17.469 7.742 -6.711 1 94.06 27 PRO B CA 1
ATOM 2502 C C . PRO B 1 27 ? -17.422 9.117 -6.055 1 94.06 27 PRO B C 1
ATOM 2504 O O . PRO B 1 27 ? -18.438 9.625 -5.578 1 94.06 27 PRO B O 1
ATOM 2507 N N . GLY B 1 28 ? -16.281 9.727 -5.965 1 90.94 28 GLY B N 1
ATOM 2508 C CA . GLY B 1 28 ? -16.094 11.039 -5.363 1 90.94 28 GLY B CA 1
ATOM 2509 C C . GLY B 1 28 ? -15.844 10.977 -3.869 1 90.94 28 GLY B C 1
ATOM 2510 O O . GLY B 1 28 ? -15.602 12.008 -3.234 1 90.94 28 GLY B O 1
ATOM 2511 N N . GLU B 1 29 ? -15.797 9.766 -3.299 1 94.19 29 GLU B N 1
ATOM 2512 C CA . GLU B 1 29 ? -15.719 9.617 -1.848 1 94.19 29 GLU B CA 1
ATOM 2513 C C . GLU B 1 29 ? -14.367 9.062 -1.419 1 94.19 29 GLU B C 1
ATOM 2515 O O . GLU B 1 29 ? -13.781 8.242 -2.119 1 94.19 29 GLU B O 1
ATOM 2520 N N . ALA B 1 30 ? -13.836 9.586 -0.309 1 92.94 30 ALA B N 1
ATOM 2521 C CA . ALA B 1 30 ? -12.719 8.992 0.424 1 92.94 30 ALA B CA 1
ATOM 2522 C C . ALA B 1 30 ? -13.203 8.336 1.715 1 92.94 30 ALA B C 1
ATOM 2524 O O . ALA B 1 30 ? -13.922 8.953 2.504 1 92.94 30 ALA B O 1
ATOM 2525 N N . VAL B 1 31 ? -12.852 7.102 1.886 1 96 31 VAL B N 1
ATOM 2526 C CA . VAL B 1 31 ? -13.211 6.406 3.117 1 96 31 VAL B CA 1
ATOM 2527 C C . VAL B 1 31 ? -11.953 5.949 3.842 1 96 31 VAL B C 1
ATOM 2529 O O . VAL B 1 31 ? -10.875 5.891 3.246 1 96 31 VAL B O 1
ATOM 2532 N N . ARG B 1 32 ? -12.148 5.613 5.148 1 95.38 32 ARG B N 1
ATOM 2533 C CA . ARG B 1 32 ? -11.039 5.121 5.949 1 95.38 32 ARG B CA 1
ATOM 2534 C C . ARG B 1 32 ? -10.867 3.613 5.789 1 95.38 32 ARG B C 1
ATOM 2536 O O . ARG B 1 32 ? -11.852 2.871 5.793 1 95.38 32 ARG B O 1
ATOM 2543 N N . GLY B 1 33 ? -9.672 3.254 5.492 1 97.31 33 GLY B N 1
ATOM 2544 C CA . GLY B 1 33 ? -9.305 1.854 5.613 1 97.31 33 GLY B CA 1
ATOM 2545 C C . GLY B 1 33 ? -8.742 1.501 6.98 1 97.31 33 GLY B C 1
ATOM 2546 O O . GLY B 1 33 ? -8.281 2.379 7.711 1 97.31 33 GLY B O 1
ATOM 2547 N N . HIS B 1 34 ? -8.719 0.201 7.367 1 96.44 34 HIS B N 1
ATOM 2548 C CA . HIS B 1 34 ? -8.234 -0.176 8.688 1 96.44 34 HIS B CA 1
ATOM 2549 C C . HIS B 1 34 ? -6.918 -0.943 8.594 1 96.44 34 HIS B C 1
ATOM 2551 O O . HIS B 1 34 ? -6.234 -1.139 9.602 1 96.44 34 HIS B O 1
ATOM 2557 N N . ASP B 1 35 ? -6.598 -1.32 7.367 1 96.69 35 ASP B N 1
ATOM 2558 C CA . ASP B 1 35 ? -5.328 -2.008 7.168 1 96.69 35 ASP B CA 1
ATOM 2559 C C . ASP B 1 35 ? -4.863 -1.899 5.715 1 96.69 35 ASP B C 1
ATOM 2561 O O . ASP B 1 35 ? -5.664 -1.591 4.828 1 96.69 35 ASP B O 1
ATOM 2565 N N . PHE B 1 36 ? -3.582 -2.002 5.496 1 97.75 36 PHE B N 1
ATOM 2566 C CA . PHE B 1 36 ? -2.957 -1.987 4.176 1 97.75 36 PHE B CA 1
ATOM 2567 C C . PHE B 1 36 ? -1.828 -3.008 4.102 1 97.75 36 PHE B C 1
ATOM 2569 O O . PHE B 1 36 ? -1.032 -3.133 5.035 1 97.75 36 PHE B O 1
ATOM 2576 N N . LYS B 1 37 ? -1.775 -3.787 2.951 1 96.44 37 LYS B N 1
ATOM 2577 C CA . LYS B 1 37 ? -0.737 -4.793 2.754 1 96.44 37 LYS B CA 1
ATOM 2578 C C . LYS B 1 37 ? -0.181 -4.742 1.334 1 96.44 37 LYS B C 1
ATOM 2580 O O . LYS B 1 37 ? -0.93 -4.547 0.375 1 96.44 37 LYS B O 1
ATOM 2585 N N . LEU B 1 38 ? 1.116 -4.836 1.314 1 96.69 38 LEU B N 1
ATOM 2586 C CA . LEU B 1 38 ? 1.789 -5.062 0.04 1 96.69 38 LEU B CA 1
ATOM 2587 C C . LEU B 1 38 ? 2.029 -6.551 -0.189 1 96.69 38 LEU B C 1
ATOM 2589 O O . LEU B 1 38 ? 2.316 -7.293 0.754 1 96.69 38 LEU B O 1
ATOM 2593 N N . GLY B 1 39 ? 1.891 -7 -1.416 1 95.31 39 GLY B N 1
ATOM 2594 C CA . GLY B 1 39 ? 2.197 -8.367 -1.79 1 95.31 39 GLY B CA 1
ATOM 2595 C C . GLY B 1 39 ? 2.785 -8.492 -3.184 1 95.31 39 GLY B C 1
ATOM 2596 O O . GLY B 1 39 ? 2.451 -7.707 -4.074 1 95.31 39 GLY B O 1
ATOM 2597 N N . SER B 1 40 ? 3.654 -9.469 -3.34 1 96.62 40 SER B N 1
ATOM 2598 C CA . SER B 1 40 ? 4.188 -9.781 -4.66 1 96.62 40 SER B CA 1
ATOM 2599 C C . SER B 1 40 ? 3.25 -10.703 -5.43 1 96.62 40 SER B C 1
ATOM 2601 O O . SER B 1 40 ? 2.701 -11.656 -4.867 1 96.62 40 SER B O 1
ATOM 2603 N N . GLY B 1 41 ? 3.041 -10.352 -6.695 1 96.88 41 GLY B N 1
ATOM 2604 C CA . GLY B 1 41 ? 2.168 -11.164 -7.527 1 96.88 41 GLY B CA 1
ATOM 2605 C C . GLY B 1 41 ? 2.58 -11.172 -8.992 1 96.88 41 GLY B C 1
ATOM 2606 O O . GLY B 1 41 ? 3.754 -10.977 -9.312 1 96.88 41 GLY B O 1
ATOM 2607 N N . GLY B 1 42 ? 1.563 -11.406 -9.812 1 98 42 GLY B N 1
ATOM 2608 C CA . GLY B 1 42 ? 1.817 -11.742 -11.203 1 98 42 GLY B CA 1
ATOM 2609 C C . GLY B 1 42 ? 1.916 -13.234 -11.453 1 98 42 GLY B C 1
ATOM 2610 O O . GLY B 1 42 ? 2.682 -13.93 -10.781 1 98 42 GLY B O 1
ATOM 2611 N N . LYS B 1 43 ? 1.163 -13.617 -12.367 1 98.31 43 LYS B N 1
ATOM 2612 C CA . LYS B 1 43 ? 1.075 -15.062 -12.578 1 98.31 43 LYS B CA 1
ATOM 2613 C C . LYS B 1 43 ? 2.449 -15.664 -12.852 1 98.31 43 LYS B C 1
ATOM 2615 O O . LYS B 1 43 ? 2.809 -16.688 -12.281 1 98.31 43 LYS B O 1
ATOM 2620 N N . GLY B 1 44 ? 3.217 -15.055 -13.734 1 98.81 44 GLY B N 1
ATOM 2621 C CA . GLY B 1 44 ? 4.559 -15.539 -14.016 1 98.81 44 GLY B CA 1
ATOM 2622 C C . GLY B 1 44 ? 5.445 -15.57 -12.789 1 98.81 44 GLY B C 1
ATOM 2623 O O . GLY B 1 44 ? 6.129 -16.562 -12.531 1 98.81 44 GLY B O 1
ATOM 2624 N N . ALA B 1 45 ? 5.426 -14.523 -12.07 1 98.88 45 ALA B N 1
ATOM 2625 C CA . ALA B 1 45 ? 6.238 -14.43 -10.852 1 98.88 45 ALA B CA 1
ATOM 2626 C C . ALA B 1 45 ? 5.797 -15.461 -9.82 1 98.88 45 ALA B C 1
ATOM 2628 O O . ALA B 1 45 ? 6.629 -16.125 -9.195 1 98.88 45 ALA B O 1
ATOM 2629 N N . ASN B 1 46 ? 4.543 -15.562 -9.562 1 98.75 46 ASN B N 1
ATOM 2630 C CA . ASN B 1 46 ? 4 -16.531 -8.617 1 98.75 46 ASN B CA 1
ATOM 2631 C C . ASN B 1 46 ? 4.445 -17.953 -8.953 1 98.75 46 ASN B C 1
ATOM 2633 O O . ASN B 1 46 ? 4.914 -18.688 -8.078 1 98.75 46 ASN B O 1
ATOM 2637 N N . GLN B 1 47 ? 4.238 -18.312 -10.188 1 98.88 47 GLN B N 1
ATOM 2638 C CA . GLN B 1 47 ? 4.59 -19.656 -10.633 1 98.88 47 GLN B CA 1
ATOM 2639 C C . GLN B 1 47 ? 6.094 -19.906 -10.516 1 98.88 47 GLN B C 1
ATOM 2641 O O . GLN B 1 47 ? 6.52 -20.984 -10.109 1 98.88 47 GLN B O 1
ATOM 2646 N N . SER B 1 48 ? 6.922 -18.875 -10.844 1 98.88 48 SER B N 1
ATOM 2647 C CA . SER B 1 48 ? 8.375 -18.969 -10.711 1 98.88 48 SER B CA 1
ATOM 2648 C C . SER B 1 48 ? 8.781 -19.219 -9.266 1 98.88 48 SER B C 1
ATOM 2650 O O . SER B 1 48 ? 9.633 -20.078 -8.992 1 98.88 48 SER B O 1
ATOM 2652 N N . VAL B 1 49 ? 8.141 -18.516 -8.32 1 98.88 49 VAL B N 1
ATOM 2653 C CA . VAL B 1 49 ? 8.484 -18.625 -6.91 1 98.88 49 VAL B CA 1
ATOM 2654 C C . VAL B 1 49 ? 8.156 -20.016 -6.402 1 98.88 49 VAL B C 1
ATOM 2656 O O . VAL B 1 49 ? 8.977 -20.656 -5.734 1 98.88 49 VAL B O 1
ATOM 2659 N N . GLN B 1 50 ? 6.957 -20.516 -6.719 1 98.88 50 GLN B N 1
ATOM 2660 C CA . GLN B 1 50 ? 6.602 -21.844 -6.242 1 98.88 50 GLN B CA 1
ATOM 2661 C C . GLN B 1 50 ? 7.543 -22.906 -6.812 1 98.88 50 GLN B C 1
ATOM 2663 O O . GLN B 1 50 ? 7.973 -23.812 -6.098 1 98.88 50 GLN B O 1
ATOM 2668 N N . ALA B 1 51 ? 7.844 -22.828 -8.109 1 98.69 51 ALA B N 1
ATOM 2669 C CA . ALA B 1 51 ? 8.75 -23.797 -8.734 1 98.69 51 ALA B CA 1
ATOM 2670 C C . ALA B 1 51 ? 10.117 -23.781 -8.062 1 98.69 51 ALA B C 1
ATOM 2672 O O . ALA B 1 51 ? 10.68 -24.828 -7.75 1 98.69 51 ALA B O 1
ATOM 2673 N N . ALA B 1 52 ? 10.656 -22.562 -7.809 1 98.56 52 ALA B N 1
ATOM 2674 C CA . ALA B 1 52 ? 11.977 -22.406 -7.203 1 98.56 52 ALA B CA 1
ATOM 2675 C C . ALA B 1 52 ? 11.992 -22.938 -5.773 1 98.56 52 ALA B C 1
ATOM 2677 O O . ALA B 1 52 ? 12.945 -23.594 -5.359 1 98.56 52 ALA B O 1
ATOM 2678 N N . LYS B 1 53 ? 10.969 -22.672 -5.004 1 98.19 53 LYS B N 1
ATOM 2679 C CA . LYS B 1 53 ? 10.883 -23.109 -3.617 1 98.19 53 LYS B CA 1
ATOM 2680 C C . LYS B 1 53 ? 10.906 -24.641 -3.533 1 98.19 53 LYS B C 1
ATOM 2682 O O . LYS B 1 53 ? 11.273 -25.203 -2.5 1 98.19 53 LYS B O 1
ATOM 2687 N N . LEU B 1 54 ? 10.516 -25.297 -4.629 1 97.88 54 LEU B N 1
ATOM 2688 C CA . LEU B 1 54 ? 10.5 -26.766 -4.652 1 97.88 54 LEU B CA 1
ATOM 2689 C C . LEU B 1 54 ? 11.828 -27.312 -5.18 1 97.88 54 LEU B C 1
ATOM 2691 O O . LEU B 1 54 ? 11.977 -28.516 -5.363 1 97.88 54 LEU B O 1
ATOM 2695 N N . GLY B 1 55 ? 12.812 -26.406 -5.543 1 95 55 GLY B N 1
ATOM 2696 C CA . GLY B 1 55 ? 14.164 -26.844 -5.859 1 95 55 GLY B CA 1
ATOM 2697 C C . GLY B 1 55 ? 14.469 -26.797 -7.344 1 95 55 GLY B C 1
ATOM 2698 O O . GLY B 1 55 ? 15.586 -27.125 -7.762 1 95 55 GLY B O 1
ATOM 2699 N N . ALA B 1 56 ? 13.516 -26.422 -8.141 1 97.12 56 ALA B N 1
ATOM 2700 C CA . ALA B 1 56 ? 13.781 -26.297 -9.57 1 97.12 56 ALA B CA 1
ATOM 2701 C C . ALA B 1 56 ? 14.703 -25.125 -9.867 1 97.12 56 ALA B C 1
ATOM 2703 O O . ALA B 1 56 ? 14.672 -24.109 -9.156 1 97.12 56 ALA B O 1
ATOM 2704 N N . SER B 1 57 ? 15.609 -25.297 -10.898 1 97.81 57 SER B N 1
ATOM 2705 C CA . SER B 1 57 ? 16.266 -24.141 -11.492 1 97.81 57 SER B CA 1
ATOM 2706 C C . SER B 1 57 ? 15.297 -23.328 -12.352 1 97.81 57 SER B C 1
ATOM 2708 O O . SER B 1 57 ? 14.711 -23.859 -13.297 1 97.81 57 SER B O 1
ATOM 2710 N N . VAL B 1 58 ? 15.031 -22.094 -11.984 1 98.62 58 VAL B N 1
ATOM 2711 C CA . VAL B 1 58 ? 14.07 -21.266 -12.703 1 98.62 58 VAL B CA 1
ATOM 2712 C C . VAL B 1 58 ? 14.758 -20 -13.227 1 98.62 58 VAL B C 1
ATOM 2714 O O . VAL B 1 58 ? 15.477 -19.328 -12.484 1 98.62 58 VAL B O 1
ATOM 2717 N N . THR B 1 59 ? 14.656 -19.734 -14.484 1 98.88 59 THR B N 1
ATOM 2718 C CA . THR B 1 59 ? 15.031 -18.453 -15.078 1 98.88 59 THR B CA 1
ATOM 2719 C C . THR B 1 59 ? 13.797 -17.688 -15.516 1 98.88 59 THR B C 1
ATOM 2721 O O . THR B 1 59 ? 12.953 -18.203 -16.25 1 98.88 59 THR B O 1
ATOM 2724 N N . PHE B 1 60 ? 13.664 -16.469 -15.07 1 98.88 60 PHE B N 1
ATOM 2725 C CA . PHE B 1 60 ? 12.461 -15.68 -15.289 1 98.88 60 PHE B CA 1
ATOM 2726 C C . PHE B 1 60 ? 12.742 -14.539 -16.266 1 98.88 60 PHE B C 1
ATOM 2728 O O . PHE B 1 60 ? 13.625 -13.711 -16.031 1 98.88 60 PHE B O 1
ATOM 2735 N N . VAL B 1 61 ? 12.07 -14.555 -17.438 1 98.94 61 VAL B N 1
ATOM 2736 C CA . VAL B 1 61 ? 12.109 -13.492 -18.438 1 98.94 61 VAL B CA 1
ATOM 2737 C C . VAL B 1 61 ? 10.906 -12.562 -18.25 1 98.94 61 VAL B C 1
ATOM 2739 O O . VAL B 1 61 ? 9.766 -12.977 -18.438 1 98.94 61 VAL B O 1
ATOM 2742 N N . ALA B 1 62 ? 11.148 -11.398 -17.875 1 98.94 62 ALA B N 1
ATOM 2743 C CA . ALA B 1 62 ? 10.086 -10.461 -17.516 1 98.94 62 ALA B CA 1
ATOM 2744 C C . ALA B 1 62 ? 10.562 -9.016 -17.641 1 98.94 62 ALA B C 1
ATOM 2746 O O . ALA B 1 62 ? 11.695 -8.766 -18.078 1 98.94 62 ALA B O 1
ATOM 2747 N N . ARG B 1 63 ? 9.656 -8.102 -17.484 1 98.88 63 ARG B N 1
ATOM 2748 C CA . ARG B 1 63 ? 9.953 -6.672 -17.531 1 98.88 63 ARG B CA 1
ATOM 2749 C C . ARG B 1 63 ? 9.227 -5.93 -16.406 1 98.88 63 ARG B C 1
ATOM 2751 O O . ARG B 1 63 ? 8.055 -6.215 -16.125 1 98.88 63 ARG B O 1
ATOM 2758 N N . VAL B 1 64 ? 9.891 -5.035 -15.688 1 98.88 64 VAL B N 1
ATOM 2759 C CA . VAL B 1 64 ? 9.344 -4.18 -14.641 1 98.88 64 VAL B CA 1
ATOM 2760 C C . VAL B 1 64 ? 9.672 -2.719 -14.945 1 98.88 64 VAL B C 1
ATOM 2762 O O . VAL B 1 64 ? 10.453 -2.426 -15.852 1 98.88 64 VAL B O 1
ATOM 2765 N N . GLY B 1 65 ? 8.969 -1.842 -14.242 1 98.62 65 GLY B N 1
ATOM 2766 C CA . GLY B 1 65 ? 9.383 -0.448 -14.297 1 98.62 65 GLY B CA 1
ATOM 2767 C C . GLY B 1 65 ? 10.672 -0.176 -13.547 1 98.62 65 GLY B C 1
ATOM 2768 O O . GLY B 1 65 ? 11.102 -0.989 -12.727 1 98.62 65 GLY B O 1
ATOM 2769 N N . ASN B 1 66 ? 11.336 0.917 -13.93 1 97.81 66 ASN B N 1
ATOM 2770 C CA . ASN B 1 66 ? 12.438 1.435 -13.125 1 97.81 66 ASN B CA 1
ATOM 2771 C C . ASN B 1 66 ? 11.922 2.213 -11.914 1 97.81 66 ASN B C 1
ATOM 2773 O O . ASN B 1 66 ? 12.086 3.432 -11.844 1 97.81 66 ASN B O 1
ATOM 2777 N N . ASP B 1 67 ? 11.422 1.524 -10.93 1 96.56 67 ASP B N 1
ATOM 2778 C CA . ASP B 1 67 ? 10.75 2.098 -9.758 1 96.56 67 ASP B CA 1
ATOM 2779 C C . ASP B 1 67 ? 10.891 1.181 -8.547 1 96.56 67 ASP B C 1
ATOM 2781 O O . ASP B 1 67 ? 11.547 0.141 -8.617 1 96.56 67 ASP B O 1
ATOM 2785 N N . VAL B 1 68 ? 10.297 1.595 -7.438 1 96.06 68 VAL B N 1
ATOM 2786 C CA . VAL B 1 68 ? 10.484 0.914 -6.16 1 96.06 68 VAL B CA 1
ATOM 2787 C C . VAL B 1 68 ? 9.852 -0.474 -6.215 1 96.06 68 VAL B C 1
ATOM 2789 O O . VAL B 1 68 ? 10.367 -1.423 -5.621 1 96.06 68 VAL B O 1
ATOM 2792 N N . PHE B 1 69 ? 8.719 -0.614 -6.906 1 98.19 69 PHE B N 1
ATOM 2793 C CA . PHE B 1 69 ? 8.078 -1.917 -7.027 1 98.19 69 PHE B CA 1
ATOM 2794 C C . PHE B 1 69 ? 8.93 -2.869 -7.852 1 98.19 69 PHE B C 1
ATOM 2796 O O . PHE B 1 69 ? 9.031 -4.055 -7.535 1 98.19 69 PHE B O 1
ATOM 2803 N N . GLY B 1 70 ? 9.477 -2.314 -8.969 1 98.44 70 GLY B N 1
ATOM 2804 C CA . GLY B 1 70 ? 10.383 -3.145 -9.75 1 98.44 70 GLY B CA 1
ATOM 2805 C C . GLY B 1 70 ? 11.539 -3.697 -8.922 1 98.44 70 GLY B C 1
ATOM 2806 O O . GLY B 1 70 ? 11.789 -4.902 -8.93 1 98.44 70 GLY B O 1
ATOM 2807 N N . GLU B 1 71 ? 12.164 -2.848 -8.188 1 97.38 71 GLU B N 1
ATOM 2808 C CA . GLU B 1 71 ? 13.312 -3.232 -7.367 1 97.38 71 GLU B CA 1
ATOM 2809 C C . GLU B 1 71 ? 12.914 -4.25 -6.301 1 97.38 71 GLU B C 1
ATOM 2811 O O . GLU B 1 71 ? 13.609 -5.242 -6.09 1 97.38 71 GLU B O 1
ATOM 2816 N N . SER B 1 72 ? 11.867 -4.008 -5.629 1 97.06 72 SER B N 1
ATOM 2817 C CA . SER B 1 72 ? 11.453 -4.871 -4.531 1 97.06 72 SER B CA 1
ATOM 2818 C C . SER B 1 72 ? 11.031 -6.246 -5.035 1 97.06 72 SER B C 1
ATOM 2820 O O . SER B 1 72 ? 11.305 -7.262 -4.391 1 97.06 72 SER B O 1
ATOM 2822 N N . ASN B 1 73 ? 10.344 -6.336 -6.18 1 98.5 73 ASN B N 1
ATOM 2823 C CA . ASN B 1 73 ? 9.922 -7.625 -6.719 1 98.5 73 ASN B CA 1
ATOM 2824 C C . ASN B 1 73 ? 11.117 -8.438 -7.215 1 98.5 73 ASN B C 1
ATOM 2826 O O . ASN B 1 73 ? 11.18 -9.648 -7.004 1 98.5 73 ASN B O 1
ATOM 2830 N N . ILE B 1 74 ? 12.039 -7.75 -7.871 1 98.75 74 ILE B N 1
ATOM 2831 C CA . ILE B 1 74 ? 13.242 -8.445 -8.32 1 98.75 74 ILE B CA 1
ATOM 2832 C C . ILE B 1 74 ? 13.977 -9.039 -7.117 1 98.75 74 ILE B C 1
ATOM 2834 O O . ILE B 1 74 ? 14.398 -10.195 -7.148 1 98.75 74 ILE B O 1
ATOM 2838 N N . LYS B 1 75 ? 14.125 -8.266 -6.074 1 97.88 75 LYS B N 1
ATOM 2839 C CA . LYS B 1 75 ? 14.789 -8.734 -4.859 1 97.88 75 LYS B CA 1
ATOM 2840 C C . LYS B 1 75 ? 14.07 -9.945 -4.27 1 97.88 75 LYS B C 1
ATOM 2842 O O . LYS B 1 75 ? 14.703 -10.93 -3.895 1 97.88 75 LYS B O 1
ATOM 2847 N N . SER B 1 76 ? 12.797 -9.875 -4.145 1 97.75 76 SER B N 1
ATOM 2848 C CA . SER B 1 76 ? 11.992 -10.953 -3.578 1 97.75 76 SER B CA 1
ATOM 2849 C C . SER B 1 76 ? 12.125 -12.227 -4.398 1 97.75 76 SER B C 1
ATOM 2851 O O . SER B 1 76 ? 12.195 -13.328 -3.84 1 97.75 76 SER B O 1
ATOM 2853 N N . LEU B 1 77 ? 12.102 -12.094 -5.719 1 98.75 77 LEU B N 1
ATOM 2854 C CA . LEU B 1 77 ? 12.266 -13.234 -6.609 1 98.75 77 LEU B CA 1
ATOM 2855 C C . LEU B 1 77 ? 13.633 -13.875 -6.426 1 98.75 77 LEU B C 1
ATOM 2857 O O . LEU B 1 77 ? 13.742 -15.102 -6.332 1 98.75 77 LEU B O 1
ATOM 2861 N N . ARG B 1 78 ? 14.648 -13.008 -6.344 1 98.62 78 ARG B N 1
ATOM 2862 C CA . ARG B 1 78 ? 16 -13.5 -6.125 1 98.62 78 ARG B CA 1
ATOM 2863 C C . ARG B 1 78 ? 16.109 -14.266 -4.809 1 98.62 78 ARG B C 1
ATOM 2865 O O . ARG B 1 78 ? 16.703 -15.344 -4.758 1 98.62 78 ARG B O 1
ATOM 2872 N N . GLU B 1 79 ? 15.523 -13.789 -3.822 1 97.94 79 GLU B N 1
ATOM 2873 C CA . GLU B 1 79 ? 15.555 -14.406 -2.502 1 97.94 79 GLU B CA 1
ATOM 2874 C C . GLU B 1 79 ? 14.805 -15.742 -2.498 1 97.94 79 GLU B C 1
ATOM 2876 O O . GLU B 1 79 ? 15.125 -16.641 -1.711 1 97.94 79 GLU B O 1
ATOM 2881 N N . ALA B 1 80 ? 13.844 -15.883 -3.369 1 98.06 80 ALA B N 1
ATOM 2882 C CA . ALA B 1 80 ? 13.078 -17.125 -3.484 1 98.06 80 ALA B CA 1
ATOM 2883 C C . ALA B 1 80 ? 13.836 -18.156 -4.312 1 98.06 80 ALA B C 1
ATOM 2885 O O . ALA B 1 80 ? 13.375 -19.297 -4.473 1 98.06 80 ALA B O 1
ATOM 2886 N N . GLY B 1 81 ? 15 -17.75 -4.953 1 98.12 81 GLY B N 1
ATOM 2887 C CA . GLY B 1 81 ? 15.82 -18.688 -5.703 1 98.12 81 GLY B CA 1
ATOM 2888 C C . GLY B 1 81 ? 15.609 -18.594 -7.203 1 98.12 81 GLY B C 1
ATOM 2889 O O . GLY B 1 81 ? 16.031 -19.484 -7.953 1 98.12 81 GLY B O 1
ATOM 2890 N N . VAL B 1 82 ? 14.961 -17.562 -7.656 1 98.69 82 VAL B N 1
ATOM 2891 C CA . VAL B 1 82 ? 14.703 -17.375 -9.078 1 98.69 82 VAL B CA 1
ATOM 2892 C C . VAL B 1 82 ? 15.859 -16.609 -9.719 1 98.69 82 VAL B C 1
ATOM 2894 O O . VAL B 1 82 ? 16.391 -15.656 -9.141 1 98.69 82 VAL B O 1
ATOM 2897 N N . ASN B 1 83 ? 16.406 -17.156 -10.828 1 98.81 83 ASN B N 1
ATOM 2898 C CA . ASN B 1 83 ? 17.344 -16.391 -11.633 1 98.81 83 ASN B CA 1
ATOM 2899 C C . ASN B 1 83 ? 16.688 -15.18 -12.281 1 98.81 83 ASN B C 1
ATOM 2901 O O . ASN B 1 83 ? 15.875 -15.32 -13.195 1 98.81 83 ASN B O 1
ATOM 2905 N N . VAL B 1 84 ? 17.094 -14 -11.883 1 98.81 84 VAL B N 1
ATOM 2906 C CA . VAL B 1 84 ? 16.406 -12.766 -12.273 1 98.81 84 VAL B CA 1
ATOM 2907 C C . VAL B 1 84 ? 17.266 -12.008 -13.289 1 98.81 84 VAL B C 1
ATOM 2909 O O . VAL B 1 84 ? 17.016 -10.828 -13.555 1 98.81 84 VAL B O 1
ATOM 2912 N N . GLU B 1 85 ? 18.25 -12.602 -13.914 1 98.5 85 GLU B N 1
ATOM 2913 C CA . GLU B 1 85 ? 19.203 -11.961 -14.812 1 98.5 85 GLU B CA 1
ATOM 2914 C C . GLU B 1 85 ? 18.516 -11.422 -16.062 1 98.5 85 GLU B C 1
ATOM 2916 O O . GLU B 1 85 ? 19 -10.484 -16.688 1 98.5 85 GLU B O 1
ATOM 2921 N N . HIS B 1 86 ? 17.391 -11.977 -16.406 1 98.75 86 HIS B N 1
ATOM 2922 C CA . HIS B 1 86 ? 16.734 -11.617 -17.656 1 98.75 86 HIS B CA 1
ATOM 2923 C C . HIS B 1 86 ? 15.477 -10.805 -17.406 1 98.75 86 HIS B C 1
ATOM 2925 O O . HIS B 1 86 ? 14.578 -10.758 -18.25 1 98.75 86 HIS B O 1
ATOM 2931 N N . ILE B 1 87 ? 15.375 -10.227 -16.188 1 98.81 87 ILE B N 1
ATOM 2932 C CA . ILE B 1 87 ? 14.344 -9.227 -15.938 1 98.81 87 ILE B CA 1
ATOM 2933 C C . ILE B 1 87 ? 14.875 -7.84 -16.297 1 98.81 87 ILE B C 1
ATOM 2935 O O . ILE B 1 87 ? 15.898 -7.402 -15.781 1 98.81 87 ILE B O 1
ATOM 2939 N N . GLU B 1 88 ? 14.203 -7.195 -17.234 1 98.62 88 GLU B N 1
ATOM 2940 C CA . GLU B 1 88 ? 14.617 -5.871 -17.688 1 98.62 88 GLU B CA 1
ATOM 2941 C C . GLU B 1 88 ? 13.789 -4.777 -17.016 1 98.62 88 GLU B C 1
ATOM 2943 O O . GLU B 1 88 ? 12.68 -5.031 -16.547 1 98.62 88 GLU B O 1
ATOM 2948 N N . LYS B 1 89 ? 14.359 -3.625 -16.969 1 98.5 89 LYS B N 1
ATOM 2949 C CA . LYS B 1 89 ? 13.664 -2.465 -16.406 1 98.5 89 LYS B CA 1
ATOM 2950 C C . LYS B 1 89 ? 13.25 -1.497 -17.516 1 98.5 89 LYS B C 1
ATOM 2952 O O . LYS B 1 89 ? 14.039 -1.196 -18.422 1 98.5 89 LYS B O 1
ATOM 2957 N N . SER B 1 90 ? 12.008 -1.135 -17.516 1 98.69 90 SER B N 1
ATOM 2958 C CA . SER B 1 90 ? 11.461 -0.16 -18.453 1 98.69 90 SER B CA 1
ATOM 2959 C C . SER B 1 90 ? 11.797 1.266 -18.031 1 98.69 90 SER B C 1
ATOM 2961 O O . SER B 1 90 ? 11.742 1.593 -16.844 1 98.69 90 SER B O 1
ATOM 2963 N N . GLU B 1 91 ? 12.07 2.105 -19 1 96.88 91 GLU B N 1
ATOM 2964 C CA . GLU B 1 91 ? 12.227 3.533 -18.734 1 96.88 91 GLU B CA 1
ATOM 2965 C C . GLU B 1 91 ? 10.945 4.297 -19.062 1 96.88 91 GLU B C 1
ATOM 2967 O O . GLU B 1 91 ? 10.836 5.492 -18.781 1 96.88 91 GLU B O 1
ATOM 2972 N N . THR B 1 92 ? 9.938 3.627 -19.609 1 97.44 92 THR B N 1
ATOM 2973 C CA . THR B 1 92 ? 8.773 4.336 -20.125 1 97.44 92 THR B CA 1
ATOM 2974 C C . THR B 1 92 ? 7.508 3.906 -19.391 1 97.44 92 THR B C 1
ATOM 2976 O O . THR B 1 92 ? 6.52 4.641 -19.359 1 97.44 92 THR B O 1
ATOM 2979 N N . ALA B 1 93 ? 7.449 2.746 -18.781 1 98.06 93 ALA B N 1
ATOM 2980 C CA . ALA B 1 93 ? 6.25 2.242 -18.109 1 98.06 93 ALA B CA 1
ATOM 2981 C C . ALA B 1 93 ? 6.555 1.853 -16.672 1 98.06 93 ALA B C 1
ATOM 2983 O O . ALA B 1 93 ? 7.648 1.367 -16.359 1 98.06 93 ALA B O 1
ATOM 2984 N N . PRO B 1 94 ? 5.586 2.043 -15.773 1 98.38 94 PRO B N 1
ATOM 2985 C CA . PRO B 1 94 ? 5.758 1.589 -14.391 1 98.38 94 PRO B CA 1
ATOM 2986 C C . PRO B 1 94 ? 5.648 0.072 -14.25 1 98.38 94 PRO B C 1
ATOM 2988 O O . PRO B 1 94 ? 5.176 -0.604 -15.164 1 98.38 94 PRO B O 1
ATOM 2991 N N . THR B 1 95 ? 6.223 -0.442 -13.125 1 98.75 95 THR B N 1
ATOM 2992 C CA . THR B 1 95 ? 5.914 -1.82 -12.758 1 98.75 95 THR B CA 1
ATOM 2993 C C . THR B 1 95 ? 4.406 -2.033 -12.672 1 98.75 95 THR B C 1
ATOM 2995 O O . THR B 1 95 ? 3.678 -1.165 -12.188 1 98.75 95 THR B O 1
ATOM 2998 N N . ALA B 1 96 ? 3.906 -3.17 -13.227 1 98.81 96 ALA B N 1
ATOM 2999 C CA . ALA B 1 96 ? 2.488 -3.508 -13.117 1 98.81 96 ALA B CA 1
ATOM 3000 C C . ALA B 1 96 ? 2.037 -3.525 -11.664 1 98.81 96 ALA B C 1
ATOM 3002 O O . ALA B 1 96 ? 2.795 -3.924 -10.773 1 98.81 96 ALA B O 1
ATOM 3003 N N . ALA B 1 97 ? 0.794 -3.125 -11.43 1 98.75 97 ALA B N 1
ATOM 3004 C CA . ALA B 1 97 ? 0.24 -3.068 -10.086 1 98.75 97 ALA B CA 1
ATOM 3005 C C . ALA B 1 97 ? -1.251 -3.389 -10.086 1 98.75 97 ALA B C 1
ATOM 3007 O O . ALA B 1 97 ? -1.956 -3.078 -11.047 1 98.75 97 ALA B O 1
ATOM 3008 N N . ALA B 1 98 ? -1.667 -4.07 -9.094 1 98.38 98 ALA B N 1
ATOM 3009 C CA . ALA B 1 98 ? -3.082 -4.309 -8.82 1 98.38 98 ALA B CA 1
ATOM 3010 C C . ALA B 1 98 ? -3.521 -3.574 -7.555 1 98.38 98 ALA B C 1
ATOM 3012 O O . ALA B 1 98 ? -2.975 -3.805 -6.473 1 98.38 98 ALA B O 1
ATOM 3013 N N . ILE B 1 99 ? -4.477 -2.676 -7.688 1 98.31 99 ILE B N 1
ATOM 3014 C CA . ILE B 1 99 ? -5.117 -2.033 -6.547 1 98.31 99 ILE B CA 1
ATOM 3015 C C . ILE B 1 99 ? -6.34 -2.844 -6.121 1 98.31 99 ILE B C 1
ATOM 3017 O O . ILE B 1 99 ? -7.27 -3.039 -6.906 1 98.31 99 ILE B O 1
ATOM 3021 N N . ILE B 1 100 ? -6.293 -3.26 -4.922 1 97.44 100 ILE B N 1
ATOM 3022 C CA . ILE B 1 100 ? -7.32 -4.16 -4.406 1 97.44 100 ILE B CA 1
ATOM 3023 C C . ILE B 1 100 ? -7.961 -3.553 -3.158 1 97.44 100 ILE B C 1
ATOM 3025 O O . ILE B 1 100 ? -7.258 -3.186 -2.211 1 97.44 100 ILE B O 1
ATOM 3029 N N . THR B 1 101 ? -9.273 -3.383 -3.135 1 98.06 101 THR B N 1
ATOM 3030 C CA . THR B 1 101 ? -10.055 -2.996 -1.962 1 98.06 101 THR B CA 1
ATOM 3031 C C . THR B 1 101 ? -10.883 -4.168 -1.453 1 98.06 101 THR B C 1
ATOM 3033 O O . THR B 1 101 ? -11.57 -4.836 -2.232 1 98.06 101 THR B O 1
ATOM 3036 N N . VAL B 1 102 ? -10.789 -4.461 -0.191 1 97 102 VAL B N 1
ATOM 3037 C CA . VAL B 1 102 ? -11.539 -5.547 0.431 1 97 102 VAL B CA 1
ATOM 3038 C C . VAL B 1 102 ? -12.461 -4.988 1.514 1 97 102 VAL B C 1
ATOM 3040 O O . VAL B 1 102 ? -12.008 -4.289 2.424 1 97 102 VAL B O 1
ATOM 3043 N N . ASP B 1 103 ? -13.742 -5.262 1.437 1 97.25 103 ASP B N 1
ATOM 3044 C CA . ASP B 1 103 ? -14.672 -4.742 2.438 1 97.25 103 ASP B CA 1
ATOM 3045 C C . ASP B 1 103 ? -14.766 -5.684 3.637 1 97.25 103 ASP B C 1
ATOM 3047 O O . ASP B 1 103 ? -14.07 -6.695 3.695 1 97.25 103 ASP B O 1
ATOM 3051 N N . SER B 1 104 ? -15.555 -5.375 4.668 1 96.06 104 SER B N 1
ATOM 3052 C CA . SER B 1 104 ? -15.641 -6.102 5.93 1 96.06 104 SER B CA 1
ATOM 3053 C C . SER B 1 104 ? -16.25 -7.484 5.734 1 96.06 104 SER B C 1
ATOM 3055 O O . SER B 1 104 ? -16.141 -8.352 6.602 1 96.06 104 SER B O 1
ATOM 3057 N N . HIS B 1 105 ? -16.938 -7.77 4.551 1 94.19 105 HIS B N 1
ATOM 3058 C CA . HIS B 1 105 ? -17.547 -9.062 4.25 1 94.19 105 HIS B CA 1
ATOM 3059 C C . HIS B 1 105 ? -16.578 -9.938 3.447 1 94.19 105 HIS B C 1
ATOM 3061 O O . HIS B 1 105 ? -16.922 -11.078 3.102 1 94.19 105 HIS B O 1
ATOM 3067 N N . GLY B 1 106 ? -15.438 -9.367 3.168 1 91.56 106 GLY B N 1
ATOM 3068 C CA . GLY B 1 106 ? -14.453 -10.141 2.432 1 91.56 106 GLY B CA 1
ATOM 3069 C C . GLY B 1 106 ? -14.602 -10.023 0.927 1 91.56 106 GLY B C 1
ATOM 3070 O O . GLY B 1 106 ? -13.898 -10.695 0.173 1 91.56 106 GLY B O 1
ATOM 3071 N N . GLU B 1 107 ? -15.523 -9.203 0.461 1 93.94 107 GLU B N 1
ATOM 3072 C CA . GLU B 1 107 ? -15.664 -8.945 -0.97 1 93.94 107 GLU B CA 1
ATOM 3073 C C . GLU B 1 107 ? -14.609 -7.965 -1.466 1 93.94 107 GLU B C 1
ATOM 3075 O O . GLU B 1 107 ? -14.234 -7.039 -0.746 1 93.94 107 GLU B O 1
ATOM 3080 N N . ASN B 1 108 ? -14.141 -8.188 -2.785 1 95.81 108 ASN B N 1
ATOM 3081 C CA . ASN B 1 108 ? -13.062 -7.324 -3.252 1 95.81 108 ASN B CA 1
ATOM 3082 C C . ASN B 1 108 ? -13.414 -6.66 -4.582 1 95.81 108 ASN B C 1
ATOM 3084 O O . ASN B 1 108 ? -14.359 -7.066 -5.254 1 95.81 108 ASN B O 1
ATOM 3088 N N . THR B 1 109 ? -12.812 -5.523 -4.887 1 97.12 109 THR B N 1
ATOM 3089 C CA . THR B 1 109 ? -12.688 -4.906 -6.203 1 97.12 109 THR B CA 1
ATOM 3090 C C . THR B 1 109 ? -11.219 -4.777 -6.598 1 97.12 109 THR B C 1
ATOM 3092 O O . THR B 1 109 ? -10.367 -4.496 -5.754 1 97.12 109 THR B O 1
ATOM 3095 N N . ILE B 1 110 ? -10.953 -5.027 -7.914 1 96.69 110 ILE B N 1
ATOM 3096 C CA . ILE B 1 110 ? -9.562 -5.043 -8.352 1 96.69 110 ILE B CA 1
ATOM 3097 C C . ILE B 1 110 ? -9.414 -4.234 -9.641 1 96.69 110 ILE B C 1
ATOM 3099 O O . ILE B 1 110 ? -10.25 -4.336 -10.539 1 96.69 110 ILE B O 1
ATOM 3103 N N . VAL B 1 111 ? -8.477 -3.359 -9.719 1 98.12 111 VAL B N 1
ATOM 3104 C CA . VAL B 1 111 ? -8 -2.725 -10.945 1 98.12 111 VAL B CA 1
ATOM 3105 C C . VAL B 1 111 ? -6.551 -3.123 -11.203 1 98.12 111 VAL B C 1
ATOM 3107 O O . VAL B 1 111 ? -5.668 -2.848 -10.391 1 98.12 111 VAL B O 1
ATOM 3110 N N . VAL B 1 112 ? -6.309 -3.773 -12.289 1 98.06 112 VAL B N 1
ATOM 3111 C CA . VAL B 1 112 ? -4.965 -4.238 -12.617 1 98.06 112 VAL B CA 1
ATOM 3112 C C . VAL B 1 112 ? -4.418 -3.438 -13.797 1 98.06 112 VAL B C 1
ATOM 3114 O O . VAL B 1 112 ? -4.98 -3.469 -14.891 1 98.06 112 VAL B O 1
ATOM 3117 N N . ALA B 1 113 ? -3.371 -2.709 -13.594 1 98.38 113 ALA B N 1
ATOM 3118 C CA . ALA B 1 113 ? -2.594 -2.072 -14.656 1 98.38 113 ALA B CA 1
ATOM 3119 C C . ALA B 1 113 ? -1.341 -2.881 -14.977 1 98.38 113 ALA B C 1
ATOM 3121 O O . ALA B 1 113 ? -0.433 -2.988 -14.148 1 98.38 113 ALA B O 1
ATOM 3122 N N . LEU B 1 114 ? -1.194 -3.357 -16.188 1 98.38 114 LEU B N 1
ATOM 3123 C CA . LEU B 1 114 ? -0.192 -4.363 -16.516 1 98.38 114 LEU B CA 1
ATOM 3124 C C . LEU B 1 114 ? 1.165 -3.713 -16.766 1 98.38 114 LEU B C 1
ATOM 3126 O O . LEU B 1 114 ? 2.193 -4.391 -16.766 1 98.38 114 LEU B O 1
ATOM 3130 N N . GLY B 1 115 ? 1.207 -2.387 -17.016 1 98.38 115 GLY B N 1
ATOM 3131 C CA . GLY B 1 115 ? 2.432 -1.604 -17.047 1 98.38 115 GLY B CA 1
ATOM 3132 C C . GLY B 1 115 ? 3.506 -2.205 -17.938 1 98.38 115 GLY B C 1
ATOM 3133 O O . GLY B 1 115 ? 3.25 -2.533 -19.094 1 98.38 115 GLY B O 1
ATOM 3134 N N . ALA B 1 116 ? 4.699 -2.357 -17.391 1 98.81 116 ALA B N 1
ATOM 3135 C CA . ALA B 1 116 ? 5.91 -2.77 -18.094 1 98.81 116 ALA B CA 1
ATOM 3136 C C . ALA B 1 116 ? 5.766 -4.184 -18.656 1 98.81 116 ALA B C 1
ATOM 3138 O O . ALA B 1 116 ? 6.48 -4.57 -19.578 1 98.81 116 ALA B O 1
ATOM 3139 N N . ASN B 1 117 ? 4.875 -5.016 -18.062 1 98.75 117 ASN B N 1
ATOM 3140 C CA . ASN B 1 117 ? 4.633 -6.34 -18.625 1 98.75 117 ASN B CA 1
ATOM 3141 C C . ASN B 1 117 ? 4.312 -6.262 -20.109 1 98.75 117 ASN B C 1
ATOM 3143 O O . ASN B 1 117 ? 4.68 -7.156 -20.875 1 98.75 117 ASN B O 1
ATOM 3147 N N . MET B 1 118 ? 3.66 -5.176 -20.516 1 98.31 118 MET B N 1
ATOM 3148 C CA . MET B 1 118 ? 3.17 -5.043 -21.875 1 98.31 118 MET B CA 1
ATOM 3149 C C . MET B 1 118 ? 4.281 -4.574 -22.812 1 98.31 118 MET B C 1
ATOM 3151 O O . MET B 1 118 ? 4.09 -4.516 -24.031 1 98.31 118 MET B O 1
ATOM 3155 N N . GLU B 1 119 ? 5.434 -4.301 -22.281 1 98.56 119 GLU B N 1
ATOM 3156 C CA . GLU B 1 119 ? 6.582 -3.895 -23.078 1 98.56 119 GLU B CA 1
ATOM 3157 C C . GLU B 1 119 ? 7.496 -5.082 -23.375 1 98.56 119 GLU B C 1
ATOM 3159 O O . GLU B 1 119 ? 8.445 -4.961 -24.156 1 98.56 119 GLU B O 1
ATOM 3164 N N . LEU B 1 120 ? 7.273 -6.223 -22.703 1 98.62 120 LEU B N 1
ATOM 3165 C CA . LEU B 1 120 ? 8.039 -7.414 -23.062 1 98.62 120 LEU B CA 1
ATOM 3166 C C . LEU B 1 120 ? 7.793 -7.801 -24.516 1 98.62 120 LEU B C 1
ATOM 3168 O O . LEU B 1 120 ? 6.684 -8.203 -24.875 1 98.62 120 LEU B O 1
ATOM 3172 N N . SER B 1 121 ? 8.859 -7.773 -25.375 1 98.25 121 SER B N 1
ATOM 3173 C CA . SER B 1 121 ? 8.641 -7.785 -26.828 1 98.25 121 SER B CA 1
ATOM 3174 C C . SER B 1 121 ? 9.008 -9.141 -27.422 1 98.25 121 SER B C 1
ATOM 3176 O O . SER B 1 121 ? 9.719 -9.93 -26.797 1 98.25 121 SER B O 1
ATOM 3178 N N . VAL B 1 122 ? 8.461 -9.328 -28.641 1 98.56 122 VAL B N 1
ATOM 3179 C CA . VAL B 1 122 ? 8.812 -10.484 -29.453 1 98.56 122 VAL B CA 1
ATOM 3180 C C . VAL B 1 122 ? 10.32 -10.492 -29.719 1 98.56 122 VAL B C 1
ATOM 3182 O O . VAL B 1 122 ? 10.961 -11.547 -29.641 1 98.56 122 VAL B O 1
ATOM 3185 N N . GLU B 1 123 ? 10.883 -9.273 -29.984 1 98.5 123 GLU B N 1
ATOM 3186 C CA . GLU B 1 123 ? 12.312 -9.141 -30.25 1 98.5 123 GLU B CA 1
ATOM 3187 C C . GLU B 1 123 ? 13.141 -9.602 -29.047 1 98.5 123 GLU B C 1
ATOM 3189 O O . GLU B 1 123 ? 14.156 -10.281 -29.219 1 98.5 123 GLU B O 1
ATOM 3194 N N . ARG B 1 124 ? 12.695 -9.266 -27.891 1 98.38 124 ARG B N 1
ATOM 3195 C CA . ARG B 1 124 ? 13.398 -9.672 -26.672 1 98.38 124 ARG B CA 1
ATOM 3196 C C . ARG B 1 124 ? 13.406 -11.188 -26.531 1 98.38 124 ARG B C 1
ATOM 3198 O O . ARG B 1 124 ? 14.445 -11.789 -26.266 1 98.38 124 ARG B O 1
ATOM 3205 N N . VAL B 1 125 ? 12.273 -11.805 -26.688 1 98.44 125 VAL B N 1
ATOM 3206 C CA . VAL B 1 125 ? 12.164 -13.258 -26.578 1 98.44 125 VAL B CA 1
ATOM 3207 C C . VAL B 1 125 ? 13.055 -13.93 -27.609 1 98.44 125 VAL B C 1
ATOM 3209 O O . VAL B 1 125 ? 13.789 -14.867 -27.297 1 98.44 125 VAL B O 1
ATOM 3212 N N . ASN B 1 126 ? 12.992 -13.414 -28.875 1 98.25 126 ASN B N 1
ATOM 3213 C CA . ASN B 1 126 ? 13.773 -14 -29.953 1 98.25 126 ASN B CA 1
ATOM 3214 C C . ASN B 1 126 ? 15.273 -13.922 -29.672 1 98.25 126 ASN B C 1
ATOM 3216 O O . ASN B 1 126 ? 16.031 -14.805 -30.078 1 98.25 126 ASN B O 1
ATOM 3220 N N . SER B 1 127 ? 15.688 -12.914 -28.969 1 98.5 127 SER B N 1
ATOM 3221 C CA . SER B 1 127 ? 17.094 -12.734 -28.656 1 98.5 127 SER B CA 1
ATOM 3222 C C . SER B 1 127 ? 17.562 -13.742 -27.609 1 98.5 127 SER B C 1
ATOM 3224 O O . SER B 1 127 ? 18.766 -13.891 -27.375 1 98.5 127 SER B O 1
ATOM 3226 N N . LEU B 1 128 ? 16.672 -14.531 -27 1 98.5 128 LEU B N 1
ATOM 3227 C CA . LEU B 1 128 ? 17.016 -15.445 -25.922 1 98.5 128 LEU B CA 1
ATOM 3228 C C . LEU B 1 128 ? 16.906 -16.891 -26.391 1 98.5 128 LEU B C 1
ATOM 3230 O O . LEU B 1 128 ? 16.594 -17.781 -25.594 1 98.5 128 LEU B O 1
ATOM 3234 N N . GLU B 1 129 ? 17.094 -17.109 -27.672 1 98.44 129 GLU B N 1
ATOM 3235 C CA . GLU B 1 129 ? 16.969 -18.453 -28.219 1 98.44 129 GLU B CA 1
ATOM 3236 C C . GLU B 1 129 ? 17.922 -19.422 -27.5 1 98.44 129 GLU B C 1
ATOM 3238 O O . GLU B 1 129 ? 17.547 -20.562 -27.219 1 98.44 129 GLU B O 1
ATOM 3243 N N . ASP B 1 130 ? 19.172 -18.984 -27.188 1 98.19 130 ASP B N 1
ATOM 3244 C CA . ASP B 1 130 ? 20.141 -19.828 -26.516 1 98.19 130 ASP B CA 1
ATOM 3245 C C . ASP B 1 130 ? 19.641 -20.25 -25.125 1 98.19 130 ASP B C 1
ATOM 3247 O O . ASP B 1 130 ? 19.891 -21.391 -24.703 1 98.19 130 ASP B O 1
ATOM 3251 N N . LEU B 1 131 ? 19.031 -19.375 -24.453 1 98.12 131 LEU B N 1
ATOM 3252 C CA . LEU B 1 131 ? 18.453 -19.688 -23.141 1 98.12 131 LEU B CA 1
ATOM 3253 C C . LEU B 1 131 ? 17.312 -20.688 -23.266 1 98.12 131 LEU B C 1
ATOM 3255 O O . LEU B 1 131 ? 17.266 -21.672 -22.531 1 98.12 131 LEU B O 1
ATOM 3259 N N . ILE B 1 132 ? 16.422 -20.5 -24.203 1 98.25 132 ILE B N 1
ATOM 3260 C CA . ILE B 1 132 ? 15.227 -21.297 -24.391 1 98.25 132 ILE B CA 1
ATOM 3261 C C . ILE B 1 132 ? 15.602 -22.703 -24.828 1 98.25 132 ILE B C 1
ATOM 3263 O O . ILE B 1 132 ? 15.023 -23.688 -24.359 1 98.25 132 ILE B O 1
ATOM 3267 N N . LYS B 1 133 ? 16.625 -22.766 -25.672 1 97.38 133 LYS B N 1
ATOM 3268 C CA . LYS B 1 133 ? 17.047 -24.062 -26.203 1 97.38 133 LYS B CA 1
ATOM 3269 C C . LYS B 1 133 ? 17.531 -24.984 -25.109 1 97.38 133 LYS B C 1
ATOM 3271 O O . LYS B 1 133 ? 17.484 -26.203 -25.25 1 97.38 133 LYS B O 1
ATOM 3276 N N . GLN B 1 134 ? 17.969 -24.438 -24.016 1 97.31 134 GLN B N 1
ATOM 3277 C CA . GLN B 1 134 ? 18.547 -25.219 -22.938 1 97.31 134 GLN B CA 1
ATOM 3278 C C . GLN B 1 134 ? 17.516 -25.484 -21.844 1 97.31 134 GLN B C 1
ATOM 3280 O O . GLN B 1 134 ? 17.828 -26.141 -20.844 1 97.31 134 GLN B O 1
ATOM 3285 N N . ALA B 1 135 ? 16.312 -25.125 -22.031 1 98.31 135 ALA B N 1
ATOM 3286 C CA . ALA B 1 135 ? 15.281 -25.219 -20.984 1 98.31 135 ALA B CA 1
ATOM 3287 C C . ALA B 1 135 ? 14.695 -26.625 -20.938 1 98.31 135 ALA B C 1
ATOM 3289 O O . ALA B 1 135 ? 14.648 -27.328 -21.938 1 98.31 135 ALA B O 1
ATOM 3290 N N . ALA B 1 136 ? 14.336 -27 -19.734 1 97.81 136 ALA B N 1
ATOM 3291 C CA . ALA B 1 136 ? 13.516 -28.203 -19.562 1 97.81 136 ALA B CA 1
ATOM 3292 C C . ALA B 1 136 ? 12.086 -27.969 -20.047 1 97.81 136 ALA B C 1
ATOM 3294 O O . ALA B 1 136 ? 11.445 -28.875 -20.578 1 97.81 136 ALA B O 1
ATOM 3295 N N . LEU B 1 137 ? 11.664 -26.797 -19.812 1 97.5 137 LEU B N 1
ATOM 3296 C CA . LEU B 1 137 ? 10.289 -26.375 -20.047 1 97.5 137 LEU B CA 1
ATOM 3297 C C . LEU B 1 137 ? 10.195 -24.859 -20.188 1 97.5 137 LEU B C 1
ATOM 3299 O O . LEU B 1 137 ? 10.914 -24.125 -19.516 1 97.5 137 LEU B O 1
ATOM 3303 N N . VAL B 1 138 ? 9.367 -24.391 -21.188 1 98.88 138 VAL B N 1
ATOM 3304 C CA . VAL B 1 138 ? 9.031 -22.969 -21.297 1 98.88 138 VAL B CA 1
ATOM 3305 C C . VAL B 1 138 ? 7.578 -22.75 -20.891 1 98.88 138 VAL B C 1
ATOM 3307 O O . VAL B 1 138 ? 6.676 -23.391 -21.438 1 98.88 138 VAL B O 1
ATOM 3310 N N . MET B 1 139 ? 7.375 -21.859 -19.969 1 98.81 139 MET B N 1
ATOM 3311 C CA . MET B 1 139 ? 6.051 -21.609 -19.406 1 98.81 139 MET B CA 1
ATOM 3312 C C . MET B 1 139 ? 5.625 -20.172 -19.641 1 98.81 139 MET B C 1
ATOM 3314 O O . MET B 1 139 ? 6.422 -19.25 -19.484 1 98.81 139 MET B O 1
ATOM 3318 N N . VAL B 1 140 ? 4.328 -19.938 -20.078 1 98.69 140 VAL B N 1
ATOM 3319 C CA . VAL B 1 140 ? 3.758 -18.609 -20.281 1 98.69 140 VAL B CA 1
ATOM 3320 C C . VAL B 1 140 ? 2.359 -18.562 -19.672 1 98.69 140 VAL B C 1
ATOM 3322 O O . VAL B 1 140 ? 1.741 -19.594 -19.422 1 98.69 140 VAL B O 1
ATOM 3325 N N . GLU B 1 141 ? 1.861 -17.344 -19.406 1 97.62 141 GLU B N 1
ATOM 3326 C CA . GLU B 1 141 ? 0.513 -17.062 -18.922 1 97.62 141 GLU B CA 1
ATOM 3327 C C . GLU B 1 141 ? -0.122 -15.922 -19.719 1 97.62 141 GLU B C 1
ATOM 3329 O O . GLU B 1 141 ? 0.382 -15.547 -20.781 1 97.62 141 GLU B O 1
ATOM 3334 N N . TYR B 1 142 ? -1.297 -15.453 -19.328 1 94.38 142 TYR B N 1
ATOM 3335 C CA . TYR B 1 142 ? -2.053 -14.469 -20.109 1 94.38 142 TYR B CA 1
ATOM 3336 C C . TYR B 1 142 ? -1.977 -13.094 -19.453 1 94.38 142 TYR B C 1
ATOM 3338 O O . TYR B 1 142 ? -2.994 -12.414 -19.297 1 94.38 142 TYR B O 1
ATOM 3346 N N . GLU B 1 143 ? -0.75 -12.609 -19.016 1 95.81 143 GLU B N 1
ATOM 3347 C CA . GLU B 1 143 ? -0.617 -11.305 -18.391 1 95.81 143 GLU B CA 1
ATOM 3348 C C . GLU B 1 143 ? 0.47 -10.477 -19.062 1 95.81 143 GLU B C 1
ATOM 3350 O O . GLU B 1 143 ? 0.945 -9.484 -18.5 1 95.81 143 GLU B O 1
ATOM 3355 N N . ILE B 1 144 ? 0.926 -10.945 -20.234 1 97.62 144 ILE B N 1
ATOM 3356 C CA . ILE B 1 144 ? 1.798 -10.18 -21.125 1 97.62 144 ILE B CA 1
ATOM 3357 C C . ILE B 1 144 ? 1.208 -10.148 -22.531 1 97.62 144 ILE B C 1
ATOM 3359 O O . ILE B 1 144 ? 0.112 -10.672 -22.766 1 97.62 144 ILE B O 1
ATOM 3363 N N . GLN B 1 145 ? 1.96 -9.477 -23.453 1 96.75 145 GLN B N 1
ATOM 3364 C CA . GLN B 1 145 ? 1.467 -9.469 -24.828 1 96.75 145 GLN B CA 1
ATOM 3365 C C . GLN B 1 145 ? 1.342 -10.883 -25.375 1 96.75 145 GLN B C 1
ATOM 3367 O O . GLN B 1 145 ? 2.264 -11.695 -25.234 1 96.75 145 GLN B O 1
ATOM 3372 N N . GLU B 1 146 ? 0.167 -11.125 -25.984 1 96.44 146 GLU B N 1
ATOM 3373 C CA . GLU B 1 146 ? -0.065 -12.461 -26.531 1 96.44 146 GLU B CA 1
ATOM 3374 C C . GLU B 1 146 ? 0.972 -12.805 -27.594 1 96.44 146 GLU B C 1
ATOM 3376 O O . GLU B 1 146 ? 1.384 -13.961 -27.719 1 96.44 146 GLU B O 1
ATOM 3381 N N . GLU B 1 147 ? 1.374 -11.781 -28.375 1 97.5 147 GLU B N 1
ATOM 3382 C CA . GLU B 1 147 ? 2.371 -12.008 -29.422 1 97.5 147 GLU B CA 1
ATOM 3383 C C . GLU B 1 147 ? 3.699 -12.469 -28.828 1 97.5 147 GLU B C 1
ATOM 3385 O O . GLU B 1 147 ? 4.426 -13.258 -29.438 1 97.5 147 GLU B O 1
ATOM 3390 N N . THR B 1 148 ? 3.99 -11.953 -27.656 1 98.44 148 THR B N 1
ATOM 3391 C CA . THR B 1 148 ? 5.219 -12.344 -26.969 1 98.44 148 THR B CA 1
ATOM 3392 C C . THR B 1 148 ? 5.125 -13.781 -26.453 1 98.44 148 THR B C 1
ATOM 3394 O O . THR B 1 148 ? 6.062 -14.562 -26.609 1 98.44 148 THR B O 1
ATOM 3397 N N . SER B 1 149 ? 4.043 -14.117 -25.859 1 98.06 149 SER B N 1
ATOM 3398 C CA . SER B 1 149 ? 3.811 -15.492 -25.422 1 98.06 149 SER B CA 1
ATOM 3399 C C . SER B 1 149 ? 3.904 -16.469 -26.594 1 98.06 149 SER B C 1
ATOM 3401 O O . SER B 1 149 ? 4.52 -17.531 -26.484 1 98.06 149 SER B O 1
ATOM 3403 N N . LEU B 1 150 ? 3.236 -16.047 -27.703 1 98.06 150 LEU B N 1
ATOM 3404 C CA . LEU B 1 150 ? 3.26 -16.875 -28.906 1 98.06 150 LEU B CA 1
ATOM 3405 C C . LEU B 1 150 ? 4.691 -17.078 -29.406 1 98.06 150 LEU B C 1
ATOM 3407 O O . LEU B 1 150 ? 5.074 -18.188 -29.766 1 98.06 150 LEU B O 1
ATOM 3411 N N . ALA B 1 151 ? 5.496 -16 -29.422 1 98.56 151 ALA B N 1
ATOM 3412 C CA . ALA B 1 151 ? 6.887 -16.078 -29.844 1 98.56 151 ALA B CA 1
ATOM 3413 C C . ALA B 1 151 ? 7.68 -17.047 -28.969 1 98.56 151 ALA B C 1
ATOM 3415 O O . ALA B 1 151 ? 8.508 -17.812 -29.469 1 98.56 151 ALA B O 1
ATOM 3416 N N . ALA B 1 152 ? 7.441 -17.031 -27.672 1 98.81 152 ALA B N 1
ATOM 3417 C CA . ALA B 1 152 ? 8.148 -17.906 -26.734 1 98.81 152 ALA B CA 1
ATOM 3418 C C . ALA B 1 152 ? 7.816 -19.375 -26.984 1 98.81 152 ALA B C 1
ATOM 3420 O O . ALA B 1 152 ? 8.711 -20.219 -27.016 1 98.81 152 ALA B O 1
ATOM 3421 N N . LEU B 1 153 ? 6.539 -19.641 -27.188 1 98.56 153 LEU B N 1
ATOM 3422 C CA . LEU B 1 153 ? 6.102 -21.016 -27.422 1 98.56 153 LEU B CA 1
ATOM 3423 C C . LEU B 1 153 ? 6.641 -21.531 -28.766 1 98.56 153 LEU B C 1
ATOM 3425 O O . LEU B 1 153 ? 7.098 -22.672 -28.844 1 98.56 153 LEU B O 1
ATOM 3429 N N . LYS B 1 154 ? 6.57 -20.688 -29.766 1 98.38 154 LYS B N 1
ATOM 3430 C CA . LYS B 1 154 ? 7.094 -21.062 -31.078 1 98.38 154 LYS B CA 1
ATOM 3431 C C . LYS B 1 154 ? 8.586 -21.375 -31 1 98.38 154 LYS B C 1
ATOM 3433 O O . LYS B 1 154 ? 9.055 -22.359 -31.578 1 98.38 154 LYS B O 1
ATOM 3438 N N . LEU B 1 155 ? 9.305 -20.516 -30.375 1 98.62 155 LEU B N 1
ATOM 3439 C CA . LEU B 1 155 ? 10.742 -20.688 -30.25 1 98.62 155 LEU B CA 1
ATOM 3440 C C . LEU B 1 155 ? 11.078 -21.969 -29.484 1 98.62 155 LEU B C 1
ATOM 3442 O O . LEU B 1 155 ? 12.031 -22.672 -29.828 1 98.62 155 LEU B O 1
ATOM 3446 N N . ALA B 1 156 ? 10.367 -22.25 -28.406 1 98.62 156 ALA B N 1
ATOM 3447 C CA . ALA B 1 156 ? 10.539 -23.484 -27.656 1 98.62 156 ALA B CA 1
ATOM 3448 C C . ALA B 1 156 ? 10.32 -24.703 -28.547 1 98.62 156 ALA B C 1
ATOM 3450 O O . ALA B 1 156 ? 11.148 -25.625 -28.578 1 98.62 156 ALA B O 1
ATOM 3451 N N . ARG B 1 157 ? 9.234 -24.719 -29.281 1 97.56 157 ARG B N 1
ATOM 3452 C CA . ARG B 1 157 ? 8.898 -25.828 -30.156 1 97.56 157 ARG B CA 1
ATOM 3453 C C . ARG B 1 157 ? 9.977 -26.016 -31.219 1 97.56 157 ARG B C 1
ATOM 3455 O O . ARG B 1 157 ? 10.375 -27.156 -31.516 1 97.56 157 ARG B O 1
ATOM 3462 N N . LYS B 1 158 ? 10.367 -24.906 -31.781 1 97.81 158 LYS B N 1
ATOM 3463 C CA . LYS B 1 158 ? 11.43 -24.938 -32.781 1 97.81 158 LYS B CA 1
ATOM 3464 C C . LYS B 1 158 ? 12.672 -25.656 -32.25 1 97.81 158 LYS B C 1
ATOM 3466 O O . LYS B 1 158 ? 13.375 -26.312 -33.031 1 97.81 158 LYS B O 1
ATOM 3471 N N . ASN B 1 159 ? 12.898 -25.562 -31.031 1 98.25 159 ASN B N 1
ATOM 3472 C CA . ASN B 1 159 ? 14.117 -26.109 -30.438 1 98.25 159 ASN B CA 1
ATOM 3473 C C . ASN B 1 159 ? 13.852 -27.406 -29.672 1 98.25 159 ASN B C 1
ATOM 3475 O O . ASN B 1 159 ? 14.688 -27.859 -28.906 1 98.25 159 ASN B O 1
ATOM 3479 N N . GLY B 1 160 ? 12.68 -27.984 -29.766 1 97.5 160 GLY B N 1
ATOM 3480 C CA . GLY B 1 160 ? 12.344 -29.266 -29.156 1 97.5 160 GLY B CA 1
ATOM 3481 C C . GLY B 1 160 ? 12.117 -29.188 -27.672 1 97.5 160 GLY B C 1
ATOM 3482 O O . GLY B 1 160 ? 12.242 -30.188 -26.953 1 97.5 160 GLY B O 1
ATOM 3483 N N . VAL B 1 161 ? 11.844 -28.016 -27.141 1 98.19 161 VAL B N 1
ATOM 3484 C CA . VAL B 1 161 ? 11.602 -27.812 -25.719 1 98.19 161 VAL B CA 1
ATOM 3485 C C . VAL B 1 161 ? 10.109 -27.891 -25.438 1 98.19 161 VAL B C 1
ATOM 3487 O O . VAL B 1 161 ? 9.289 -27.375 -26.188 1 98.19 161 VAL B O 1
ATOM 3490 N N . ARG B 1 162 ? 9.719 -28.562 -24.344 1 97.94 162 ARG B N 1
ATOM 3491 C CA . ARG B 1 162 ? 8.328 -28.719 -23.938 1 97.94 162 ARG B CA 1
ATOM 3492 C C . ARG B 1 162 ? 7.727 -27.375 -23.531 1 97.94 162 ARG B C 1
ATOM 3494 O O . ARG B 1 162 ? 8.391 -26.562 -22.875 1 97.94 162 ARG B O 1
ATOM 3501 N N . THR B 1 163 ? 6.422 -27.203 -23.891 1 98.69 163 THR B N 1
ATOM 3502 C CA . THR B 1 163 ? 5.77 -25.922 -23.641 1 98.69 163 THR B CA 1
ATOM 3503 C C . THR B 1 163 ? 4.613 -26.094 -22.656 1 98.69 163 THR B C 1
ATOM 3505 O O . THR B 1 163 ? 3.934 -27.125 -22.672 1 98.69 163 THR B O 1
ATOM 3508 N N . PHE B 1 164 ? 4.473 -25.125 -21.766 1 98.88 164 PHE B N 1
ATOM 3509 C CA . PHE B 1 164 ? 3.443 -25.062 -20.734 1 98.88 164 PHE B CA 1
ATOM 3510 C C . PHE B 1 164 ? 2.717 -23.719 -20.781 1 98.88 164 PHE B C 1
ATOM 3512 O O . PHE B 1 164 ? 3.334 -22.672 -20.625 1 98.88 164 PHE B O 1
ATOM 3519 N N . TYR B 1 165 ? 1.431 -23.734 -21.047 1 98.5 165 TYR B N 1
ATOM 3520 C CA . TYR B 1 165 ? 0.618 -22.531 -21.094 1 98.5 165 TYR B CA 1
ATOM 3521 C C . TYR B 1 165 ? -0.466 -22.562 -20.031 1 98.5 165 TYR B C 1
ATOM 3523 O O . TYR B 1 165 ? -1.362 -23.406 -20.062 1 98.5 165 TYR B O 1
ATOM 3531 N N . ASN B 1 166 ? -0.368 -21.719 -19.031 1 98.38 166 ASN B N 1
ATOM 3532 C CA . ASN B 1 166 ? -1.471 -21.422 -18.125 1 98.38 166 ASN B CA 1
ATOM 3533 C C . ASN B 1 166 ? -2.352 -20.297 -18.656 1 98.38 166 ASN B C 1
ATOM 3535 O O . ASN B 1 166 ? -2.023 -19.109 -18.516 1 98.38 166 ASN B O 1
ATOM 3539 N N . ALA B 1 167 ? -3.512 -20.672 -19.234 1 96.06 167 ALA B N 1
ATOM 3540 C CA . ALA B 1 167 ? -4.398 -19.703 -19.891 1 96.06 167 ALA B CA 1
ATOM 3541 C C . ALA B 1 167 ? -5.195 -18.922 -18.844 1 96.06 167 ALA B C 1
ATOM 3543 O O . ALA B 1 167 ? -6.426 -18.953 -18.844 1 96.06 167 ALA B O 1
ATOM 3544 N N . ALA B 1 168 ? -4.508 -18.266 -18.031 1 94.19 168 ALA B N 1
ATOM 3545 C CA . ALA B 1 168 ? -5.035 -17.438 -16.938 1 94.19 168 ALA B CA 1
ATOM 3546 C C . ALA B 1 168 ? -4.426 -16.031 -16.969 1 94.19 168 ALA B C 1
ATOM 3548 O O . ALA B 1 168 ? -3.227 -15.875 -17.203 1 94.19 168 ALA B O 1
ATOM 3549 N N . PRO B 1 169 ? -5.242 -14.961 -16.672 1 91.62 169 PRO B N 1
ATOM 3550 C CA . PRO B 1 169 ? -6.688 -15 -16.438 1 91.62 169 PRO B CA 1
ATOM 3551 C C . PRO B 1 169 ? -7.488 -15.25 -17.719 1 91.62 169 PRO B C 1
ATOM 3553 O O . PRO B 1 169 ? -6.984 -15.023 -18.812 1 91.62 169 PRO B O 1
ATOM 3556 N N . GLY B 1 170 ? -8.641 -15.734 -17.562 1 87 170 GLY B N 1
ATOM 3557 C CA . GLY B 1 170 ? -9.523 -15.969 -18.688 1 87 170 GLY B CA 1
ATOM 3558 C C . GLY B 1 170 ? -9.922 -14.695 -19.406 1 87 170 GLY B C 1
ATOM 3559 O O . GLY B 1 170 ? -10.164 -13.664 -18.766 1 87 170 GLY B O 1
ATOM 3560 N N . HIS B 1 171 ? -9.93 -14.836 -20.703 1 85.25 171 HIS B N 1
ATOM 3561 C CA . HIS B 1 171 ? -10.352 -13.727 -21.547 1 85.25 171 HIS B CA 1
ATOM 3562 C C . HIS B 1 171 ? -11.117 -14.227 -22.766 1 85.25 171 HIS B C 1
ATOM 3564 O O . HIS B 1 171 ? -10.68 -15.164 -23.438 1 85.25 171 HIS B O 1
ATOM 3570 N N . PRO B 1 172 ? -12.195 -13.523 -22.984 1 81.81 172 PRO B N 1
ATOM 3571 C CA . PRO B 1 172 ? -13.008 -13.984 -24.109 1 81.81 172 PRO B CA 1
ATOM 3572 C C . PRO B 1 172 ? -12.273 -13.906 -25.453 1 81.81 172 PRO B C 1
ATOM 3574 O O . PRO B 1 172 ? -12.539 -14.703 -26.359 1 81.81 172 PRO B O 1
ATOM 3577 N N . ASP B 1 173 ? -11.352 -13.023 -25.594 1 84.31 173 ASP B N 1
ATOM 3578 C CA . ASP B 1 173 ? -10.672 -12.797 -26.875 1 84.31 173 ASP B CA 1
ATOM 3579 C C . ASP B 1 173 ? -9.305 -13.469 -26.891 1 84.31 173 ASP B C 1
ATOM 3581 O O . ASP B 1 173 ? -8.445 -13.117 -27.703 1 84.31 173 ASP B O 1
ATOM 3585 N N . MET B 1 174 ? -9.148 -14.438 -26.031 1 87.5 174 MET B N 1
ATOM 3586 C CA . MET B 1 174 ? -7.855 -15.117 -26 1 87.5 174 MET B CA 1
ATOM 3587 C C . MET B 1 174 ? -7.562 -15.773 -27.359 1 87.5 174 MET B C 1
ATOM 3589 O O . MET B 1 174 ? -8.453 -16.359 -27.969 1 87.5 174 MET B O 1
ATOM 3593 N N . ARG B 1 175 ? -6.336 -15.625 -27.844 1 88.56 175 ARG B N 1
ATOM 3594 C CA . ARG B 1 175 ? -5.918 -16.219 -29.125 1 88.56 175 ARG B CA 1
ATOM 3595 C C . ARG B 1 175 ? -5.789 -17.734 -29.016 1 88.56 175 ARG B C 1
ATOM 3597 O O . ARG B 1 175 ? -4.965 -18.234 -28.25 1 88.56 175 ARG B O 1
ATOM 3604 N N . LYS B 1 176 ? -6.457 -18.406 -29.859 1 89 176 LYS B N 1
ATOM 3605 C CA . LYS B 1 176 ? -6.48 -19.875 -29.781 1 89 176 LYS B CA 1
ATOM 3606 C C . LYS B 1 176 ? -5.262 -20.469 -30.484 1 89 176 LYS B C 1
ATOM 3608 O O . LYS B 1 176 ? -4.918 -21.625 -30.25 1 89 176 LYS B O 1
ATOM 3613 N N . ASP B 1 177 ? -4.621 -19.719 -31.359 1 93 177 ASP B N 1
ATOM 3614 C CA . ASP B 1 177 ? -3.48 -20.266 -32.094 1 93 177 ASP B CA 1
ATOM 3615 C C . ASP B 1 177 ? -2.314 -20.547 -31.125 1 93 177 ASP B C 1
ATOM 3617 O O . ASP B 1 177 ? -1.394 -21.281 -31.469 1 93 177 ASP B O 1
ATOM 3621 N N . LEU B 1 178 ? -2.342 -19.938 -29.844 1 96.5 178 LEU B N 1
ATOM 3622 C CA . LEU B 1 178 ? -1.362 -20.281 -28.812 1 96.5 178 LEU B CA 1
ATOM 3623 C C . LEU B 1 178 ? -1.401 -21.766 -28.5 1 96.5 178 LEU B C 1
ATOM 3625 O O . LEU B 1 178 ? -0.365 -22.375 -28.219 1 96.5 178 LEU B O 1
ATOM 3629 N N . LEU B 1 179 ? -2.545 -22.312 -28.625 1 97.25 179 LEU B N 1
ATOM 3630 C CA . LEU B 1 179 ? -2.752 -23.703 -28.234 1 97.25 179 LEU B CA 1
ATOM 3631 C C . LEU B 1 179 ? -2.025 -24.656 -29.188 1 97.25 179 LEU B C 1
ATOM 3633 O O . LEU B 1 179 ? -1.601 -25.734 -28.797 1 97.25 179 LEU B O 1
ATOM 3637 N N . GLN B 1 180 ? -1.851 -24.234 -30.406 1 97.44 180 GLN B N 1
ATOM 3638 C CA . GLN B 1 180 ? -1.154 -25.031 -31.406 1 97.44 180 GLN B CA 1
ATOM 3639 C C . GLN B 1 180 ? 0.295 -25.281 -31 1 97.44 180 GLN B C 1
ATOM 3641 O O . GLN B 1 180 ? 0.913 -26.25 -31.438 1 97.44 180 GLN B O 1
ATOM 3646 N N . TYR B 1 181 ? 0.794 -24.406 -30.188 1 98.25 181 TYR B N 1
ATOM 3647 C CA . TYR B 1 181 ? 2.197 -24.484 -29.797 1 98.25 181 TYR B CA 1
ATOM 3648 C C . TYR B 1 181 ? 2.33 -24.875 -28.328 1 98.25 181 TYR B C 1
ATOM 3650 O O . TYR B 1 181 ? 3.395 -24.703 -27.719 1 98.25 181 TYR B O 1
ATOM 3658 N N . THR B 1 182 ? 1.28 -25.359 -27.703 1 98.5 182 THR B N 1
ATOM 3659 C CA . THR B 1 182 ? 1.228 -25.719 -26.297 1 98.5 182 THR B CA 1
ATOM 3660 C C . THR B 1 182 ? 1.228 -27.234 -26.125 1 98.5 182 THR B C 1
ATOM 3662 O O . THR B 1 182 ? 0.421 -27.938 -26.734 1 98.5 182 THR B O 1
ATOM 3665 N N . ASP B 1 183 ? 2.15 -27.781 -25.344 1 98.5 183 ASP B N 1
ATOM 3666 C CA . ASP B 1 183 ? 2.127 -29.203 -25 1 98.5 183 ASP B CA 1
ATOM 3667 C C . ASP B 1 183 ? 1.205 -29.453 -23.797 1 98.5 183 ASP B C 1
ATOM 3669 O O . ASP B 1 183 ? 0.369 -30.359 -23.844 1 98.5 183 ASP B O 1
ATOM 3673 N N . ILE B 1 184 ? 1.399 -28.672 -22.75 1 98.69 184 ILE B N 1
ATOM 3674 C CA . ILE B 1 184 ? 0.601 -28.797 -21.547 1 98.69 184 ILE B CA 1
ATOM 3675 C C . ILE B 1 184 ? -0.227 -27.531 -21.344 1 98.69 184 ILE B C 1
ATOM 3677 O O . ILE B 1 184 ? 0.325 -26.438 -21.141 1 98.69 184 ILE B O 1
ATOM 3681 N N . LEU B 1 185 ? -1.525 -27.656 -21.406 1 98.69 185 LEU B N 1
ATOM 3682 C CA . LEU B 1 185 ? -2.467 -26.578 -21.125 1 98.69 185 LEU B CA 1
ATOM 3683 C C . LEU B 1 185 ? -3.064 -26.734 -19.734 1 98.69 185 LEU B C 1
ATOM 3685 O O . LEU B 1 185 ? -3.598 -27.797 -19.391 1 98.69 185 LEU B O 1
ATOM 3689 N N . CYS B 1 186 ? -2.924 -25.734 -18.906 1 98.75 186 CYS B N 1
ATOM 3690 C CA . CYS B 1 186 ? -3.518 -25.75 -17.578 1 98.75 186 CYS B CA 1
ATOM 3691 C C . CYS B 1 186 ? -4.543 -24.625 -17.422 1 98.75 186 CYS B C 1
ATOM 3693 O O . CYS B 1 186 ? -4.234 -23.453 -17.672 1 98.75 186 CYS B O 1
ATOM 3695 N N . THR B 1 187 ? -5.762 -24.953 -17.062 1 98.12 187 THR B N 1
ATOM 3696 C CA . THR B 1 187 ? -6.859 -24.016 -16.891 1 98.12 187 THR B CA 1
ATOM 3697 C C . THR B 1 187 ? -7.652 -24.344 -15.625 1 98.12 187 THR B C 1
ATOM 3699 O O . THR B 1 187 ? -7.574 -25.453 -15.109 1 98.12 187 THR B O 1
ATOM 3702 N N . ASN B 1 188 ? -8.336 -23.312 -15.062 1 97 188 ASN B N 1
ATOM 3703 C CA . ASN B 1 188 ? -9.422 -23.609 -14.133 1 97 188 ASN B CA 1
ATOM 3704 C C . ASN B 1 188 ? -10.758 -23.75 -14.852 1 97 188 ASN B C 1
ATOM 3706 O O . ASN B 1 188 ? -10.797 -23.844 -16.078 1 97 188 ASN B O 1
ATOM 3710 N N . GLU B 1 189 ? -11.844 -23.844 -14.141 1 96.81 189 GLU B N 1
ATOM 3711 C CA . GLU B 1 189 ? -13.164 -24.078 -14.727 1 96.81 189 GLU B CA 1
ATOM 3712 C C . GLU B 1 189 ? -13.57 -22.922 -15.641 1 96.81 189 GLU B C 1
ATOM 3714 O O . GLU B 1 189 ? -13.961 -23.141 -16.781 1 96.81 189 GLU B O 1
ATOM 3719 N N . ASN B 1 190 ? -13.391 -21.688 -15.18 1 94.5 190 ASN B N 1
ATOM 3720 C CA . ASN B 1 190 ? -13.773 -20.5 -15.938 1 94.5 190 ASN B CA 1
ATOM 3721 C C . ASN B 1 190 ? -12.922 -20.344 -17.203 1 94.5 190 ASN B C 1
ATOM 3723 O O . ASN B 1 190 ? -13.438 -20 -18.266 1 94.5 190 ASN B O 1
ATOM 3727 N N . GLU B 1 191 ? -11.656 -20.547 -17.031 1 95.56 191 GLU B N 1
ATOM 3728 C CA . GLU B 1 191 ? -10.742 -20.438 -18.156 1 95.56 191 GLU B CA 1
ATOM 3729 C C . GLU B 1 191 ? -11.07 -21.484 -19.234 1 95.56 191 GLU B C 1
ATOM 3731 O O . GLU B 1 191 ? -10.992 -21.203 -20.422 1 95.56 191 GLU B O 1
ATOM 3736 N N . THR B 1 192 ? -11.43 -22.656 -18.797 1 96.94 192 THR B N 1
ATOM 3737 C CA . THR B 1 192 ? -11.852 -23.688 -19.734 1 96.94 192 THR B CA 1
ATOM 3738 C C . THR B 1 192 ? -13.094 -23.25 -20.484 1 96.94 192 THR B C 1
ATOM 3740 O O . THR B 1 192 ? -13.18 -23.438 -21.703 1 96.94 192 THR B O 1
ATOM 3743 N N . GLU B 1 193 ? -14.016 -22.688 -19.75 1 96.44 193 GLU B N 1
ATOM 3744 C CA . GLU B 1 193 ? -15.258 -22.219 -20.359 1 96.44 193 GLU B CA 1
ATOM 3745 C C . GLU B 1 193 ? -14.984 -21.141 -21.406 1 96.44 193 GLU B C 1
ATOM 3747 O O . GLU B 1 193 ? -15.633 -21.109 -22.453 1 96.44 193 GLU B O 1
ATOM 3752 N N . PHE B 1 194 ? -14.039 -20.312 -21.156 1 94.38 194 PHE B N 1
ATOM 3753 C CA . PHE B 1 194 ? -13.672 -19.266 -22.109 1 94.38 194 PHE B CA 1
ATOM 3754 C C . PHE B 1 194 ? -13.094 -19.875 -23.375 1 94.38 194 PHE B C 1
ATOM 3756 O O . PHE B 1 194 ? -13.391 -19.406 -24.484 1 94.38 194 PHE B O 1
ATOM 3763 N N . ILE B 1 195 ? -12.281 -20.859 -23.25 1 95.06 195 ILE B N 1
ATOM 3764 C CA . ILE B 1 195 ? -11.625 -21.484 -24.406 1 95.06 195 ILE B CA 1
ATOM 3765 C C . ILE B 1 195 ? -12.664 -22.188 -25.266 1 95.06 195 ILE B C 1
ATOM 3767 O O . ILE B 1 195 ? -12.648 -22.047 -26.5 1 95.06 195 ILE B O 1
ATOM 3771 N N . VAL B 1 196 ? -13.586 -22.875 -24.641 1 95.25 196 VAL B N 1
ATOM 3772 C CA . VAL B 1 196 ? -14.508 -23.688 -25.422 1 95.25 196 VAL B CA 1
ATOM 3773 C C . VAL B 1 196 ? -15.758 -22.891 -25.766 1 95.25 196 VAL B C 1
ATOM 3775 O O . VAL B 1 196 ? -16.547 -23.281 -26.625 1 95.25 196 VAL B O 1
ATOM 3778 N N . GLY B 1 197 ? -16.031 -21.781 -25.047 1 94.25 197 GLY B N 1
ATOM 3779 C CA . GLY B 1 197 ? -17.094 -20.844 -25.375 1 94.25 197 GLY B CA 1
ATOM 3780 C C . GLY B 1 197 ? -18.453 -21.297 -24.875 1 94.25 197 GLY B C 1
ATOM 3781 O O . GLY B 1 197 ? -19.469 -21.016 -25.531 1 94.25 197 GLY B O 1
ATOM 3782 N N . ARG B 1 198 ? -18.5 -22.078 -23.844 1 95.56 198 ARG B N 1
ATOM 3783 C CA . ARG B 1 198 ? -19.781 -22.5 -23.281 1 95.56 198 ARG B CA 1
ATOM 3784 C C . ARG B 1 198 ? -19.641 -22.828 -21.797 1 95.56 198 ARG B C 1
ATOM 3786 O O . ARG B 1 198 ? -18.531 -23.062 -21.312 1 95.56 198 ARG B O 1
ATOM 3793 N N . HIS B 1 199 ? -20.766 -22.875 -21.109 1 96.25 199 HIS B N 1
ATOM 3794 C CA . HIS B 1 199 ? -20.828 -23.188 -19.688 1 96.25 199 HIS B CA 1
ATOM 3795 C C . HIS B 1 199 ? -20.641 -24.672 -19.453 1 96.25 199 HIS B C 1
ATOM 3797 O O . HIS B 1 199 ? -21.188 -25.5 -20.188 1 96.25 199 HIS B O 1
ATOM 3803 N N . LEU B 1 200 ? -19.875 -25.016 -18.438 1 97.12 200 LEU B N 1
ATOM 3804 C CA . LEU B 1 200 ? -19.625 -26.391 -18.016 1 97.12 200 LEU B CA 1
ATOM 3805 C C . LEU B 1 200 ? -20.062 -26.594 -16.578 1 97.12 200 LEU B C 1
ATOM 3807 O O . LEU B 1 200 ? -19.906 -25.719 -15.734 1 97.12 200 LEU B O 1
ATOM 3811 N N . SER B 1 201 ? -20.594 -27.781 -16.25 1 95.44 201 SER B N 1
ATOM 3812 C CA . SER B 1 201 ? -21.141 -27.984 -14.914 1 95.44 201 SER B CA 1
ATOM 3813 C C . SER B 1 201 ? -20.641 -29.297 -14.312 1 95.44 201 SER B C 1
ATOM 3815 O O . SER B 1 201 ? -20.312 -29.359 -13.125 1 95.44 201 SER B O 1
ATOM 3817 N N . THR B 1 202 ? -20.547 -30.359 -15.164 1 96.38 202 THR B N 1
ATOM 3818 C CA . THR B 1 202 ? -20.234 -31.688 -14.656 1 96.38 202 THR B CA 1
ATOM 3819 C C . THR B 1 202 ? -18.812 -32.094 -15.031 1 96.38 202 THR B C 1
ATOM 3821 O O . THR B 1 202 ? -18.203 -31.484 -15.93 1 96.38 202 THR B O 1
ATOM 3824 N N . LEU B 1 203 ? -18.328 -33.094 -14.281 1 97.38 203 LEU B N 1
ATOM 3825 C CA . LEU B 1 203 ? -17.016 -33.656 -14.617 1 97.38 203 LEU B CA 1
ATOM 3826 C C . LEU B 1 203 ? -17 -34.156 -16.062 1 97.38 203 LEU B C 1
ATOM 3828 O O . LEU B 1 203 ? -15.977 -34.031 -16.75 1 97.38 203 LEU B O 1
ATOM 3832 N N . GLU B 1 204 ? -18.078 -34.688 -16.469 1 97.56 204 GLU B N 1
ATOM 3833 C CA . GLU B 1 204 ? -18.188 -35.156 -17.859 1 97.56 204 GLU B CA 1
ATOM 3834 C C . GLU B 1 204 ? -18.078 -34 -18.844 1 97.56 204 GLU B C 1
ATOM 3836 O O . GLU B 1 204 ? -17.453 -34.125 -19.891 1 97.56 204 GLU B O 1
ATOM 3841 N N . ASP B 1 205 ? -18.734 -32.875 -18.5 1 98.06 205 ASP B N 1
ATOM 3842 C CA . ASP B 1 205 ? -18.625 -31.672 -19.312 1 98.06 205 ASP B CA 1
ATOM 3843 C C . ASP B 1 205 ? -17.172 -31.234 -19.469 1 98.06 205 ASP B C 1
ATOM 3845 O O . ASP B 1 205 ? -16.719 -30.953 -20.578 1 98.06 205 ASP B O 1
ATOM 3849 N N . PHE B 1 206 ? -16.469 -31.219 -18.391 1 98.56 206 PHE B N 1
ATOM 3850 C CA . PHE B 1 206 ? -15.086 -30.766 -18.391 1 98.56 206 PHE B CA 1
ATOM 3851 C C . PHE B 1 206 ? -14.195 -31.75 -19.141 1 98.56 206 PHE B C 1
ATOM 3853 O O . PHE B 1 206 ? -13.234 -31.344 -19.797 1 98.56 206 PHE B O 1
ATOM 3860 N N . THR B 1 207 ? -14.469 -33.031 -19.031 1 98.5 207 THR B N 1
ATOM 3861 C CA . THR B 1 207 ? -13.711 -34.062 -19.766 1 98.5 207 THR B CA 1
ATOM 3862 C C . THR B 1 207 ? -13.852 -33.844 -21.266 1 98.5 207 THR B C 1
ATOM 3864 O O . THR B 1 207 ? -12.859 -33.875 -22 1 98.5 207 THR B O 1
ATOM 3867 N N . VAL B 1 208 ? -15.07 -33.625 -21.688 1 98.31 208 VAL B N 1
ATOM 3868 C CA . VAL B 1 208 ? -15.336 -33.406 -23.109 1 98.31 208 VAL B CA 1
ATOM 3869 C C . VAL B 1 208 ? -14.641 -32.125 -23.562 1 98.31 208 VAL B C 1
ATOM 3871 O O . VAL B 1 208 ? -14.016 -32.094 -24.625 1 98.31 208 VAL B O 1
ATOM 3874 N N . ALA B 1 209 ? -14.773 -31.094 -22.781 1 98.5 209 ALA B N 1
ATOM 3875 C CA . ALA B 1 209 ? -14.156 -29.812 -23.094 1 98.5 209 ALA B CA 1
ATOM 3876 C C . ALA B 1 209 ? -12.633 -29.953 -23.188 1 98.5 209 ALA B C 1
ATOM 3878 O O . ALA B 1 209 ? -12.008 -29.375 -24.078 1 98.5 209 ALA B O 1
ATOM 3879 N N . ALA B 1 210 ? -12.047 -30.672 -22.266 1 98.56 210 ALA B N 1
ATOM 3880 C CA . ALA B 1 210 ? -10.609 -30.891 -22.281 1 98.56 210 ALA B CA 1
ATOM 3881 C C . ALA B 1 210 ? -10.172 -31.625 -23.531 1 98.56 210 ALA B C 1
ATOM 3883 O O . ALA B 1 210 ? -9.125 -31.328 -24.109 1 98.56 210 ALA B O 1
ATOM 3884 N N . LYS B 1 211 ? -10.945 -32.594 -23.938 1 98.31 211 LYS B N 1
ATOM 3885 C CA . LYS B 1 211 ? -10.656 -33.312 -25.172 1 98.31 211 LYS B CA 1
ATOM 3886 C C . LYS B 1 211 ? -10.719 -32.406 -26.391 1 98.31 211 LYS B C 1
ATOM 3888 O O . LYS B 1 211 ? -9.93 -32.531 -27.312 1 98.31 211 LYS B O 1
ATOM 3893 N N . GLU B 1 212 ? -11.688 -31.516 -26.375 1 97.69 212 GLU B N 1
ATOM 3894 C CA . GLU B 1 212 ? -11.758 -30.516 -27.438 1 97.69 212 GLU B CA 1
ATOM 3895 C C . GLU B 1 212 ? -10.492 -29.656 -27.484 1 97.69 212 GLU B C 1
ATOM 3897 O O . GLU B 1 212 ? -10.008 -29.312 -28.562 1 97.69 212 GLU B O 1
ATOM 3902 N N . CYS B 1 213 ? -9.984 -29.312 -26.328 1 97.94 213 CYS B N 1
ATOM 3903 C CA . CYS B 1 213 ? -8.758 -28.531 -26.25 1 97.94 213 CYS B CA 1
ATOM 3904 C C . CYS B 1 213 ? -7.578 -29.312 -26.812 1 97.94 213 CYS B C 1
ATOM 3906 O O . CYS B 1 213 ? -6.68 -28.734 -27.422 1 97.94 213 CYS B O 1
ATOM 3908 N N . LEU B 1 214 ? -7.562 -30.641 -26.641 1 98 214 LEU B N 1
ATOM 3909 C CA . LEU B 1 214 ? -6.512 -31.484 -27.219 1 98 214 LEU B CA 1
ATOM 3910 C C . LEU B 1 214 ? -6.465 -31.344 -28.734 1 98 214 LEU B C 1
ATOM 3912 O O . LEU B 1 214 ? -5.383 -31.328 -29.328 1 98 214 LEU B O 1
ATOM 3916 N N . GLU B 1 215 ? -7.602 -31.188 -29.297 1 97 215 GLU B N 1
ATOM 3917 C CA . GLU B 1 215 ? -7.695 -31.094 -30.75 1 97 215 GLU B CA 1
ATOM 3918 C C . GLU B 1 215 ? -7.102 -29.781 -31.266 1 97 215 GLU B C 1
ATOM 3920 O O . GLU B 1 215 ? -6.793 -29.672 -32.438 1 97 215 GLU B O 1
ATOM 3925 N N . LEU B 1 216 ? -6.914 -28.891 -30.422 1 96.5 216 LEU B N 1
ATOM 3926 C CA . LEU B 1 216 ? -6.422 -27.578 -30.812 1 96.5 216 LEU B CA 1
ATOM 3927 C C . LEU B 1 216 ? -4.898 -27.531 -30.75 1 96.5 216 LEU B C 1
ATOM 3929 O O . LEU B 1 216 ? -4.285 -26.578 -31.25 1 96.5 216 LEU B O 1
ATOM 3933 N N . GLY B 1 217 ? -4.262 -28.547 -30.109 1 97.31 217 GLY B N 1
ATOM 3934 C CA . GLY B 1 217 ? -2.809 -28.531 -30.094 1 97.31 217 GLY B CA 1
ATOM 3935 C C . GLY B 1 217 ? -2.211 -29.281 -28.922 1 97.31 217 GLY B C 1
ATOM 3936 O O . GLY B 1 217 ? -1.37 -30.156 -29.109 1 97.31 217 GLY B O 1
ATOM 3937 N N . PRO B 1 218 ? -2.637 -29.047 -27.734 1 98.5 218 PRO B N 1
ATOM 3938 C CA . PRO B 1 218 ? -2.027 -29.625 -26.547 1 98.5 218 PRO B CA 1
ATOM 3939 C C . PRO B 1 218 ? -2.047 -31.156 -26.562 1 98.5 218 PRO B C 1
ATOM 3941 O O . PRO B 1 218 ? -2.98 -31.766 -27.094 1 98.5 218 PRO B O 1
ATOM 3944 N N . THR B 1 219 ? -1.027 -31.734 -25.984 1 98.06 219 THR B N 1
ATOM 3945 C CA . THR B 1 219 ? -0.998 -33.188 -25.812 1 98.06 219 THR B CA 1
ATOM 3946 C C . THR B 1 219 ? -1.575 -33.594 -24.469 1 98.06 219 THR B C 1
ATOM 3948 O O . THR B 1 219 ? -1.969 -34.719 -24.266 1 98.06 219 THR B O 1
ATOM 3951 N N . THR B 1 220 ? -1.591 -32.625 -23.531 1 98.69 220 THR B N 1
ATOM 3952 C CA . THR B 1 220 ? -2.137 -32.844 -22.203 1 98.69 220 THR B CA 1
ATOM 3953 C C . THR B 1 220 ? -2.906 -31.594 -21.734 1 98.69 220 THR B C 1
ATOM 3955 O O . THR B 1 220 ? -2.432 -30.469 -21.891 1 98.69 220 THR B O 1
ATOM 3958 N N . VAL B 1 221 ? -4.09 -31.781 -21.188 1 98.88 221 VAL B N 1
ATOM 3959 C CA . VAL B 1 221 ? -4.895 -30.719 -20.609 1 98.88 221 VAL B CA 1
ATOM 3960 C C . VAL B 1 221 ? -5.137 -31.016 -19.125 1 98.88 221 VAL B C 1
ATOM 3962 O O . VAL B 1 221 ? -5.574 -32.094 -18.766 1 98.88 221 VAL B O 1
ATOM 3965 N N . VAL B 1 222 ? -4.754 -30.062 -18.297 1 98.88 222 VAL B N 1
ATOM 3966 C CA . VAL B 1 222 ? -4.984 -30.125 -16.859 1 98.88 222 VAL B CA 1
ATOM 3967 C C . VAL B 1 222 ? -6.023 -29.078 -16.453 1 98.88 222 VAL B C 1
ATOM 3969 O O . VAL B 1 222 ? -5.852 -27.891 -16.719 1 98.88 222 VAL B O 1
ATOM 3972 N N . VAL B 1 223 ? -7.125 -29.484 -15.836 1 98.75 223 VAL B N 1
ATOM 3973 C CA . VAL B 1 223 ? -8.172 -28.594 -15.367 1 98.75 223 VAL B CA 1
ATOM 3974 C C . VAL B 1 223 ? -8.25 -28.641 -13.844 1 98.75 223 VAL B C 1
ATOM 3976 O O . VAL B 1 223 ? -8.57 -29.688 -13.266 1 98.75 223 VAL B O 1
ATOM 3979 N N . THR B 1 224 ? -7.914 -27.531 -13.188 1 98 224 THR B N 1
ATOM 3980 C CA . THR B 1 224 ? -8.102 -27.438 -11.742 1 98 224 THR B CA 1
ATOM 3981 C C . THR B 1 224 ? -9.531 -27.016 -11.414 1 98 224 THR B C 1
ATOM 3983 O O . THR B 1 224 ? -10.078 -26.109 -12.047 1 98 224 THR B O 1
ATOM 3986 N N . MET B 1 225 ? -10.18 -27.703 -10.508 1 96.69 225 MET B N 1
ATOM 3987 C CA . MET B 1 225 ? -11.578 -27.453 -10.18 1 96.69 225 MET B CA 1
ATOM 3988 C C . MET B 1 225 ? -11.742 -27.141 -8.695 1 96.69 225 MET B C 1
ATOM 3990 O O . MET B 1 225 ? -12.625 -27.703 -8.031 1 96.69 225 MET B O 1
ATOM 3994 N N . GLY B 1 226 ? -10.891 -26.359 -8.094 1 92.31 226 GLY B N 1
ATOM 3995 C CA . GLY B 1 226 ? -10.938 -26 -6.688 1 92.31 226 GLY B CA 1
ATOM 3996 C C . GLY B 1 226 ? -10.906 -27.203 -5.766 1 92.31 226 GLY B C 1
ATOM 3997 O O . GLY B 1 226 ? -10.031 -28.062 -5.883 1 92.31 226 GLY B O 1
ATOM 3998 N N . SER B 1 227 ? -11.93 -27.125 -4.832 1 93 227 SER B N 1
ATOM 3999 C CA . SER B 1 227 ? -12 -28.203 -3.848 1 93 227 SER B CA 1
ATOM 4000 C C . SER B 1 227 ? -12.523 -29.484 -4.477 1 93 227 SER B C 1
ATOM 4002 O O . SER B 1 227 ? -12.414 -30.562 -3.879 1 93 227 SER B O 1
ATOM 4004 N N . ARG B 1 228 ? -12.984 -29.453 -5.781 1 93.31 228 ARG B N 1
ATOM 4005 C CA . ARG B 1 228 ? -13.547 -30.625 -6.457 1 93.31 228 ARG B CA 1
ATOM 4006 C C . ARG B 1 228 ? -12.445 -31.5 -7.043 1 93.31 228 ARG B C 1
ATOM 4008 O O . ARG B 1 228 ? -12.695 -32.656 -7.414 1 93.31 228 ARG B O 1
ATOM 4015 N N . GLY B 1 229 ? -11.273 -30.875 -7.16 1 96.88 229 GLY B N 1
ATOM 4016 C CA . GLY B 1 229 ? -10.164 -31.719 -7.602 1 96.88 229 GLY B CA 1
ATOM 4017 C C . GLY B 1 229 ? -9.523 -31.234 -8.883 1 96.88 229 GLY B C 1
ATOM 4018 O O . GLY B 1 229 ? -9.539 -30.031 -9.18 1 96.88 229 GLY B O 1
ATOM 4019 N N . VAL B 1 230 ? -8.797 -32.219 -9.508 1 98.56 230 VAL B N 1
ATOM 4020 C CA . VAL B 1 230 ? -8.062 -31.953 -10.734 1 98.56 230 VAL B CA 1
ATOM 4021 C C . VAL B 1 230 ? -8.406 -33 -11.789 1 98.56 230 VAL B C 1
ATOM 4023 O O . VAL B 1 230 ? -8.602 -34.188 -11.461 1 98.56 230 VAL B O 1
ATOM 4026 N N . LEU B 1 231 ? -8.617 -32.531 -13 1 98.81 231 LEU B N 1
ATOM 4027 C CA . LEU B 1 231 ? -8.812 -33.406 -14.172 1 98.81 231 LEU B CA 1
ATOM 4028 C C . LEU B 1 231 ? -7.621 -33.312 -15.117 1 98.81 231 LEU B C 1
ATOM 4030 O O . LEU B 1 231 ? -7.176 -32.219 -15.453 1 98.81 231 LEU B O 1
ATOM 4034 N N . VAL B 1 232 ? -6.973 -34.469 -15.422 1 98.88 232 VAL B N 1
ATOM 4035 C CA . VAL B 1 232 ? -5.91 -34.531 -16.422 1 98.88 232 VAL B CA 1
ATOM 4036 C C . VAL B 1 232 ? -6.371 -35.375 -17.609 1 98.88 232 VAL B C 1
ATOM 4038 O O . VAL B 1 232 ? -6.793 -36.531 -17.438 1 98.88 232 VAL B O 1
ATOM 4041 N N . VAL B 1 233 ? -6.332 -34.812 -18.797 1 98.81 233 VAL B N 1
ATOM 4042 C CA . VAL B 1 233 ? -6.801 -35.5 -20 1 98.81 233 VAL B CA 1
ATOM 4043 C C . VAL B 1 233 ? -5.688 -35.531 -21.031 1 98.81 233 VAL B C 1
ATOM 4045 O O . VAL B 1 233 ? -5.035 -34.531 -21.312 1 98.81 233 VAL B O 1
ATOM 4048 N N . THR B 1 234 ? -5.328 -36.688 -21.547 1 98.31 234 THR B N 1
ATOM 4049 C CA . THR B 1 234 ? -4.484 -36.969 -22.703 1 98.31 234 THR B CA 1
ATOM 4050 C C . THR B 1 234 ? -5.258 -37.719 -23.781 1 98.31 234 THR B C 1
ATOM 4052 O O . THR B 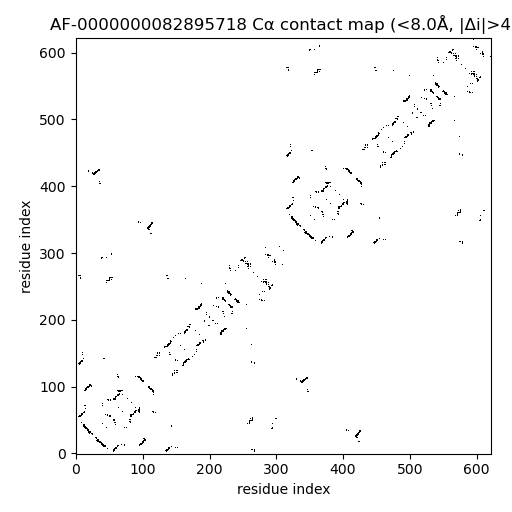1 234 ? -6.445 -38 -23.609 1 98.31 234 THR B O 1
ATOM 4055 N N . LYS B 1 235 ? -4.629 -37.875 -24.859 1 96.31 235 LYS B N 1
ATOM 4056 C CA . LYS B 1 235 ? -5.273 -38.656 -25.922 1 96.31 235 LYS B CA 1
ATOM 4057 C C . LYS B 1 235 ? -5.684 -40.031 -25.438 1 96.31 235 LYS B C 1
ATOM 4059 O O . LYS B 1 235 ? -6.707 -40.562 -25.859 1 96.31 235 LYS B O 1
ATOM 4064 N N . ASP B 1 236 ? -4.973 -40.562 -24.406 1 95.56 236 ASP B N 1
ATOM 4065 C CA . ASP B 1 236 ? -5.105 -41.969 -24.031 1 95.56 236 ASP B CA 1
ATOM 4066 C C . ASP B 1 236 ? -5.875 -42.094 -22.719 1 95.56 236 ASP B C 1
ATOM 4068 O O . ASP B 1 236 ? -6.355 -43.188 -22.391 1 95.56 236 ASP B O 1
ATOM 4072 N N . ALA B 1 237 ? -5.957 -41.062 -22.031 1 96.69 237 ALA B N 1
ATOM 4073 C CA . ALA B 1 237 ? -6.516 -41.219 -20.688 1 96.69 237 ALA B CA 1
ATOM 4074 C C . ALA B 1 237 ? -7.164 -39.938 -20.188 1 96.69 237 ALA B C 1
ATOM 4076 O O . ALA B 1 237 ? -6.773 -38.844 -20.594 1 96.69 237 ALA B O 1
ATOM 4077 N N . ALA B 1 238 ? -8.156 -40.125 -19.422 1 97.88 238 ALA B N 1
ATOM 4078 C CA . ALA B 1 238 ? -8.781 -39.062 -18.609 1 97.88 238 ALA B CA 1
ATOM 4079 C C . ALA B 1 238 ? -8.828 -39.469 -17.141 1 97.88 238 ALA B C 1
ATOM 4081 O O . ALA B 1 238 ? -9.492 -40.438 -16.766 1 97.88 238 ALA B O 1
ATOM 4082 N N . GLU B 1 239 ? -8.078 -38.75 -16.344 1 97.88 239 GLU B N 1
ATOM 4083 C CA . GLU B 1 239 ? -7.984 -39.094 -14.922 1 97.88 239 GLU B CA 1
ATOM 4084 C C . GLU B 1 239 ? -8.406 -37.906 -14.047 1 97.88 239 GLU B C 1
ATOM 4086 O O . GLU B 1 239 ? -7.996 -36.781 -14.289 1 97.88 239 GLU B O 1
ATOM 4091 N N . SER B 1 240 ? -9.305 -38.156 -13.156 1 97.81 240 SER B N 1
ATOM 4092 C CA . SER B 1 240 ? -9.688 -37.188 -12.148 1 97.81 240 SER B CA 1
ATOM 4093 C C . SER B 1 240 ? -9.328 -37.656 -10.742 1 97.81 240 SER B C 1
ATOM 4095 O O . SER B 1 240 ? -9.461 -38.844 -10.438 1 97.81 240 SER B O 1
ATOM 4097 N N . PHE B 1 241 ? -8.859 -36.844 -9.914 1 96.5 241 PHE B N 1
ATOM 4098 C CA . PHE B 1 241 ? -8.531 -37.188 -8.547 1 96.5 241 PHE B CA 1
ATOM 4099 C C . PHE B 1 241 ? -8.883 -36.062 -7.586 1 96.5 241 PHE B C 1
ATOM 4101 O O . PHE B 1 241 ? -8.844 -34.906 -7.965 1 96.5 241 PHE B O 1
ATOM 4108 N N . PRO B 1 242 ? -9.266 -36.406 -6.391 1 96.25 242 PRO B N 1
ATOM 4109 C CA . PRO B 1 242 ? -9.57 -35.406 -5.379 1 96.25 242 PRO B CA 1
ATOM 4110 C C . PRO B 1 242 ? -8.32 -34.688 -4.855 1 96.25 242 PRO B C 1
ATOM 4112 O O . PRO B 1 242 ? -7.203 -35.156 -5.113 1 96.25 242 PRO B O 1
ATOM 4115 N N . VAL B 1 243 ? -8.5 -33.531 -4.273 1 95.12 243 VAL B N 1
ATOM 4116 C CA . VAL B 1 243 ? -7.441 -32.812 -3.561 1 95.12 243 VAL B CA 1
ATOM 4117 C C . VAL B 1 243 ? -7.648 -32.938 -2.055 1 95.12 243 VAL B C 1
ATOM 4119 O O . VAL B 1 243 ? -8.758 -33.219 -1.595 1 95.12 243 VAL B O 1
ATOM 4122 N N . PRO B 1 244 ? -6.648 -32.812 -1.281 1 93 244 PRO B N 1
ATOM 4123 C CA . PRO B 1 244 ? -6.816 -32.875 0.172 1 93 244 PRO B CA 1
ATOM 4124 C C . PRO B 1 244 ? -7.809 -31.859 0.696 1 93 244 PRO B C 1
ATOM 4126 O O . PRO B 1 244 ? -7.82 -30.719 0.227 1 93 244 PRO B O 1
ATOM 4129 N N . LYS B 1 245 ? -8.609 -32.344 1.603 1 93.06 245 LYS B N 1
ATOM 4130 C CA . LYS B 1 245 ? -9.523 -31.422 2.26 1 93.06 245 LYS B CA 1
ATOM 4131 C C . LYS B 1 245 ? -8.812 -30.641 3.361 1 93.06 245 LYS B C 1
ATOM 4133 O O . LYS B 1 245 ? -8.281 -31.234 4.305 1 93.06 245 LYS B O 1
ATOM 4138 N N . VAL B 1 246 ? -8.711 -29.391 3.117 1 95.31 246 VAL B N 1
ATOM 4139 C CA . VAL B 1 246 ? -8.055 -28.547 4.109 1 95.31 246 VAL B CA 1
ATOM 4140 C C . VAL B 1 246 ? -8.945 -27.359 4.453 1 95.31 246 VAL B C 1
ATOM 4142 O O . VAL B 1 246 ? -9.914 -27.078 3.738 1 95.31 246 VAL B O 1
ATOM 4145 N N . LYS B 1 247 ? -8.844 -26.703 5.664 1 94.69 247 LYS B N 1
ATOM 4146 C CA . LYS B 1 247 ? -9.484 -25.438 5.984 1 94.69 247 LYS B CA 1
ATOM 4147 C C . LYS B 1 247 ? -8.781 -24.281 5.273 1 94.69 247 LYS B C 1
ATOM 4149 O O . LYS B 1 247 ? -7.746 -23.797 5.734 1 94.69 247 LYS B O 1
ATOM 4154 N N . ALA B 1 248 ? -9.406 -23.891 4.219 1 93.75 248 ALA B N 1
ATOM 4155 C CA . ALA B 1 248 ? -8.812 -22.812 3.426 1 93.75 248 ALA B CA 1
ATOM 4156 C C . ALA B 1 248 ? -8.867 -21.484 4.176 1 93.75 248 ALA B C 1
ATOM 4158 O O . ALA B 1 248 ? -9.906 -21.125 4.734 1 93.75 248 ALA B O 1
ATOM 4159 N N . ILE B 1 249 ? -7.77 -20.781 4.297 1 93.94 249 ILE B N 1
ATOM 4160 C CA . ILE B 1 249 ? -7.656 -19.453 4.879 1 93.94 249 ILE B CA 1
ATOM 4161 C C . ILE B 1 249 ? -7.645 -18.406 3.766 1 93.94 249 ILE B C 1
ATOM 4163 O O . ILE B 1 249 ? -8.367 -17.406 3.834 1 93.94 249 ILE B O 1
ATOM 4167 N N . ASP B 1 250 ? -6.988 -18.594 2.73 1 92.81 250 ASP B N 1
ATOM 4168 C CA . ASP B 1 250 ? -6.797 -17.703 1.593 1 92.81 250 ASP B CA 1
ATOM 4169 C C . ASP B 1 250 ? -6.434 -18.484 0.334 1 92.81 250 ASP B C 1
ATOM 4171 O O . ASP B 1 250 ? -5.359 -19.078 0.255 1 92.81 250 ASP B O 1
ATOM 4175 N N . THR B 1 251 ? -7.312 -18.438 -0.665 1 92.81 251 THR B N 1
ATOM 4176 C CA . THR B 1 251 ? -7.129 -19.266 -1.856 1 92.81 251 THR B CA 1
ATOM 4177 C C . THR B 1 251 ? -6.402 -18.484 -2.945 1 92.81 251 THR B C 1
ATOM 4179 O O . THR B 1 251 ? -6.234 -18.984 -4.062 1 92.81 251 THR B O 1
ATOM 4182 N N . THR B 1 252 ? -6.027 -17.25 -2.646 1 91.25 252 THR B N 1
ATOM 4183 C CA . THR B 1 252 ? -5.348 -16.406 -3.621 1 91.25 252 THR B CA 1
ATOM 4184 C C . THR B 1 252 ? -4.031 -17.031 -4.062 1 91.25 252 THR B C 1
ATOM 4186 O O . THR B 1 252 ? -3.215 -17.438 -3.227 1 91.25 252 THR B O 1
ATOM 4189 N N . GLY B 1 253 ? -3.822 -17.25 -5.383 1 94.12 253 GLY B N 1
ATOM 4190 C CA . GLY B 1 253 ? -2.576 -17.75 -5.934 1 94.12 253 GLY B CA 1
ATOM 4191 C C . GLY B 1 253 ? -2.496 -19.266 -5.926 1 94.12 253 GLY B C 1
ATOM 4192 O O . GLY B 1 253 ? -1.485 -19.844 -6.336 1 94.12 253 GLY B O 1
ATOM 4193 N N . ALA B 1 254 ? -3.592 -19.953 -5.492 1 96.25 254 ALA B N 1
ATOM 4194 C CA . ALA B 1 254 ? -3.582 -21.406 -5.426 1 96.25 254 ALA B CA 1
ATOM 4195 C C . ALA B 1 254 ? -3.324 -22.016 -6.801 1 96.25 254 ALA B C 1
ATOM 4197 O O . ALA B 1 254 ? -2.588 -23 -6.926 1 96.25 254 ALA B O 1
ATOM 4198 N N . GLY B 1 255 ? -3.969 -21.469 -7.824 1 97.38 255 GLY B N 1
ATOM 4199 C CA . GLY B 1 255 ? -3.719 -21.922 -9.18 1 97.38 255 GLY B CA 1
ATOM 4200 C C . GLY B 1 255 ? -2.277 -21.734 -9.617 1 97.38 255 GLY B C 1
ATOM 4201 O O . GLY B 1 255 ? -1.711 -22.609 -10.289 1 97.38 255 GLY B O 1
ATOM 4202 N N . ASP B 1 256 ? -1.693 -20.594 -9.25 1 98.5 256 ASP B N 1
ATOM 4203 C CA . ASP B 1 256 ? -0.295 -20.328 -9.578 1 98.5 256 ASP B CA 1
ATOM 4204 C C . ASP B 1 256 ? 0.631 -21.281 -8.836 1 98.5 256 ASP B C 1
ATOM 4206 O O . ASP B 1 256 ? 1.642 -21.734 -9.383 1 98.5 256 ASP B O 1
ATOM 4210 N N . SER B 1 257 ? 0.311 -21.516 -7.566 1 98.62 257 SER B N 1
ATOM 4211 C CA . SER B 1 257 ? 1.07 -22.5 -6.805 1 98.62 257 SER B CA 1
ATOM 4212 C C . SER B 1 257 ? 1.028 -23.859 -7.48 1 98.62 257 SER B C 1
ATOM 4214 O O . SER B 1 257 ? 2.059 -24.531 -7.609 1 98.62 257 SER B O 1
ATOM 4216 N N . PHE B 1 258 ? -0.14 -24.281 -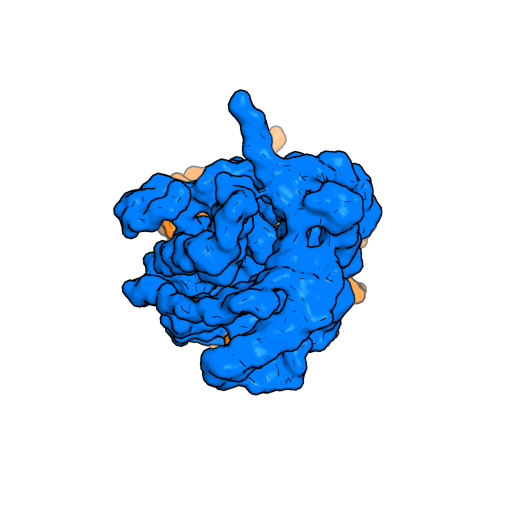7.914 1 98.69 258 PHE B N 1
ATOM 4217 C CA . PHE B 1 258 ? -0.32 -25.547 -8.625 1 98.69 258 PHE B CA 1
ATOM 4218 C C . PHE B 1 258 ? 0.549 -25.594 -9.883 1 98.69 258 PHE B C 1
ATOM 4220 O O . PHE B 1 258 ? 1.308 -26.531 -10.078 1 98.69 258 PHE B O 1
ATOM 4227 N N . CYS B 1 259 ? 0.463 -24.531 -10.711 1 98.81 259 CYS B N 1
ATOM 4228 C CA . CYS B 1 259 ? 1.181 -24.484 -11.977 1 98.81 259 CYS B CA 1
ATOM 4229 C C . CYS B 1 259 ? 2.688 -24.5 -11.75 1 98.81 259 CYS B C 1
ATOM 4231 O O . CYS B 1 259 ? 3.42 -25.203 -12.445 1 98.81 259 CYS B O 1
ATOM 4233 N N . GLY B 1 260 ? 3.146 -23.672 -10.781 1 98.88 260 GLY B N 1
ATOM 4234 C CA . GLY B 1 260 ? 4.562 -23.672 -10.461 1 98.88 260 GLY B CA 1
ATOM 4235 C C . GLY B 1 260 ? 5.066 -25.016 -9.969 1 98.88 260 GLY B C 1
ATOM 4236 O O . GLY B 1 260 ? 6.145 -25.469 -10.367 1 98.88 260 GLY B O 1
ATOM 4237 N N . ALA B 1 261 ? 4.32 -25.641 -9.125 1 98.75 261 ALA B N 1
ATOM 4238 C CA . ALA B 1 261 ? 4.684 -26.953 -8.617 1 98.75 261 ALA B CA 1
ATOM 4239 C C . ALA B 1 261 ? 4.727 -27.984 -9.75 1 98.75 261 ALA B C 1
ATOM 4241 O O . ALA B 1 261 ? 5.668 -28.781 -9.836 1 98.75 261 ALA B O 1
ATOM 4242 N N . LEU B 1 262 ? 3.727 -27.984 -10.57 1 98.75 262 LEU B N 1
ATOM 4243 C CA . LEU B 1 262 ? 3.668 -28.938 -11.68 1 98.75 262 LEU B CA 1
ATOM 4244 C C . LEU B 1 262 ? 4.852 -28.75 -12.617 1 98.75 262 LEU B C 1
ATOM 4246 O O . LEU B 1 262 ? 5.469 -29.719 -13.055 1 98.75 262 LEU B O 1
ATOM 4250 N N . ALA B 1 263 ? 5.152 -27.469 -12.93 1 98.62 263 ALA B N 1
ATOM 4251 C CA . ALA B 1 263 ? 6.301 -27.172 -13.781 1 98.62 263 ALA B CA 1
ATOM 4252 C C . ALA B 1 263 ? 7.594 -27.703 -13.164 1 98.62 263 ALA B C 1
ATOM 4254 O O . ALA B 1 263 ? 8.422 -28.297 -13.859 1 98.62 263 ALA B O 1
ATOM 4255 N N . SER B 1 264 ? 7.777 -27.484 -11.898 1 98 264 SER B N 1
ATOM 4256 C CA . SER B 1 264 ? 8.945 -27.969 -11.18 1 98 264 SER B CA 1
ATOM 4257 C C . SER B 1 264 ? 9.047 -29.5 -11.258 1 98 264 SER B C 1
ATOM 4259 O O . SER B 1 264 ? 10.117 -30.047 -11.531 1 98 264 SER B O 1
ATOM 4261 N N . LEU B 1 265 ? 7.977 -30.156 -11.016 1 97.75 265 LEU B N 1
ATOM 4262 C CA . LEU B 1 265 ? 7.938 -31.609 -11 1 97.75 265 LEU B CA 1
ATOM 4263 C C . LEU B 1 265 ? 8.203 -32.188 -12.383 1 97.75 265 LEU B C 1
ATOM 4265 O O . LEU B 1 265 ? 8.914 -33.188 -12.523 1 97.75 265 LEU B O 1
ATOM 4269 N N . ILE B 1 266 ? 7.629 -31.562 -13.391 1 97 266 ILE B N 1
ATOM 4270 C CA . ILE B 1 266 ? 7.859 -32 -14.766 1 97 266 ILE B CA 1
ATOM 4271 C C . ILE B 1 266 ? 9.336 -31.859 -15.109 1 97 266 ILE B C 1
ATOM 4273 O O . ILE B 1 266 ? 9.922 -32.719 -15.75 1 97 266 ILE B O 1
ATOM 4277 N N . ALA B 1 267 ? 9.938 -30.75 -14.719 1 95.81 267 ALA B N 1
ATOM 4278 C CA . ALA B 1 267 ? 11.344 -30.484 -15.016 1 95.81 267 ALA B CA 1
ATOM 4279 C C . ALA B 1 267 ? 12.258 -31.484 -14.305 1 95.81 267 ALA B C 1
ATOM 4281 O O . ALA B 1 267 ? 13.305 -31.859 -14.836 1 95.81 267 ALA B O 1
ATOM 4282 N N . THR B 1 268 ? 11.859 -31.953 -13.156 1 92.81 268 THR B N 1
ATOM 4283 C CA . THR B 1 268 ? 12.734 -32.812 -12.359 1 92.81 268 THR B CA 1
ATOM 4284 C C . THR B 1 268 ? 12.43 -34.281 -12.617 1 92.81 268 THR B C 1
ATOM 4286 O O . THR B 1 268 ? 13.242 -35.156 -12.312 1 92.81 268 THR B O 1
ATOM 4289 N N . HIS B 1 269 ? 11.25 -34.562 -13.141 1 93.25 269 HIS B N 1
ATOM 4290 C CA . HIS B 1 269 ? 10.852 -35.938 -13.5 1 93.25 269 HIS B CA 1
ATOM 4291 C C . HIS B 1 269 ? 10.375 -36 -14.945 1 93.25 269 HIS B C 1
ATOM 4293 O O . HIS B 1 269 ? 9.219 -36.344 -15.211 1 93.25 269 HIS B O 1
ATOM 4299 N N . PRO B 1 270 ? 11.297 -35.844 -15.859 1 90.31 270 PRO B N 1
ATOM 4300 C CA . PRO B 1 270 ? 10.898 -35.688 -17.266 1 90.31 270 PRO B CA 1
ATOM 4301 C C . PRO B 1 270 ? 10.305 -36.969 -17.844 1 90.31 270 PRO B C 1
ATOM 4303 O O . PRO B 1 270 ? 9.578 -36.938 -18.844 1 90.31 270 PRO B O 1
ATOM 4306 N N . ASP B 1 271 ? 10.492 -38.094 -17.172 1 93.19 271 ASP B N 1
ATOM 4307 C CA . ASP B 1 271 ? 10.047 -39.344 -17.734 1 93.19 271 ASP B CA 1
ATOM 4308 C C . ASP B 1 271 ? 8.719 -39.781 -17.109 1 93.19 271 ASP B C 1
ATOM 4310 O O . ASP B 1 271 ? 8.117 -40.781 -17.547 1 93.19 271 ASP B O 1
ATOM 4314 N N . GLU B 1 272 ? 8.195 -39.031 -16.203 1 94.56 272 GLU B N 1
ATOM 4315 C CA . GLU B 1 272 ? 6.941 -39.375 -15.539 1 94.56 272 GLU B CA 1
ATOM 4316 C C . GLU B 1 272 ? 5.75 -38.781 -16.266 1 94.56 272 GLU B C 1
ATOM 4318 O O . GLU B 1 272 ? 5.879 -37.75 -16.953 1 94.56 272 GLU B O 1
ATOM 4323 N N . LEU B 1 273 ? 4.59 -39.531 -16.141 1 96 273 LEU B N 1
ATOM 4324 C CA . LEU B 1 273 ? 3.342 -39 -16.688 1 96 273 LEU B CA 1
ATOM 4325 C C . LEU B 1 273 ? 2.887 -37.75 -15.938 1 96 273 LEU B C 1
ATOM 4327 O O . LEU B 1 273 ? 3.154 -37.625 -14.742 1 96 273 LEU B O 1
ATOM 4331 N N . VAL B 1 274 ? 2.146 -36.875 -16.609 1 97.69 274 VAL B N 1
ATOM 4332 C CA . VAL B 1 274 ? 1.744 -35.594 -16.047 1 97.69 274 VAL B CA 1
ATOM 4333 C C . VAL B 1 274 ? 0.718 -35.812 -14.938 1 97.69 274 VAL B C 1
ATOM 4335 O O . VAL B 1 274 ? 0.697 -35.094 -13.945 1 97.69 274 VAL B O 1
ATOM 4338 N N . ALA B 1 275 ? -0.135 -36.875 -15 1 97.62 275 ALA B N 1
ATOM 4339 C CA . ALA B 1 275 ? -1.249 -37.062 -14.078 1 97.62 275 ALA B CA 1
ATOM 4340 C C . ALA B 1 275 ? -0.748 -37.281 -12.656 1 97.62 275 ALA B C 1
ATOM 4342 O O . ALA B 1 275 ? -1.175 -36.594 -11.719 1 97.62 275 ALA B O 1
ATOM 4343 N N . PRO B 1 276 ? 0.218 -38.219 -12.438 1 96.88 276 PRO B N 1
ATOM 4344 C CA . PRO B 1 276 ? 0.733 -38.406 -11.078 1 96.88 276 PRO B CA 1
ATOM 4345 C C . PRO B 1 276 ? 1.426 -37.125 -10.562 1 96.88 276 PRO B C 1
ATOM 4347 O O . PRO B 1 276 ? 1.375 -36.844 -9.359 1 96.88 276 PRO B O 1
ATOM 4350 N N . LEU B 1 277 ? 2.135 -36.375 -11.438 1 97.81 277 LEU B N 1
ATOM 4351 C CA . LEU B 1 277 ? 2.805 -35.156 -11.039 1 97.81 277 LEU B CA 1
ATOM 4352 C C . LEU B 1 277 ? 1.79 -34.094 -10.672 1 97.81 277 LEU B C 1
ATOM 4354 O O . LEU B 1 277 ? 2.012 -33.312 -9.734 1 97.81 277 LEU B O 1
ATOM 4358 N N . ALA B 1 278 ? 0.645 -34 -11.398 1 98.38 278 ALA B N 1
ATOM 4359 C CA . ALA B 1 278 ? -0.429 -33.062 -11.094 1 98.38 278 ALA B CA 1
ATOM 4360 C C . ALA B 1 278 ? -1.047 -33.344 -9.734 1 98.38 278 ALA B C 1
ATOM 4362 O O . ALA B 1 278 ? -1.444 -32.438 -9.016 1 98.38 278 ALA B O 1
ATOM 4363 N N . LYS B 1 279 ? -1.104 -34.625 -9.406 1 97.19 279 LYS B N 1
ATOM 4364 C CA . LYS B 1 279 ? -1.605 -35 -8.086 1 97.19 279 LYS B CA 1
ATOM 4365 C C . LYS B 1 279 ? -0.718 -34.438 -6.977 1 97.19 279 LYS B C 1
ATOM 4367 O O . LYS B 1 279 ? -1.218 -33.906 -5.98 1 97.19 279 LYS B O 1
ATOM 4372 N N . LYS B 1 280 ? 0.562 -34.594 -7.164 1 97.31 280 LYS B N 1
ATOM 4373 C CA . LYS B 1 280 ? 1.513 -34.031 -6.207 1 97.31 280 LYS B CA 1
ATOM 4374 C C . LYS B 1 280 ? 1.423 -32.5 -6.16 1 97.31 280 LYS B C 1
ATOM 4376 O O . LYS B 1 280 ? 1.48 -31.906 -5.082 1 97.31 280 LYS B O 1
ATOM 4381 N N . ALA B 1 281 ? 1.326 -31.844 -7.34 1 98.44 281 ALA B N 1
ATOM 4382 C CA . ALA B 1 281 ? 1.192 -30.391 -7.418 1 98.44 281 ALA B CA 1
ATOM 4383 C C . ALA B 1 281 ? -0.048 -29.906 -6.668 1 98.44 281 ALA B C 1
ATOM 4385 O O . ALA B 1 281 ? -0.028 -28.859 -6.031 1 98.44 281 ALA B O 1
ATOM 4386 N N . ALA B 1 282 ? -1.164 -30.688 -6.727 1 97.94 282 ALA B N 1
ATOM 4387 C CA . ALA B 1 282 ? -2.396 -30.359 -6.016 1 97.94 282 ALA B CA 1
ATOM 4388 C C . ALA B 1 282 ? -2.188 -30.391 -4.508 1 97.94 282 ALA B C 1
ATOM 4390 O O . ALA B 1 282 ? -2.775 -29.594 -3.773 1 97.94 282 ALA B O 1
ATOM 4391 N N . GLN B 1 283 ? -1.377 -31.312 -4.062 1 97.56 283 GLN B N 1
ATOM 4392 C CA . GLN B 1 283 ? -1.05 -31.375 -2.643 1 97.56 283 GLN B CA 1
ATOM 4393 C C . GLN B 1 283 ? -0.252 -30.156 -2.203 1 97.56 283 GLN B C 1
ATOM 4395 O O . GLN B 1 283 ? -0.452 -29.641 -1.103 1 97.56 283 GLN B O 1
ATOM 4400 N N . VAL B 1 284 ? 0.648 -29.688 -3.039 1 98.12 284 VAL B N 1
ATOM 4401 C CA . VAL B 1 284 ? 1.429 -28.484 -2.76 1 98.12 284 VAL B CA 1
ATOM 4402 C C . VAL B 1 284 ? 0.5 -27.281 -2.656 1 98.12 284 VAL B C 1
ATOM 4404 O O . VAL B 1 284 ? 0.591 -26.5 -1.705 1 98.12 284 VAL B O 1
ATOM 4407 N N . ALA B 1 285 ? -0.442 -27.125 -3.643 1 98 285 ALA B N 1
ATOM 4408 C CA . ALA B 1 285 ? -1.391 -26.016 -3.641 1 98 285 ALA B CA 1
ATOM 4409 C C . ALA B 1 285 ? -2.291 -26.062 -2.41 1 98 285 ALA B C 1
ATOM 4411 O O . ALA B 1 285 ? -2.678 -25.016 -1.874 1 98 285 ALA B O 1
ATOM 4412 N N . ALA B 1 286 ? -2.611 -27.266 -1.931 1 97.25 286 ALA B N 1
ATOM 4413 C CA . ALA B 1 286 ? -3.463 -27.438 -0.755 1 97.25 286 ALA B CA 1
ATOM 4414 C C . ALA B 1 286 ? -2.787 -26.891 0.496 1 97.25 286 ALA B C 1
ATOM 4416 O O . ALA B 1 286 ? -3.457 -26.391 1.403 1 97.25 286 ALA B O 1
ATOM 4417 N N . ILE B 1 287 ? -1.445 -26.969 0.577 1 97.69 287 ILE B N 1
ATOM 4418 C CA . ILE B 1 287 ? -0.702 -26.391 1.69 1 97.69 287 ILE B CA 1
ATOM 4419 C C . ILE B 1 287 ? -0.772 -24.859 1.619 1 97.69 287 ILE B C 1
ATOM 4421 O O . ILE B 1 287 ? -0.978 -24.203 2.637 1 97.69 287 ILE B O 1
ATOM 4425 N N . SER B 1 288 ? -0.662 -24.297 0.409 1 97.62 288 SER B N 1
ATOM 4426 C CA . SER B 1 288 ? -0.612 -22.844 0.22 1 97.62 288 SER B CA 1
ATOM 4427 C C . SER B 1 288 ? -1.907 -22.188 0.68 1 97.62 288 SER B C 1
ATOM 4429 O O . SER B 1 288 ? -1.884 -21.094 1.238 1 97.62 288 SER B O 1
ATOM 4431 N N . VAL B 1 289 ? -3.109 -22.812 0.484 1 97.25 289 VAL B N 1
ATOM 4432 C CA . VAL B 1 289 ? -4.398 -22.172 0.726 1 97.25 289 VAL B CA 1
ATOM 4433 C C . VAL B 1 289 ? -4.668 -22.109 2.227 1 97.25 289 VAL B C 1
ATOM 4435 O O . VAL B 1 289 ? -5.609 -21.438 2.666 1 97.25 289 VAL B O 1
ATOM 4438 N N . GLN B 1 290 ? -3.801 -22.75 3.033 1 97 290 GLN B N 1
ATOM 4439 C CA . GLN B 1 290 ? -3.967 -22.781 4.48 1 97 290 GLN B CA 1
ATOM 4440 C C . GLN B 1 290 ? -3.273 -21.578 5.137 1 97 290 GLN B C 1
ATOM 4442 O O . GLN B 1 290 ? -3.279 -21.453 6.363 1 97 290 GLN B O 1
ATOM 4447 N N . ARG B 1 291 ? -2.701 -20.75 4.348 1 94.88 291 ARG B N 1
ATOM 4448 C CA . ARG B 1 291 ? -1.968 -19.578 4.805 1 94.88 291 ARG B CA 1
ATOM 4449 C C . ARG B 1 291 ? -2.418 -18.328 4.059 1 94.88 291 ARG B C 1
ATOM 4451 O O . ARG B 1 291 ? -2.898 -18.406 2.928 1 94.88 291 ARG B O 1
ATOM 4458 N N . HIS B 1 292 ? -2.27 -17.188 4.656 1 91.81 292 HIS B N 1
ATOM 4459 C CA . HIS B 1 292 ? -2.586 -15.93 3.994 1 91.81 292 HIS B CA 1
ATOM 4460 C C . HIS B 1 292 ? -1.535 -15.578 2.947 1 91.81 292 HIS B C 1
ATOM 4462 O O . HIS B 1 292 ? -0.34 -15.781 3.168 1 91.81 292 HIS B O 1
ATOM 4468 N N . GLY B 1 293 ? -2.117 -14.977 1.854 1 91 293 GLY B N 1
ATOM 4469 C CA . GLY B 1 293 ? -1.189 -14.398 0.893 1 91 293 GLY B CA 1
ATOM 4470 C C . GLY B 1 293 ? -1.028 -15.242 -0.358 1 91 293 GLY B C 1
ATOM 4471 O O . GLY B 1 293 ? -1.584 -16.344 -0.451 1 91 293 GLY B O 1
ATOM 4472 N N . THR B 1 294 ? -0.23 -14.742 -1.301 1 95.38 294 THR B N 1
ATOM 4473 C CA . THR B 1 294 ? 0.102 -15.43 -2.543 1 95.38 294 THR B CA 1
ATOM 4474 C C . THR B 1 294 ? 1.463 -16.109 -2.438 1 95.38 294 THR B C 1
ATOM 4476 O O . THR B 1 294 ? 1.582 -17.188 -1.838 1 95.38 294 THR B O 1
ATOM 4479 N N . GLN B 1 295 ? 2.561 -15.461 -2.799 1 97.56 295 GLN B N 1
ATOM 4480 C CA . GLN B 1 295 ? 3.891 -16.062 -2.758 1 97.56 295 GLN B CA 1
ATOM 4481 C C . GLN B 1 295 ? 4.289 -16.422 -1.33 1 97.56 295 GLN B C 1
ATOM 4483 O O . GLN B 1 295 ? 4.988 -17.422 -1.106 1 97.56 295 GLN B O 1
ATOM 4488 N N . SER B 1 296 ? 3.826 -15.633 -0.331 1 94.94 296 SER B N 1
ATOM 4489 C CA . SER B 1 296 ? 4.184 -15.844 1.066 1 94.94 296 SER B CA 1
ATOM 4490 C C . SER B 1 296 ? 3.588 -17.141 1.595 1 94.94 296 SER B C 1
ATOM 4492 O O . SER B 1 296 ? 4.059 -17.688 2.596 1 94.94 296 SER B O 1
ATOM 4494 N N . SER B 1 297 ? 2.547 -17.688 0.958 1 96.94 297 SER B N 1
ATOM 4495 C CA . SER B 1 297 ? 1.868 -18.891 1.422 1 96.94 297 SER B CA 1
ATOM 4496 C C . SER B 1 297 ? 2.467 -20.141 0.787 1 96.94 297 SER B C 1
ATOM 4498 O O . SER B 1 297 ? 2.129 -21.25 1.173 1 96.94 297 SER B O 1
ATOM 4500 N N . TYR B 1 298 ? 3.393 -19.953 -0.218 1 98.62 298 TYR B N 1
ATOM 4501 C CA . TYR B 1 298 ? 3.887 -21.078 -0.993 1 98.62 298 TYR B CA 1
ATOM 4502 C C . TYR B 1 298 ? 4.875 -21.906 -0.18 1 98.62 298 TYR B C 1
ATOM 4504 O O . TYR B 1 298 ? 5.828 -21.375 0.386 1 98.62 298 TYR B O 1
ATOM 4512 N N . PRO B 1 299 ? 4.66 -23.234 -0.062 1 98.44 299 PRO B N 1
ATOM 4513 C CA . PRO B 1 299 ? 5.531 -24.078 0.758 1 98.44 299 PRO B CA 1
ATOM 4514 C C . PRO B 1 299 ? 6.879 -24.359 0.097 1 98.44 299 PRO B C 1
ATOM 4516 O O . PRO B 1 299 ? 6.961 -24.469 -1.13 1 98.44 299 PRO B O 1
ATOM 4519 N N . SER B 1 300 ? 7.887 -24.469 0.908 1 98 300 SER B N 1
ATOM 4520 C CA . SER B 1 300 ? 9.203 -24.938 0.478 1 98 300 SER B CA 1
ATOM 4521 C C . SER B 1 300 ? 9.227 -26.453 0.304 1 98 300 SER B C 1
ATOM 4523 O O . SER B 1 300 ? 8.281 -27.141 0.703 1 98 300 SER B O 1
ATOM 4525 N N . LEU B 1 301 ? 10.336 -26.906 -0.264 1 97.25 301 LEU B N 1
ATOM 4526 C CA . LEU B 1 301 ? 10.539 -28.328 -0.43 1 97.25 301 LEU B CA 1
ATOM 4527 C C . LEU B 1 301 ? 10.5 -29.047 0.917 1 97.25 301 LEU B C 1
ATOM 4529 O O . LEU B 1 301 ? 9.891 -30.109 1.042 1 97.25 301 LEU B O 1
ATOM 4533 N N . GLU B 1 302 ? 11.086 -28.469 1.909 1 97 302 GLU B N 1
ATOM 4534 C CA . GLU B 1 302 ? 11.125 -29.031 3.25 1 97 302 GLU B CA 1
ATOM 4535 C C . GLU B 1 302 ? 9.727 -29.125 3.854 1 97 302 GLU B C 1
ATOM 4537 O O . GLU B 1 302 ? 9.375 -30.125 4.477 1 97 302 GLU B O 1
ATOM 4542 N N . GLU B 1 303 ? 8.969 -28.109 3.686 1 97.25 303 GLU B N 1
ATOM 4543 C CA . GLU B 1 303 ? 7.605 -28.094 4.211 1 97.25 303 GLU B CA 1
ATOM 4544 C C . GLU B 1 303 ? 6.727 -29.125 3.527 1 97.25 303 GLU B C 1
ATOM 4546 O O . GLU B 1 303 ? 5.891 -29.766 4.172 1 97.25 303 GLU B O 1
ATOM 4551 N N . VAL B 1 304 ? 6.926 -29.266 2.244 1 97.69 304 VAL B N 1
ATOM 4552 C CA . VAL B 1 304 ? 6.16 -30.234 1.465 1 97.69 304 VAL B CA 1
ATOM 4553 C C . VAL B 1 304 ? 6.48 -31.641 1.934 1 97.69 304 VAL B C 1
ATOM 4555 O O . VAL B 1 304 ? 5.578 -32.469 2.137 1 97.69 304 VAL B O 1
ATOM 4558 N N . ARG B 1 305 ? 7.719 -31.922 2.15 1 95.94 305 ARG B N 1
ATOM 4559 C CA . ARG B 1 305 ? 8.141 -33.25 2.623 1 95.94 305 ARG B CA 1
ATOM 4560 C C . ARG B 1 305 ? 7.633 -33.5 4.035 1 95.94 305 ARG B C 1
ATOM 4562 O O . ARG B 1 305 ? 7.203 -34.625 4.348 1 95.94 305 ARG B O 1
ATOM 4569 N N . ALA B 1 306 ? 7.676 -32.5 4.871 1 96.06 306 ALA B N 1
ATOM 4570 C CA . ALA B 1 306 ? 7.191 -32.625 6.242 1 96.06 306 ALA B CA 1
ATOM 4571 C C . ALA B 1 306 ? 5.695 -32.906 6.273 1 96.06 306 ALA B C 1
ATOM 4573 O O . ALA B 1 306 ? 5.203 -33.562 7.191 1 96.06 306 ALA B O 1
ATOM 4574 N N . ALA B 1 307 ? 5.027 -32.5 5.238 1 93.94 307 ALA B N 1
ATOM 4575 C CA . ALA B 1 307 ? 3.588 -32.719 5.148 1 93.94 307 ALA B CA 1
ATOM 4576 C C . ALA B 1 307 ? 3.283 -34.094 4.559 1 93.94 307 ALA B C 1
ATOM 4578 O O . ALA B 1 307 ? 2.115 -34.469 4.41 1 93.94 307 ALA B O 1
ATOM 4579 N N . GLY B 1 308 ? 4.336 -34.844 4.137 1 92.94 308 GLY B N 1
ATOM 4580 C CA . GLY B 1 308 ? 4.152 -36.219 3.678 1 92.94 308 GLY B CA 1
ATOM 4581 C C . GLY B 1 308 ? 4.004 -36.312 2.172 1 92.94 308 GLY B C 1
ATOM 4582 O O . GLY B 1 308 ? 3.566 -37.344 1.659 1 92.94 308 GLY B O 1
ATOM 4583 N N . VAL B 1 309 ? 4.238 -35.188 1.51 1 91.25 309 VAL B N 1
ATOM 4584 C CA . VAL B 1 309 ? 4.176 -35.219 0.053 1 91.25 309 VAL B CA 1
ATOM 4585 C C . VAL B 1 309 ? 5.512 -35.688 -0.513 1 91.25 309 VAL B C 1
ATOM 4587 O O . VAL B 1 309 ? 6.562 -35.125 -0.197 1 91.25 309 VAL B O 1
ATOM 4590 N N . GLU B 1 310 ? 5.504 -36.781 -1.332 1 87.19 310 GLU B N 1
ATOM 4591 C CA . GLU B 1 310 ? 6.715 -37.344 -1.909 1 87.19 310 GLU B CA 1
ATOM 4592 C C . GLU B 1 310 ? 7.059 -36.688 -3.238 1 87.19 310 GLU B C 1
ATOM 4594 O O . GLU B 1 310 ? 6.496 -37.031 -4.277 1 87.19 310 GLU B O 1
ATOM 4599 N N . ILE B 1 311 ? 7.945 -35.688 -3.205 1 86.06 311 ILE B N 1
ATOM 4600 C CA . ILE B 1 311 ? 8.336 -35.031 -4.453 1 86.06 311 ILE B CA 1
ATOM 4601 C C . ILE B 1 311 ? 9.836 -35.188 -4.668 1 86.06 311 ILE B C 1
ATOM 4603 O O . ILE B 1 311 ? 10.594 -35.375 -3.709 1 86.06 311 ILE B O 1
#

Nearest PDB structures (foldseek):
  5bye-assembly1_B  TM=9.645E-01  e=4.891E-35  Homo sapiens
  6ils-assembly1_A  TM=9.348E-01  e=1.844E-33  Arabidopsis thaliana
  7vtg-assembly2_C  TM=9.039E-01  e=3.733E-24  Escherichia coli
  3kzh-assembly1_A  TM=8.508E-01  e=5.968E-21  Clostridium perfringens
  3kzh-assembly1_B  TM=8.122E-01  e=1.409E-19  Clostridium perfringens

Radius of gyration: 28.61 Å; Cα contacts (8 Å, |Δi|>4): 1571; chains: 2; bounding box: 50×85×60 Å

Secondary structure (DSSP, 8-state):
-----PEEEE---EEEEEEEESSPPPTT-EEEEEEEEEEEE-HHHHHHHHHHHTT--EEEEEEEESSHHHHHHHHHHHHTTEE-TTEEEESSSPPPEEEEEE-TTS-EEEEEE-GGGGG--HHHHHTTHHHHHT-SEEEE-SSS-HHHHHHHHHHHHHTT-EEEEE--S--TT--GGGGGG-SEEEE-HHHHHHHHTS---SHHHHHHHHHHHHTTS-SEEEEE-GGG-EEEEESS-EEEEPPP----S--TTHHHHHHHHHHHHHHH-TTS-HHHHHHHHHHHHHHHTTSSSSGGGPPPHHHHHHTT---/----PPEEEE---EEEEEEEESSPPPTT-EEEEEEEEEEEE-HHHHHHHHHHHTT--EEEEEEEESSHHHHHHHHHHHHTTEE-TTEEEESSSPPPEEEEEE-TTS-EEEEEE-GGGGG--HHHHHTTHHHHHT-SEEEE-SSS-HHHHHHHHHHHHHTT-EEEEE--S--TT--GGGGGG-SEEEEEHHHHHHHHTS---SHHHHHHHHHHHHTTS-SEEEEE-GGG-EEEEESS-EEEE-------S--TTHHHHHHHHHHHHHHH-TTS-HHHHHHHHHHHHHHHTTSSSSGGGPPPHHHHHHTT---

Organism: Panagrellus redivivus (NCBI:txid6233)